Protein AF-A0A261FAS9-F1 (afdb_monomer_lite)

InterPro domains:
  IPR007793 DivIVA [PF05103] (4-128)
  IPR007793 DivIVA [PTHR35794] (4-136)
  IPR019933 DivIVA domain [TIGR03544] (4-38)

Radius of gyration: 73.08 Å; chains: 1; bounding box: 197×57×206 Å

pLDDT: mean 82.22, std 16.49, range [28.94, 97.38]

Structure (mmCIF, N/CA/C/O backbone):
data_AF-A0A261FAS9-F1
#
_entry.id   AF-A0A261FAS9-F1
#
loop_
_atom_site.group_PDB
_atom_site.id
_atom_site.type_symbol
_atom_site.label_atom_id
_atom_site.label_alt_id
_atom_site.label_comp_id
_atom_site.label_asym_id
_atom_site.label_entity_id
_atom_site.label_seq_id
_atom_site.pdbx_PDB_ins_code
_atom_site.Cartn_x
_atom_site.Cartn_y
_atom_site.Cartn_z
_atom_site.occupancy
_atom_site.B_iso_or_equiv
_atom_site.auth_seq_id
_atom_site.auth_comp_id
_atom_site.auth_asym_id
_atom_site.auth_atom_id
_atom_site.pdbx_PDB_model_num
ATOM 1 N N . MET A 1 1 ? 0.403 5.881 11.150 1.00 48.25 1 MET A N 1
ATOM 2 C CA . MET A 1 1 ? 1.088 6.778 10.218 1.00 48.25 1 MET A CA 1
ATOM 3 C C . MET A 1 1 ? 1.986 7.701 11.013 1.00 48.25 1 MET A C 1
ATOM 5 O O . MET A 1 1 ? 1.839 7.750 12.232 1.00 48.25 1 MET A O 1
ATOM 9 N N . ALA A 1 2 ? 2.978 8.330 10.382 1.00 48.62 2 ALA A N 1
ATOM 10 C CA . ALA A 1 2 ? 3.783 9.333 11.071 1.00 48.62 2 ALA A CA 1
ATOM 11 C C . ALA A 1 2 ? 2.851 10.470 11.497 1.00 48.62 2 ALA A C 1
ATOM 13 O O . ALA A 1 2 ? 2.121 11.000 10.666 1.00 48.62 2 ALA A O 1
ATOM 14 N N . LEU A 1 3 ? 2.830 10.804 12.786 1.00 63.66 3 LEU A N 1
ATOM 15 C CA . LEU A 1 3 ? 2.087 11.969 13.239 1.00 63.66 3 LEU A CA 1
ATOM 16 C C . LEU A 1 3 ? 2.805 13.210 12.694 1.00 63.66 3 LEU A C 1
ATOM 18 O O . LEU A 1 3 ? 3.977 13.407 13.022 1.00 63.66 3 LEU A O 1
ATOM 22 N N . LEU A 1 4 ? 2.142 14.015 11.857 1.00 70.38 4 LEU A N 1
ATOM 23 C CA . LEU A 1 4 ? 2.702 15.284 11.399 1.00 70.38 4 LEU A CA 1
ATOM 24 C C . LEU A 1 4 ? 3.009 16.163 12.605 1.00 70.38 4 LEU A C 1
ATOM 26 O O . LEU A 1 4 ? 2.155 16.418 13.458 1.00 70.38 4 LEU A O 1
ATOM 30 N N . THR A 1 5 ? 4.244 16.646 12.673 1.00 71.94 5 THR A N 1
ATOM 31 C CA . THR A 1 5 ? 4.605 17.616 13.694 1.00 71.94 5 THR A CA 1
ATOM 32 C C . THR A 1 5 ? 4.094 19.002 13.291 1.00 71.94 5 THR A C 1
ATOM 34 O O . THR A 1 5 ? 3.976 19.313 12.103 1.00 71.94 5 THR A O 1
ATOM 37 N N . PRO A 1 6 ? 3.865 19.909 14.254 1.00 69.38 6 PRO A N 1
ATOM 38 C CA . PRO A 1 6 ? 3.535 21.302 13.950 1.00 69.38 6 PRO A CA 1
ATOM 39 C C . PRO A 1 6 ? 4.559 22.003 13.035 1.00 69.38 6 PRO A C 1
ATOM 41 O O . PRO A 1 6 ? 4.220 22.967 12.349 1.00 69.38 6 PRO A O 1
ATOM 44 N N . ASN A 1 7 ? 5.809 21.526 13.009 1.00 71.94 7 ASN A N 1
ATOM 45 C CA . ASN A 1 7 ? 6.839 22.010 12.090 1.00 71.94 7 ASN A CA 1
ATOM 46 C C . ASN A 1 7 ? 6.670 21.462 10.669 1.00 71.94 7 ASN A C 1
ATOM 48 O O . ASN A 1 7 ? 6.934 22.198 9.720 1.00 71.94 7 ASN A O 1
ATOM 52 N N . ASP A 1 8 ? 6.204 20.222 10.514 1.00 75.12 8 ASP A N 1
ATOM 53 C CA . ASP A 1 8 ? 5.919 19.632 9.201 1.00 75.12 8 ASP A CA 1
ATOM 54 C C . ASP A 1 8 ? 4.764 20.372 8.522 1.00 75.12 8 ASP A C 1
ATOM 56 O O . ASP A 1 8 ? 4.864 20.719 7.349 1.00 75.12 8 ASP A O 1
ATOM 60 N N . ILE A 1 9 ? 3.735 20.749 9.292 1.00 76.44 9 ILE A N 1
ATOM 61 C CA . ILE A 1 9 ? 2.602 21.548 8.798 1.00 76.44 9 ILE A CA 1
ATOM 62 C C . ILE A 1 9 ? 3.062 22.936 8.333 1.00 76.44 9 ILE A C 1
ATOM 64 O O . ILE A 1 9 ? 2.650 23.421 7.282 1.00 76.44 9 ILE A O 1
ATOM 68 N N . ARG A 1 10 ? 3.940 23.591 9.103 1.00 72.75 10 ARG A N 1
ATOM 69 C CA . ARG A 1 10 ? 4.435 24.943 8.784 1.00 72.75 10 ARG A CA 1
ATOM 70 C C . ARG A 1 10 ? 5.373 24.986 7.583 1.00 72.75 10 ARG A C 1
ATOM 72 O O . ARG A 1 10 ? 5.444 26.017 6.919 1.00 72.75 10 ARG A O 1
ATOM 79 N N . ASN A 1 11 ? 6.111 23.909 7.338 1.00 78.94 11 ASN A N 1
ATOM 80 C CA . ASN A 1 11 ? 7.090 23.842 6.257 1.00 78.94 11 ASN A CA 1
ATOM 81 C C . ASN A 1 11 ? 6.535 23.194 4.983 1.00 78.94 11 ASN A C 1
ATOM 83 O O . ASN A 1 11 ? 7.254 23.144 3.982 1.00 78.94 11 ASN A O 1
ATOM 87 N N . HIS A 1 12 ? 5.285 22.719 4.994 1.00 75.94 12 HIS A N 1
ATOM 88 C CA . HIS A 1 12 ? 4.688 22.083 3.830 1.00 75.94 12 HIS A CA 1
ATOM 89 C C . HIS A 1 12 ? 4.471 23.096 2.694 1.00 75.94 12 HIS A C 1
ATOM 91 O O . HIS A 1 12 ? 3.964 24.202 2.893 1.00 75.94 12 HIS A O 1
ATOM 97 N N . ARG A 1 13 ? 4.926 22.737 1.491 1.00 77.56 13 ARG A N 1
ATOM 98 C CA . ARG A 1 13 ? 4.895 23.573 0.285 1.00 77.56 13 ARG A CA 1
ATOM 99 C C . ARG A 1 13 ? 4.136 22.805 -0.791 1.00 77.56 13 ARG A C 1
ATOM 101 O O . ARG A 1 13 ? 4.659 21.821 -1.295 1.00 77.56 13 ARG A O 1
ATOM 108 N N . PHE A 1 14 ? 2.947 23.281 -1.138 1.00 79.88 14 PHE A N 1
ATOM 109 C CA . PHE A 1 14 ? 2.132 22.710 -2.210 1.00 79.88 14 PHE A CA 1
ATOM 110 C C . PHE A 1 14 ? 2.694 23.061 -3.587 1.00 79.88 14 PHE A C 1
ATOM 112 O O . PHE A 1 14 ? 3.207 24.172 -3.795 1.00 79.88 14 PHE A O 1
ATOM 119 N N . ASN A 1 15 ? 2.561 22.142 -4.540 1.00 73.00 15 ASN A N 1
ATOM 120 C CA . ASN A 1 15 ? 2.982 22.385 -5.911 1.00 73.00 15 ASN A CA 1
ATOM 121 C C . ASN A 1 15 ? 1.946 23.236 -6.657 1.00 73.00 15 ASN A C 1
ATOM 123 O O . ASN A 1 15 ? 0.736 23.094 -6.484 1.00 73.00 15 ASN A O 1
ATOM 127 N N . THR A 1 16 ? 2.420 24.155 -7.500 1.00 71.38 16 THR A N 1
ATOM 128 C CA . THR A 1 16 ? 1.550 24.976 -8.350 1.00 71.38 16 THR A CA 1
ATOM 129 C C . THR A 1 16 ? 1.357 24.307 -9.706 1.00 71.38 16 THR A C 1
ATOM 131 O O . THR A 1 16 ? 2.307 23.819 -10.326 1.00 71.38 16 THR A O 1
ATOM 134 N N . THR A 1 17 ? 0.119 24.272 -10.197 1.00 71.31 17 THR A N 1
ATOM 135 C CA . THR A 1 17 ? -0.169 23.632 -11.487 1.00 71.31 17 THR A CA 1
ATOM 136 C C . THR A 1 17 ? 0.324 24.501 -12.652 1.00 71.31 17 THR A C 1
ATOM 138 O O . THR A 1 17 ? 0.087 25.703 -12.723 1.00 71.31 17 THR A O 1
ATOM 141 N N . ARG A 1 18 ? 1.040 23.897 -13.611 1.00 60.97 18 ARG A N 1
ATOM 142 C CA . ARG A 1 18 ? 1.791 24.610 -14.673 1.00 60.97 18 ARG A CA 1
ATOM 143 C C . ARG A 1 18 ? 0.919 25.395 -15.674 1.00 60.97 18 ARG A C 1
ATOM 145 O O . ARG A 1 18 ? 1.458 26.151 -16.476 1.00 60.97 18 ARG A O 1
ATOM 152 N N . PHE A 1 19 ? -0.404 25.212 -15.643 1.00 57.91 19 PHE A N 1
ATOM 153 C CA . PHE A 1 19 ? -1.350 25.771 -16.621 1.00 57.91 19 PHE A CA 1
ATOM 154 C C . PHE A 1 19 ? -2.591 26.443 -16.005 1.00 57.91 19 PHE A C 1
ATOM 156 O O . PHE A 1 19 ? -3.465 26.886 -16.751 1.00 57.91 19 PHE A O 1
ATOM 163 N N . ARG A 1 20 ? -2.691 26.535 -14.671 1.00 56.16 20 ARG A N 1
ATOM 164 C CA . ARG A 1 20 ? -3.765 27.253 -13.965 1.00 56.16 20 ARG A CA 1
ATOM 165 C C . ARG A 1 20 ? -3.192 27.946 -12.730 1.00 56.16 20 ARG A C 1
ATOM 167 O O . ARG A 1 20 ? -2.307 27.412 -12.075 1.00 56.16 20 ARG A O 1
ATOM 174 N N . GLU A 1 21 ? -3.698 29.130 -12.401 1.00 53.62 21 GLU A N 1
ATOM 175 C CA . GLU A 1 21 ? -3.424 29.740 -11.099 1.00 53.62 21 GLU A CA 1
ATOM 176 C C . GLU A 1 21 ? -4.106 28.885 -10.021 1.00 53.62 21 GLU A C 1
ATOM 178 O O . GLU A 1 21 ? -5.329 28.890 -9.906 1.00 53.62 21 GLU A O 1
ATOM 183 N N . GLY A 1 22 ? -3.330 28.083 -9.288 1.00 64.81 22 GLY A N 1
ATOM 184 C CA . GLY A 1 22 ? -3.867 27.237 -8.224 1.00 64.81 22 GLY A CA 1
ATOM 185 C C . GLY A 1 22 ? -2.924 26.130 -7.757 1.00 64.81 22 GLY A C 1
ATOM 186 O O . GLY A 1 22 ? -2.031 25.689 -8.491 1.00 64.81 22 GLY A O 1
ATOM 187 N N . TYR A 1 23 ? -3.155 25.704 -6.518 1.00 76.38 23 TYR A N 1
ATOM 188 C CA . TYR A 1 23 ? -2.584 24.495 -5.927 1.00 76.38 23 TYR A CA 1
ATOM 189 C C . TYR A 1 23 ? -3.339 23.258 -6.421 1.00 76.38 23 TYR A C 1
ATOM 191 O O . TYR A 1 23 ? -4.495 23.366 -6.836 1.00 76.38 23 TYR A O 1
ATOM 199 N N . ASP A 1 24 ? -2.677 22.105 -6.405 1.00 79.19 24 ASP A N 1
ATOM 200 C CA . ASP A 1 24 ? -3.322 20.828 -6.701 1.00 79.19 24 ASP A CA 1
ATOM 201 C C . ASP A 1 24 ? -4.326 20.484 -5.587 1.00 79.19 24 ASP A C 1
ATOM 203 O O . ASP A 1 24 ? -3.962 20.410 -4.415 1.00 79.19 24 ASP A O 1
ATOM 207 N N . ILE A 1 25 ? -5.605 20.351 -5.945 1.00 76.94 25 ILE A N 1
ATOM 208 C CA . ILE A 1 25 ? -6.698 20.161 -4.981 1.00 76.94 25 ILE A CA 1
ATOM 209 C C . ILE A 1 25 ? -6.553 18.806 -4.281 1.00 76.94 25 ILE A C 1
ATOM 211 O O . ILE A 1 25 ? -6.729 18.741 -3.070 1.00 76.94 25 ILE A O 1
ATOM 215 N N . ASP A 1 26 ? -6.137 17.764 -5.005 1.00 79.88 26 ASP A N 1
ATOM 216 C CA . ASP A 1 26 ? -6.001 16.415 -4.445 1.00 79.88 26 ASP A CA 1
ATOM 217 C C . ASP A 1 26 ? -4.839 16.346 -3.428 1.00 79.88 26 ASP A C 1
ATOM 219 O O . ASP A 1 26 ? -4.931 15.665 -2.403 1.00 79.88 26 ASP A O 1
ATOM 223 N N . GLU A 1 27 ? -3.752 17.093 -3.674 1.00 81.69 27 GLU A N 1
ATOM 224 C CA . GLU A 1 27 ? -2.606 17.226 -2.755 1.00 81.69 27 GLU A CA 1
ATOM 225 C C . GLU A 1 27 ? -3.010 17.968 -1.471 1.00 81.69 27 GLU A C 1
ATOM 227 O O . GLU A 1 27 ? -2.622 17.579 -0.367 1.00 81.69 27 GLU A O 1
ATOM 232 N N . VAL A 1 28 ? -3.825 19.018 -1.607 1.00 82.25 28 VAL A N 1
ATOM 233 C CA . VAL A 1 28 ? -4.340 19.791 -0.472 1.00 82.25 28 VAL A CA 1
ATOM 234 C C . VAL A 1 28 ? -5.328 18.969 0.354 1.00 82.25 28 VAL A C 1
ATOM 236 O O . VAL A 1 28 ? -5.197 18.951 1.577 1.00 82.25 28 VAL A O 1
ATOM 239 N N . ASP A 1 29 ? -6.269 18.267 -0.279 1.00 82.25 29 ASP A N 1
ATOM 240 C CA . ASP A 1 29 ? -7.263 17.440 0.416 1.00 82.25 29 ASP A CA 1
ATOM 241 C C . ASP A 1 29 ? -6.590 16.288 1.178 1.00 82.25 29 ASP A C 1
ATOM 243 O O . ASP A 1 29 ? -6.853 16.094 2.364 1.00 82.25 29 ASP A O 1
ATOM 247 N N . THR A 1 30 ? -5.617 15.611 0.559 1.00 84.62 30 THR A N 1
ATOM 248 C CA . THR A 1 30 ? -4.833 14.553 1.222 1.00 84.62 30 THR A CA 1
ATOM 249 C C . THR A 1 30 ? -4.083 15.086 2.449 1.00 84.62 30 THR A C 1
ATOM 251 O O . THR A 1 30 ? -4.069 14.453 3.506 1.00 84.62 30 THR A O 1
ATOM 254 N N . PHE A 1 31 ? -3.478 16.272 2.341 1.00 81.88 31 PHE A N 1
ATOM 255 C CA . PHE A 1 31 ? -2.783 16.900 3.463 1.00 81.88 31 PHE A CA 1
ATOM 256 C C . PHE A 1 31 ? -3.746 17.325 4.583 1.00 81.88 31 PHE A C 1
ATOM 258 O O . PHE A 1 31 ? -3.430 17.169 5.764 1.00 81.88 31 PHE A O 1
ATOM 265 N N . LEU A 1 32 ? -4.928 17.847 4.244 1.00 84.12 32 LEU A N 1
ATOM 266 C CA . LEU A 1 32 ? -5.954 18.209 5.227 1.00 84.12 32 LEU A CA 1
ATOM 267 C C . LEU A 1 32 ? -6.499 16.981 5.966 1.00 84.12 32 LEU A C 1
ATOM 269 O O . LEU A 1 32 ? -6.726 17.064 7.176 1.00 84.12 32 LEU A O 1
ATOM 273 N N . ASP A 1 33 ? -6.639 15.842 5.289 1.00 82.81 33 ASP A N 1
ATOM 274 C CA . ASP A 1 33 ? -7.026 14.575 5.913 1.00 82.81 33 ASP A CA 1
ATOM 275 C C . ASP A 1 33 ? -5.956 14.079 6.899 1.00 82.81 33 ASP A C 1
ATOM 277 O O . ASP A 1 33 ? -6.278 13.705 8.033 1.00 82.81 33 ASP A O 1
ATOM 281 N N . GLU A 1 34 ? -4.671 14.151 6.534 1.00 79.50 34 GLU A N 1
ATOM 282 C CA . GLU A 1 34 ? -3.569 13.800 7.441 1.00 79.50 34 GLU A CA 1
ATOM 283 C C . GLU A 1 34 ? -3.471 14.752 8.650 1.00 79.50 34 GLU A C 1
ATOM 285 O O . GLU A 1 34 ? -3.220 14.320 9.783 1.00 79.50 34 GLU A O 1
ATOM 290 N N . VAL A 1 35 ? -3.706 16.054 8.450 1.00 81.12 35 VAL A N 1
ATOM 291 C CA . VAL A 1 35 ? -3.763 17.044 9.541 1.00 81.12 35 VAL A CA 1
ATOM 292 C C . VAL A 1 35 ? -4.958 16.780 10.461 1.00 81.12 35 VAL A C 1
ATOM 294 O O . VAL A 1 35 ? -4.826 16.845 11.682 1.00 81.12 35 VAL A O 1
ATOM 297 N N . THR A 1 36 ? -6.117 16.431 9.909 1.00 80.88 36 THR A N 1
ATOM 298 C CA . THR A 1 36 ? -7.315 16.127 10.706 1.00 80.88 36 THR A CA 1
ATOM 299 C C . THR A 1 36 ? -7.105 14.865 11.539 1.00 80.88 36 THR A C 1
ATOM 301 O O . THR A 1 36 ? -7.320 14.887 12.750 1.00 80.88 36 THR A O 1
ATOM 304 N N . GLN A 1 37 ? -6.563 13.798 10.943 1.00 77.56 37 GLN A N 1
ATOM 305 C CA . GLN A 1 37 ? -6.236 12.567 11.670 1.00 77.56 37 GLN A CA 1
ATOM 306 C C . GLN A 1 37 ? -5.197 12.778 12.772 1.00 77.56 37 GLN A C 1
ATOM 308 O O . GLN A 1 37 ? -5.298 12.183 13.844 1.00 77.56 37 GLN A O 1
ATOM 313 N N . THR A 1 38 ? -4.181 13.605 12.529 1.00 76.50 38 THR A N 1
ATOM 314 C CA . THR A 1 38 ? -3.157 13.894 13.542 1.00 76.50 38 THR A CA 1
ATOM 315 C C . THR A 1 38 ? -3.715 14.702 14.700 1.00 76.50 38 THR A C 1
ATOM 317 O O . THR A 1 38 ? -3.394 14.394 15.848 1.00 76.50 38 THR A O 1
ATOM 320 N N . VAL A 1 39 ? -4.582 15.679 14.426 1.00 77.31 39 VAL A N 1
ATOM 321 C CA . VAL A 1 39 ? -5.294 16.442 15.459 1.00 77.31 39 VAL A CA 1
ATOM 322 C C . VAL A 1 39 ? -6.238 15.542 16.253 1.00 77.31 39 VAL A C 1
ATOM 324 O O . VAL A 1 39 ? -6.232 15.620 17.480 1.00 77.31 39 VAL A O 1
ATOM 327 N N . ASP A 1 40 ? -6.976 14.644 15.602 1.00 76.12 40 ASP A N 1
ATOM 328 C CA . ASP A 1 40 ? -7.858 13.692 16.281 1.00 76.12 40 ASP A CA 1
ATOM 329 C C . ASP A 1 40 ? -7.072 12.697 17.142 1.00 76.12 40 ASP A C 1
ATOM 331 O O . ASP A 1 40 ? -7.443 12.453 18.289 1.00 76.12 40 ASP A O 1
ATOM 335 N N . ALA A 1 41 ? -5.945 12.177 16.652 1.00 70.50 41 ALA A N 1
ATOM 336 C CA . ALA A 1 41 ? -5.090 11.266 17.412 1.00 70.50 41 ALA A CA 1
ATOM 337 C C . ALA A 1 41 ? -4.405 11.957 18.606 1.00 70.50 41 ALA A C 1
ATOM 339 O O . ALA A 1 41 ? -4.348 11.395 19.701 1.00 70.50 41 ALA A O 1
ATOM 340 N N . LEU A 1 42 ? -3.908 13.188 18.428 1.00 70.94 42 LEU A N 1
ATOM 341 C CA . LEU A 1 42 ? -3.352 14.002 19.517 1.00 70.94 42 LEU A CA 1
ATOM 342 C C . LEU A 1 42 ? -4.426 14.385 20.539 1.00 70.94 42 LEU A C 1
ATOM 344 O O . LEU A 1 42 ? -4.167 14.332 21.740 1.00 70.94 42 LEU A O 1
ATOM 348 N N . SER A 1 43 ? -5.629 14.727 20.075 1.00 71.62 43 SER A N 1
ATOM 349 C CA . SER A 1 43 ? -6.790 15.010 20.921 1.00 71.62 43 SER A CA 1
ATOM 350 C C . SER A 1 43 ? -7.188 13.777 21.733 1.00 71.62 43 SER A C 1
ATOM 352 O O . SER A 1 43 ? -7.310 13.863 22.952 1.00 71.62 43 SER A O 1
ATOM 354 N N . GLN A 1 44 ? -7.295 12.605 21.102 1.00 70.31 44 GLN A N 1
ATOM 355 C CA . GLN A 1 44 ? -7.619 11.346 21.779 1.00 70.31 44 GLN A CA 1
ATOM 356 C C . GLN A 1 44 ? -6.550 10.943 22.801 1.00 70.31 44 GLN A C 1
ATOM 358 O O . GLN A 1 44 ? -6.900 10.585 23.923 1.00 70.31 44 GLN A O 1
ATOM 363 N N . ASN A 1 45 ? -5.259 11.072 22.482 1.00 70.81 45 ASN A N 1
ATOM 364 C CA . ASN A 1 45 ? -4.191 10.810 23.453 1.00 70.81 45 ASN A CA 1
ATOM 365 C C . ASN A 1 45 ? -4.228 11.785 24.637 1.00 70.81 45 ASN A C 1
ATOM 367 O O . ASN A 1 45 ? -4.140 11.349 25.783 1.00 70.81 45 ASN A O 1
ATOM 371 N N . ALA A 1 46 ? -4.421 13.083 24.389 1.00 70.94 46 ALA A N 1
ATOM 372 C CA . ALA A 1 46 ? -4.532 14.077 25.455 1.00 70.94 46 ALA A CA 1
ATOM 373 C C . ALA A 1 46 ? -5.776 13.851 26.334 1.00 70.94 46 ALA A C 1
ATOM 375 O O . ALA A 1 46 ? -5.716 14.011 27.554 1.00 70.94 46 ALA A O 1
ATOM 376 N N . LEU A 1 47 ? -6.902 13.441 25.739 1.00 72.19 47 LEU A N 1
ATOM 377 C CA . LEU A 1 47 ? -8.125 13.080 26.459 1.00 72.19 47 LEU A CA 1
ATOM 378 C C . LEU A 1 47 ? -7.931 11.811 27.298 1.00 72.19 47 LEU A C 1
ATOM 380 O O . LEU A 1 47 ? -8.384 11.769 28.441 1.00 72.19 47 LEU A O 1
ATOM 384 N N . ASN A 1 48 ? -7.219 10.811 26.779 1.00 71.56 48 ASN A N 1
ATOM 385 C CA . ASN A 1 48 ? -6.923 9.571 27.495 1.00 71.56 48 ASN A CA 1
ATOM 386 C C . ASN A 1 48 ? -5.963 9.805 28.672 1.00 71.56 48 ASN A C 1
ATOM 388 O O . ASN A 1 48 ? -6.233 9.335 29.778 1.00 71.56 48 ASN A O 1
ATOM 392 N N . GLU A 1 49 ? -4.902 10.598 28.497 1.00 70.19 49 GLU A N 1
ATOM 393 C CA . GLU A 1 49 ? -4.010 11.003 29.597 1.00 70.19 49 GLU A CA 1
ATOM 394 C C . GLU A 1 49 ? -4.744 11.834 30.658 1.00 70.19 49 GLU A C 1
ATOM 396 O O . GLU A 1 49 ? -4.575 11.629 31.863 1.00 70.19 49 GLU A O 1
ATOM 401 N N . HIS A 1 50 ? -5.613 12.751 30.232 1.00 73.19 50 HIS A N 1
ATOM 402 C CA . HIS A 1 50 ? -6.405 13.568 31.145 1.00 73.19 50 HIS A CA 1
ATOM 403 C C . HIS A 1 50 ? -7.449 12.737 31.918 1.00 73.19 50 HIS A C 1
ATOM 405 O O . HIS A 1 50 ? -7.667 12.968 33.111 1.00 73.19 50 HIS A O 1
ATOM 411 N N . ASN A 1 51 ? -8.076 11.750 31.273 1.00 72.94 51 ASN A N 1
ATOM 412 C CA . ASN A 1 51 ? -9.051 10.861 31.905 1.00 72.94 51 ASN A CA 1
ATOM 413 C C . ASN A 1 51 ? -8.381 9.892 32.886 1.00 72.94 51 ASN A C 1
ATOM 415 O O . ASN A 1 51 ? -8.814 9.800 34.032 1.00 72.94 51 ASN A O 1
ATOM 419 N N . THR A 1 52 ? -7.285 9.241 32.496 1.00 70.81 52 THR A N 1
ATOM 420 C CA . THR A 1 52 ? -6.515 8.346 33.383 1.00 70.81 52 THR A CA 1
ATOM 421 C C . THR A 1 52 ? -5.966 9.084 34.610 1.00 70.81 52 THR A C 1
ATOM 423 O O . THR A 1 52 ? -6.082 8.588 35.734 1.00 70.81 52 THR A O 1
ATOM 426 N N . SER A 1 53 ? -5.491 10.322 34.434 1.00 73.88 53 SER A N 1
ATOM 427 C CA . SER A 1 53 ? -5.011 11.179 35.530 1.00 73.88 53 SER A CA 1
ATOM 428 C C . SER A 1 53 ? -6.110 11.622 36.503 1.00 73.88 53 SER A C 1
ATOM 430 O O . SER A 1 53 ? -5.817 11.905 37.663 1.00 73.88 53 SER A O 1
ATOM 432 N N . ARG A 1 54 ? -7.374 11.697 36.065 1.00 77.25 54 ARG A N 1
ATOM 433 C CA . ARG A 1 54 ? -8.523 12.039 36.927 1.00 77.25 54 ARG A CA 1
ATOM 434 C C . ARG A 1 54 ? -9.159 10.826 37.597 1.00 77.25 54 ARG A C 1
ATOM 436 O O . ARG A 1 54 ? -9.583 10.927 38.745 1.00 77.25 54 ARG A O 1
ATOM 443 N N . LEU A 1 55 ? -9.211 9.696 36.900 1.00 76.56 55 LEU A N 1
ATOM 444 C CA . LEU A 1 55 ? -9.829 8.465 37.391 1.00 76.56 55 LEU A CA 1
ATOM 445 C C . LEU A 1 55 ? -8.979 7.800 38.486 1.00 76.56 55 LEU A C 1
ATOM 447 O O . LEU A 1 55 ? -9.532 7.297 39.459 1.00 76.56 55 LEU A O 1
ATOM 451 N N . SER A 1 56 ? -7.646 7.871 38.391 1.00 77.31 56 SER A N 1
ATOM 452 C CA . SER A 1 56 ? -6.722 7.320 39.398 1.00 77.31 56 SER A CA 1
ATOM 453 C C . SER A 1 56 ? -6.886 7.907 40.821 1.00 77.31 56 SER A C 1
ATOM 455 O O . SER A 1 56 ? -7.030 7.138 41.774 1.00 77.31 56 SER A O 1
ATOM 457 N N . PRO A 1 57 ? -6.918 9.238 41.034 1.00 83.12 57 PRO A N 1
ATOM 458 C CA . PRO A 1 57 ? -7.170 9.794 42.365 1.00 83.12 57 PRO A CA 1
ATOM 459 C C . PRO A 1 57 ? -8.605 9.539 42.849 1.00 83.12 57 PRO A C 1
ATOM 461 O O . PRO A 1 57 ? -8.811 9.319 44.041 1.0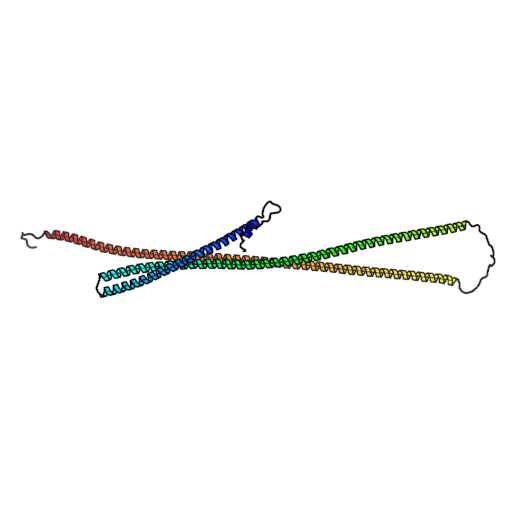0 83.12 57 PRO A O 1
ATOM 464 N N . GLN A 1 58 ? -9.594 9.487 41.948 1.00 82.69 58 GLN A N 1
ATOM 465 C CA . GLN A 1 58 ? -10.979 9.166 42.312 1.00 82.69 58 GLN A CA 1
ATOM 466 C C . GLN A 1 58 ? -11.141 7.725 42.816 1.00 82.69 58 GLN A C 1
ATOM 468 O O . GLN A 1 58 ? -11.848 7.499 43.800 1.00 82.69 58 GLN A O 1
ATOM 473 N N . THR A 1 59 ? -10.471 6.743 42.204 1.00 82.06 59 THR A N 1
ATOM 474 C CA . THR A 1 59 ? -10.488 5.358 42.702 1.00 82.06 59 THR A CA 1
ATOM 475 C C . THR A 1 59 ? -9.771 5.236 44.047 1.00 82.06 59 THR A C 1
ATOM 477 O O . THR A 1 59 ? -10.242 4.510 44.926 1.00 82.06 59 THR A O 1
ATOM 480 N N . ALA A 1 60 ? -8.694 5.997 44.271 1.00 83.56 60 ALA A N 1
ATOM 481 C CA . ALA A 1 60 ? -8.018 6.065 45.568 1.00 83.56 60 ALA A CA 1
ATOM 482 C C . ALA A 1 60 ? -8.914 6.662 46.675 1.00 83.56 60 ALA A C 1
ATOM 484 O O . ALA A 1 60 ? -8.989 6.106 47.774 1.00 83.56 60 ALA A O 1
ATOM 485 N N . GLU A 1 61 ? -9.643 7.745 46.387 1.00 87.56 61 GLU A N 1
ATOM 486 C CA . GLU A 1 61 ? -10.593 8.363 47.323 1.00 87.56 61 GLU A CA 1
ATOM 487 C C . GLU A 1 61 ? -11.770 7.437 47.667 1.00 87.56 61 GLU A C 1
ATOM 489 O O . GLU A 1 61 ? -12.147 7.312 48.838 1.00 87.56 61 GLU A O 1
ATOM 494 N N . LEU A 1 62 ? -12.337 6.749 46.670 1.00 86.50 62 LEU A N 1
ATOM 495 C CA . LEU A 1 62 ? -13.419 5.784 46.881 1.00 86.50 62 LEU A CA 1
ATOM 496 C C . LEU A 1 62 ? -12.955 4.593 47.727 1.00 86.50 62 LEU A C 1
ATOM 498 O O . LEU A 1 62 ? -13.653 4.214 48.668 1.00 86.50 62 LEU A O 1
ATOM 502 N N . ASN A 1 63 ? -11.756 4.064 47.470 1.00 86.12 63 ASN A N 1
ATOM 503 C CA . ASN A 1 63 ? -11.162 2.993 48.273 1.00 86.12 63 ASN A CA 1
ATOM 504 C C . ASN A 1 63 ? -10.902 3.423 49.724 1.00 86.12 63 ASN A C 1
ATOM 506 O O . ASN A 1 63 ? -11.199 2.670 50.655 1.00 86.12 63 ASN A O 1
ATOM 510 N N . ALA A 1 64 ? -10.429 4.653 49.948 1.00 90.12 64 ALA A N 1
ATOM 511 C CA . ALA A 1 64 ? -10.283 5.199 51.297 1.00 90.12 64 ALA A CA 1
ATOM 512 C C . ALA A 1 64 ? -11.639 5.299 52.023 1.00 90.12 64 ALA A C 1
ATOM 514 O O . ALA A 1 64 ? -11.746 4.955 53.203 1.00 90.12 64 ALA A O 1
ATOM 515 N N . LYS A 1 65 ? -12.698 5.713 51.314 1.00 89.94 65 LYS A N 1
ATOM 516 C CA . LYS A 1 65 ? -14.058 5.810 51.862 1.00 89.94 65 LYS A CA 1
ATOM 517 C C . LYS A 1 65 ? -14.677 4.442 52.157 1.00 89.94 65 LYS A C 1
ATOM 519 O O . LYS A 1 65 ? -15.307 4.282 53.202 1.00 89.94 65 LYS A O 1
ATOM 524 N N . ILE A 1 66 ? -14.453 3.447 51.298 1.00 89.19 66 ILE A N 1
ATOM 525 C CA . ILE A 1 66 ? -14.812 2.044 51.554 1.00 89.19 66 ILE A CA 1
ATOM 526 C C . ILE A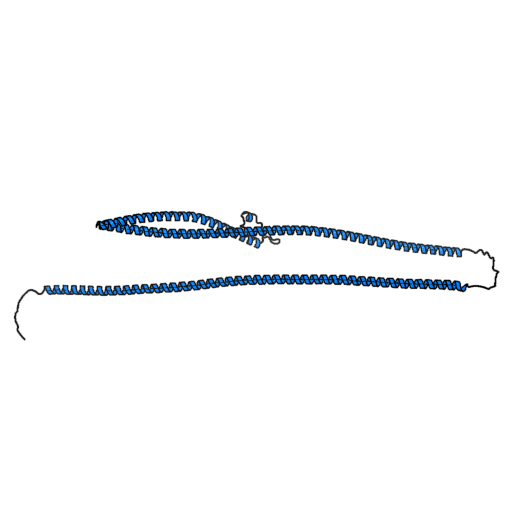 1 66 ? -14.117 1.549 52.827 1.00 89.19 66 ILE A C 1
ATOM 528 O O . ILE A 1 66 ? -14.774 0.960 53.686 1.00 89.19 66 ILE A O 1
ATOM 532 N N . GLY A 1 67 ? -12.827 1.854 53.007 1.00 88.75 67 GLY A N 1
ATOM 533 C CA . GLY A 1 67 ? -12.084 1.528 54.228 1.00 88.75 67 GLY A CA 1
ATOM 534 C C . GLY A 1 67 ? -12.707 2.141 55.488 1.00 88.75 67 GLY A C 1
ATOM 535 O O . GLY A 1 67 ? -12.955 1.432 56.463 1.00 88.75 67 GLY A O 1
ATOM 536 N N . GLN A 1 68 ? -13.057 3.431 55.447 1.00 91.12 68 GLN A N 1
ATOM 537 C CA . GLN A 1 68 ? -13.716 4.122 56.566 1.00 91.12 68 GLN A CA 1
ATOM 538 C C . GLN A 1 68 ? -15.094 3.533 56.909 1.00 91.12 68 GLN A C 1
ATOM 540 O O . GLN A 1 68 ? -15.428 3.367 58.084 1.00 91.12 68 GLN A O 1
ATOM 545 N N . LEU A 1 69 ? -15.911 3.213 55.900 1.00 88.81 69 LEU A N 1
ATOM 546 C CA . LEU A 1 69 ? -17.234 2.612 56.105 1.00 88.81 69 LEU A CA 1
ATOM 547 C C . LEU A 1 69 ? -17.130 1.178 56.630 1.00 88.81 69 LEU A C 1
ATOM 549 O O . LEU A 1 69 ? -17.908 0.787 57.499 1.00 88.81 69 LEU A O 1
ATOM 553 N N . THR A 1 70 ? -16.129 0.427 56.171 1.00 88.62 70 THR A N 1
ATOM 554 C CA . THR A 1 70 ? -15.828 -0.922 56.667 1.00 88.62 70 THR A CA 1
ATOM 555 C C . THR A 1 70 ? -15.423 -0.881 58.141 1.00 88.62 70 THR A C 1
ATOM 557 O O . THR A 1 70 ? -15.937 -1.653 58.950 1.00 88.62 70 THR A O 1
ATOM 560 N N . GLU A 1 71 ? -14.579 0.077 58.531 1.00 91.06 71 GLU A N 1
ATOM 561 C CA . GLU A 1 71 ? -14.205 0.270 59.934 1.00 91.06 71 GLU A CA 1
ATOM 562 C C . GLU A 1 71 ? -15.410 0.682 60.798 1.00 91.06 71 GLU A C 1
ATOM 564 O O . GLU A 1 71 ? -15.582 0.198 61.920 1.00 91.06 71 GLU A O 1
ATOM 569 N N . ARG A 1 72 ? -16.297 1.538 60.273 1.00 90.25 72 ARG A N 1
ATOM 570 C CA . ARG A 1 72 ? -17.545 1.914 60.953 1.00 90.25 72 ARG A CA 1
ATOM 571 C C . ARG A 1 72 ? -18.488 0.719 61.129 1.00 90.25 72 ARG A C 1
ATOM 573 O O . ARG A 1 72 ? -19.065 0.582 62.207 1.00 90.25 72 ARG A O 1
ATOM 580 N N . ASN A 1 73 ? -18.594 -0.161 60.134 1.00 87.31 73 ASN A N 1
ATOM 581 C CA . ASN A 1 73 ? -19.346 -1.414 60.242 1.00 87.31 73 ASN A CA 1
ATOM 582 C C . ASN A 1 73 ? -18.781 -2.331 61.335 1.00 87.31 73 ASN A C 1
ATOM 584 O O . ASN A 1 73 ? -19.547 -2.809 62.169 1.00 87.31 73 ASN A O 1
ATOM 588 N N . ALA A 1 74 ? -17.456 -2.488 61.419 1.00 88.19 74 ALA A N 1
ATOM 589 C CA . ALA A 1 74 ? -16.820 -3.271 62.483 1.00 88.19 74 ALA A CA 1
ATOM 590 C C . ALA A 1 74 ? -17.098 -2.694 63.889 1.00 88.19 74 ALA A C 1
ATOM 592 O O . ALA A 1 74 ? -17.312 -3.428 64.857 1.00 88.19 74 ALA A O 1
ATOM 593 N N . ARG A 1 75 ? -17.149 -1.360 64.023 1.00 91.25 75 ARG A N 1
ATOM 594 C CA . ARG A 1 75 ? -17.519 -0.697 65.288 1.00 91.25 75 ARG A CA 1
ATOM 595 C C . ARG A 1 75 ? -18.990 -0.920 65.653 1.00 91.25 75 ARG A C 1
ATOM 597 O O . ARG A 1 75 ? -19.282 -1.169 66.822 1.00 91.25 75 ARG A O 1
ATOM 604 N N . LEU A 1 76 ? -19.902 -0.851 64.682 1.00 89.38 76 LEU A N 1
ATOM 605 C CA . LEU A 1 76 ? -21.326 -1.134 64.900 1.00 89.38 76 LEU A CA 1
ATOM 606 C C . LEU A 1 76 ? -21.569 -2.597 65.271 1.00 89.38 76 LEU A C 1
ATOM 608 O O . LEU A 1 76 ? -22.376 -2.862 66.156 1.00 89.38 76 LEU A O 1
ATOM 612 N N . GLU A 1 77 ? -20.845 -3.540 64.664 1.00 88.44 77 GLU A N 1
ATOM 613 C CA . GLU A 1 77 ? -20.893 -4.960 65.039 1.00 88.44 77 GLU A CA 1
ATOM 614 C C . GLU A 1 77 ? -20.560 -5.165 66.516 1.00 88.44 77 GLU A C 1
ATOM 616 O O . GLU A 1 77 ? -21.299 -5.846 67.230 1.00 88.44 77 GLU A O 1
ATOM 621 N N . LYS A 1 78 ? -19.506 -4.502 67.001 1.00 91.56 78 LYS A N 1
ATOM 622 C CA . LYS A 1 78 ? -19.129 -4.550 68.414 1.00 91.56 78 LYS A CA 1
ATOM 623 C C . LYS A 1 78 ? -20.222 -3.974 69.326 1.00 91.56 78 LYS A C 1
ATOM 625 O O . LYS A 1 78 ? -20.554 -4.579 70.341 1.00 91.56 78 LYS A O 1
ATOM 630 N N . GLN A 1 79 ? -20.827 -2.843 68.952 1.00 90.06 79 GLN A N 1
ATOM 631 C CA . GLN A 1 79 ? -21.938 -2.245 69.709 1.00 90.06 79 GLN A CA 1
ATOM 632 C C . GLN A 1 79 ? -23.194 -3.125 69.716 1.00 90.06 79 GLN A C 1
ATOM 634 O O . GLN A 1 79 ? -23.915 -3.164 70.712 1.00 90.06 79 GLN A O 1
ATOM 639 N N . LEU A 1 80 ? -23.456 -3.839 68.622 1.00 88.12 80 LEU A N 1
ATOM 640 C CA . LEU A 1 80 ? -24.576 -4.769 68.501 1.00 88.12 80 LEU A CA 1
ATOM 641 C C . LEU A 1 80 ? -24.359 -5.984 69.413 1.00 88.12 80 LEU A C 1
ATOM 643 O O . LEU A 1 80 ? -25.280 -6.384 70.122 1.00 88.12 80 LEU A O 1
ATOM 647 N N . GLN A 1 81 ? -23.127 -6.492 69.489 1.00 89.50 81 GLN A N 1
ATOM 648 C CA . GLN A 1 81 ? -22.740 -7.568 70.402 1.00 89.50 81 GLN A CA 1
ATOM 649 C C . GLN A 1 81 ? -22.856 -7.149 71.883 1.00 89.50 81 GLN A C 1
ATOM 651 O O . GLN A 1 81 ? -23.340 -7.917 72.714 1.00 89.50 81 GLN A O 1
ATOM 656 N N . GLU A 1 82 ? -22.483 -5.909 72.215 1.00 90.12 82 GLU A N 1
ATOM 657 C CA . GLU A 1 82 ? -22.671 -5.327 73.555 1.00 90.12 82 GLU A CA 1
ATOM 658 C C . GLU A 1 82 ? -24.151 -5.077 73.900 1.00 90.12 82 GLU A C 1
ATOM 660 O O . GLU A 1 82 ? -24.566 -5.244 75.046 1.00 90.12 82 GLU A O 1
ATOM 665 N N . ALA A 1 83 ? -24.974 -4.673 72.930 1.00 87.06 83 ALA A N 1
ATOM 666 C CA . ALA A 1 83 ? -26.412 -4.512 73.135 1.00 87.06 83 ALA A CA 1
ATOM 667 C C . ALA A 1 83 ? -27.114 -5.871 73.310 1.00 87.06 83 ALA A C 1
ATOM 669 O O . ALA A 1 83 ? -28.016 -5.990 74.138 1.00 87.06 83 ALA A O 1
ATOM 670 N N . GLN A 1 84 ? -26.664 -6.903 72.588 1.00 89.31 84 GLN A N 1
ATOM 671 C CA . GLN A 1 84 ? -27.127 -8.284 72.743 1.00 89.31 84 GLN A CA 1
ATOM 672 C C . GLN A 1 84 ? -26.788 -8.855 74.121 1.00 89.31 84 GLN A C 1
ATOM 674 O O . GLN A 1 84 ? -27.660 -9.440 74.755 1.00 89.31 84 GLN A O 1
ATOM 679 N N . SER A 1 85 ? -25.567 -8.649 74.627 1.00 88.88 85 SER A N 1
ATOM 680 C CA . SER A 1 85 ? -25.201 -9.129 75.966 1.00 88.88 85 SER A CA 1
ATOM 681 C C . SER A 1 85 ? -26.012 -8.444 77.073 1.00 88.88 85 SER A C 1
ATOM 683 O O . SER A 1 85 ? -26.459 -9.115 78.004 1.00 88.88 85 SER A O 1
ATOM 685 N N . LYS A 1 86 ? -26.287 -7.138 76.942 1.00 87.12 86 LYS A N 1
ATOM 686 C CA . LYS A 1 86 ? -27.188 -6.399 77.846 1.00 87.12 86 LYS A CA 1
ATOM 687 C C . LYS A 1 86 ? -28.634 -6.891 77.776 1.00 87.12 86 LYS A C 1
ATOM 689 O O . LYS A 1 86 ? -29.281 -6.989 78.814 1.00 87.12 86 LYS A O 1
ATOM 694 N N . ALA A 1 87 ? -29.132 -7.227 76.584 1.00 85.75 87 ALA A N 1
ATOM 695 C CA . ALA A 1 87 ? -30.462 -7.813 76.428 1.00 85.75 87 ALA A CA 1
ATOM 696 C C . ALA A 1 87 ? -30.567 -9.169 77.148 1.00 85.75 87 ALA A C 1
ATOM 698 O O . ALA A 1 87 ? -31.526 -9.378 77.885 1.00 85.75 87 ALA A O 1
ATOM 699 N N . SER A 1 88 ? -29.559 -10.042 77.016 1.00 86.88 88 SER A N 1
ATOM 700 C CA . SER A 1 88 ? -29.511 -11.330 77.727 1.00 86.88 88 SER A CA 1
ATOM 701 C C . SER A 1 88 ? -29.477 -11.160 79.251 1.00 86.88 88 SER A C 1
ATOM 703 O O . SER A 1 88 ? -30.208 -11.845 79.960 1.00 86.88 88 SER A O 1
ATOM 705 N N . GLN A 1 89 ? -28.693 -10.204 79.765 1.00 86.38 89 GLN A N 1
ATOM 706 C CA . GLN A 1 89 ? -28.631 -9.902 81.204 1.00 86.38 89 GLN A CA 1
ATOM 707 C C . GLN A 1 89 ? -29.959 -9.355 81.751 1.00 86.38 89 GLN A C 1
ATOM 709 O O . GLN A 1 89 ? -30.396 -9.759 82.828 1.00 86.38 89 GLN A O 1
ATOM 714 N N . ALA A 1 90 ? -30.639 -8.473 81.009 1.00 83.81 90 ALA A N 1
ATOM 715 C CA . ALA A 1 90 ? -31.962 -7.967 81.386 1.00 83.81 90 ALA A CA 1
ATOM 716 C C . ALA A 1 90 ? -33.027 -9.082 81.402 1.00 83.81 90 ALA A C 1
ATOM 718 O O . ALA A 1 90 ? -33.948 -9.054 82.220 1.00 83.81 90 ALA A O 1
ATOM 719 N N . GLN A 1 91 ? -32.863 -10.090 80.537 1.00 82.12 91 GLN A N 1
ATOM 720 C CA . GLN A 1 91 ? -33.734 -11.262 80.444 1.00 82.12 91 GLN A CA 1
ATOM 721 C C . GLN A 1 91 ? -33.579 -12.191 81.654 1.00 82.12 91 GLN A C 1
ATOM 723 O O . GLN A 1 91 ? -34.577 -12.675 82.182 1.00 82.12 91 GLN A O 1
ATOM 728 N N . GLU A 1 92 ? -32.348 -12.382 82.135 1.00 81.75 92 GLU A N 1
ATOM 729 C CA . GLU A 1 92 ? -32.049 -13.126 83.369 1.00 81.75 92 GLU A CA 1
ATOM 730 C C . GLU A 1 92 ? -32.487 -12.369 84.635 1.00 81.75 92 GLU A C 1
ATOM 732 O O . GLU A 1 92 ? -32.889 -12.985 85.620 1.00 81.75 92 GLU A O 1
ATOM 737 N N . SER A 1 93 ? -32.459 -11.034 84.598 1.00 80.75 93 SER A N 1
ATOM 738 C CA . SER A 1 93 ? -32.818 -10.160 85.727 1.00 80.75 93 SER A CA 1
ATOM 739 C C . SER A 1 93 ? -34.331 -9.923 85.877 1.00 80.75 93 SER A C 1
ATOM 741 O O . SER A 1 93 ? -34.761 -9.330 86.864 1.00 80.75 93 SER A O 1
ATOM 743 N N . GLY A 1 94 ? -35.151 -10.349 84.904 1.00 76.88 94 GLY A N 1
ATOM 744 C CA . GLY A 1 94 ? -36.610 -10.154 84.904 1.00 76.88 94 GLY A CA 1
ATOM 745 C C . GLY A 1 94 ? -37.075 -8.710 84.651 1.00 76.88 94 GLY A C 1
ATOM 746 O O . GLY A 1 94 ? -38.238 -8.386 84.890 1.00 76.88 94 GLY A O 1
ATOM 747 N N . SER A 1 95 ? -36.185 -7.839 84.169 1.00 82.88 95 SER A N 1
ATOM 748 C CA . SER A 1 95 ? -36.435 -6.406 83.978 1.00 82.88 95 SER A CA 1
ATOM 749 C C . SER A 1 95 ? -37.007 -6.131 82.581 1.00 82.88 95 SER A C 1
ATOM 751 O O . SER A 1 95 ? -36.280 -6.047 81.589 1.00 82.88 95 SER A O 1
ATOM 753 N N . SER A 1 96 ? -38.338 -6.021 82.485 1.00 81.88 96 SER A N 1
ATOM 754 C CA . SER A 1 96 ? -39.055 -5.863 81.205 1.00 81.88 96 SER A CA 1
ATOM 755 C C . SER A 1 96 ? -38.692 -4.572 80.455 1.00 81.88 96 SER A C 1
ATOM 757 O O . SER A 1 96 ? -38.543 -4.595 79.232 1.00 81.88 96 SER A O 1
ATOM 759 N N . ASP A 1 97 ? -38.519 -3.456 81.168 1.00 83.81 97 ASP A N 1
ATOM 760 C CA . ASP A 1 97 ? -38.241 -2.146 80.558 1.00 83.81 97 ASP A CA 1
ATOM 761 C C . ASP A 1 97 ? -36.824 -2.079 79.963 1.00 83.81 97 ASP A C 1
ATOM 763 O O . ASP A 1 97 ? -36.614 -1.575 78.854 1.00 83.81 97 ASP A O 1
ATOM 767 N N . GLU A 1 98 ? -35.839 -2.652 80.662 1.00 83.12 98 GLU A N 1
ATOM 768 C CA . GLU A 1 98 ? -34.457 -2.734 80.179 1.00 83.12 98 GLU A CA 1
ATOM 769 C C . GLU A 1 98 ? -34.358 -3.641 78.950 1.00 83.12 98 GLU A C 1
ATOM 771 O O . GLU A 1 98 ? -33.688 -3.285 77.975 1.00 83.12 98 GLU A O 1
ATOM 776 N N . LEU A 1 99 ? -35.101 -4.751 78.938 1.00 84.56 99 LEU A N 1
ATOM 777 C CA . LEU A 1 99 ? -35.167 -5.673 77.808 1.00 84.56 99 LEU A CA 1
ATOM 778 C C . LEU A 1 99 ? -35.767 -5.013 76.557 1.00 84.56 99 LEU A C 1
ATOM 780 O O . LEU A 1 99 ? -35.197 -5.124 75.470 1.00 84.56 99 LEU A O 1
ATOM 784 N N . GLN A 1 100 ? -36.864 -4.263 76.708 1.00 86.94 100 GLN A N 1
ATOM 785 C CA . GLN A 1 100 ? -37.477 -3.514 75.605 1.00 86.94 100 GLN A CA 1
ATOM 786 C C . GLN A 1 100 ? -36.532 -2.439 75.047 1.00 86.94 100 GLN A C 1
ATOM 788 O O . GLN A 1 100 ? -36.406 -2.283 73.828 1.00 86.94 100 GLN A O 1
ATOM 793 N N . SER A 1 101 ? -35.826 -1.717 75.923 1.00 86.31 101 SER A N 1
ATOM 794 C CA . SER A 1 101 ? -34.866 -0.688 75.511 1.00 86.31 101 SER A CA 1
ATOM 795 C C . SER A 1 101 ? -33.655 -1.276 74.768 1.00 86.31 101 SER A C 1
ATOM 797 O O . SER A 1 101 ? -33.227 -0.726 73.747 1.00 86.31 101 SER A O 1
ATOM 799 N N . ALA A 1 102 ? -33.147 -2.428 75.220 1.00 85.44 102 ALA A N 1
ATOM 800 C CA . ALA A 1 102 ? -32.043 -3.139 74.587 1.00 85.44 102 ALA A CA 1
ATOM 801 C C . ALA A 1 102 ? -32.456 -3.732 73.231 1.00 85.44 102 ALA A C 1
ATOM 803 O O . ALA A 1 102 ? -31.723 -3.587 72.254 1.00 85.44 102 ALA A O 1
ATOM 804 N N . GLN A 1 103 ? -33.658 -4.310 73.125 1.00 87.88 103 GLN A N 1
ATOM 805 C CA . GLN A 1 103 ? -34.203 -4.812 71.858 1.00 87.88 103 GLN A CA 1
ATOM 806 C C . GLN A 1 103 ? -34.391 -3.700 70.821 1.00 87.88 103 GLN A C 1
ATOM 808 O O . GLN A 1 103 ? -34.015 -3.877 69.661 1.00 87.88 103 GLN A O 1
ATOM 813 N N . LYS A 1 104 ? -34.893 -2.527 71.230 1.00 90.38 104 LYS A N 1
ATOM 814 C CA . LYS A 1 104 ? -34.992 -1.359 70.344 1.00 90.38 104 LYS A CA 1
ATOM 815 C C . LYS A 1 104 ? -33.612 -0.904 69.855 1.00 90.38 104 LYS A C 1
ATOM 817 O O . LYS A 1 104 ? -33.428 -0.680 68.664 1.00 90.38 104 LYS A O 1
ATOM 822 N N . ARG A 1 105 ? -32.617 -0.855 70.752 1.00 89.19 105 ARG A N 1
ATOM 823 C CA . ARG A 1 105 ? -31.222 -0.521 70.410 1.00 89.19 105 ARG A CA 1
ATOM 824 C C . ARG A 1 105 ? -30.627 -1.507 69.399 1.00 89.19 105 ARG A C 1
ATOM 826 O O . ARG A 1 105 ? -29.936 -1.083 68.479 1.00 89.19 105 ARG A O 1
ATOM 833 N N . ILE A 1 106 ? -30.898 -2.804 69.555 1.00 90.00 106 ILE A N 1
ATOM 834 C CA . ILE A 1 106 ? -30.461 -3.847 68.615 1.00 90.00 106 ILE A CA 1
ATOM 835 C C . ILE A 1 106 ? -31.118 -3.641 67.247 1.00 90.00 106 ILE A C 1
ATOM 837 O O . ILE A 1 106 ? -30.420 -3.706 66.236 1.00 90.00 106 ILE A O 1
ATOM 841 N N . ALA A 1 107 ? -32.423 -3.359 67.196 1.00 89.88 107 ALA A N 1
ATOM 842 C CA . ALA A 1 107 ? -33.131 -3.097 65.943 1.00 89.88 107 ALA A CA 1
ATOM 843 C C . ALA A 1 107 ? -32.566 -1.866 65.209 1.00 89.88 107 ALA A C 1
ATOM 845 O O . ALA A 1 107 ? -32.269 -1.950 64.017 1.00 89.88 107 ALA A O 1
ATOM 846 N N . ASP A 1 108 ? -32.330 -0.766 65.932 1.00 90.31 108 ASP A N 1
ATOM 847 C CA . ASP A 1 108 ? -31.754 0.465 65.378 1.00 90.31 108 ASP A CA 1
ATOM 848 C C . ASP A 1 108 ? -30.329 0.233 64.834 1.00 90.31 108 ASP A C 1
ATOM 850 O O . ASP A 1 108 ? -30.033 0.584 63.690 1.00 90.31 108 ASP A O 1
ATOM 854 N N . LEU A 1 109 ? -29.458 -0.433 65.609 1.00 90.19 109 LEU A N 1
ATOM 855 C CA . LEU A 1 109 ? -28.085 -0.766 65.193 1.00 90.19 109 LEU A CA 1
ATOM 856 C C . LEU A 1 109 ? -28.053 -1.737 64.001 1.00 90.19 109 LEU A C 1
ATOM 858 O O . LEU A 1 109 ? -27.199 -1.619 63.122 1.00 90.19 109 LEU A O 1
ATOM 862 N N . THR A 1 110 ? -28.998 -2.677 63.938 1.00 90.12 110 THR A N 1
ATOM 863 C CA . THR A 1 110 ? -29.134 -3.613 62.809 1.00 90.12 110 THR A CA 1
ATOM 864 C C . THR A 1 110 ? -29.564 -2.881 61.533 1.00 90.12 110 THR A C 1
ATOM 866 O O . THR A 1 110 ? -29.045 -3.160 60.448 1.00 90.12 110 THR A O 1
ATOM 869 N N . GLY A 1 111 ? -30.469 -1.905 61.656 1.00 90.69 111 GLY A N 1
ATOM 870 C CA . GLY A 1 111 ? -30.887 -1.037 60.553 1.00 90.69 111 GLY A CA 1
ATOM 871 C C . GLY A 1 111 ? -29.767 -0.123 60.038 1.00 90.69 111 GLY A C 1
ATOM 872 O O . GLY A 1 111 ? -29.645 0.086 58.833 1.00 90.69 111 GLY A O 1
ATOM 873 N N . GLU A 1 112 ? -28.916 0.408 60.922 1.00 90.75 112 GLU A N 1
ATOM 874 C CA . GLU A 1 112 ? -27.759 1.219 60.509 1.00 90.75 112 GLU A CA 1
ATOM 875 C C . GLU A 1 112 ? -26.694 0.364 59.802 1.00 90.75 112 GLU A C 1
ATOM 877 O O . GLU A 1 112 ? -26.177 0.767 58.758 1.00 90.75 112 GLU A O 1
ATOM 882 N N . ARG A 1 113 ? -26.426 -0.849 60.306 1.00 89.56 113 ARG A N 1
ATOM 883 C CA . ARG A 1 113 ? -25.475 -1.796 59.699 1.00 89.56 113 ARG A CA 1
ATOM 884 C C . ARG A 1 113 ? -25.889 -2.221 58.292 1.00 89.56 113 ARG A C 1
ATOM 886 O O . ARG A 1 113 ? -25.053 -2.239 57.397 1.00 89.56 113 ARG A O 1
ATOM 893 N N . THR A 1 114 ? -27.161 -2.558 58.086 1.00 89.56 114 THR A N 1
ATOM 894 C CA . THR A 1 114 ? -27.667 -2.952 56.757 1.00 89.56 114 THR A CA 1
ATOM 895 C C . THR A 1 114 ? -27.506 -1.819 55.744 1.00 89.56 114 THR A C 1
ATOM 897 O O . THR A 1 114 ? -26.922 -2.032 54.687 1.00 89.56 114 THR A O 1
ATOM 900 N N . ARG A 1 115 ? -27.867 -0.583 56.111 1.00 91.31 115 ARG A N 1
ATOM 901 C CA . ARG A 1 115 ? -27.666 0.599 55.249 1.00 91.31 115 ARG A CA 1
ATOM 902 C C . ARG A 1 115 ? -26.197 0.876 54.920 1.00 91.31 115 ARG A C 1
ATOM 904 O O . ARG A 1 115 ? -25.881 1.254 53.795 1.00 91.31 115 ARG A O 1
ATOM 911 N N . LEU A 1 116 ? -25.298 0.718 55.892 1.00 89.62 116 LEU A N 1
ATOM 912 C CA . LEU A 1 116 ? -23.857 0.876 55.668 1.00 89.62 116 LEU A CA 1
ATOM 913 C C . LEU A 1 116 ? -23.295 -0.233 54.777 1.00 89.62 116 LEU A C 1
ATOM 915 O O . LEU A 1 116 ? -22.458 0.043 53.921 1.00 89.62 116 LEU A O 1
ATOM 919 N N . GLN A 1 117 ? -23.768 -1.469 54.943 1.00 88.62 117 GLN A N 1
ATOM 920 C CA . GLN A 1 117 ? -23.408 -2.587 54.073 1.00 88.62 117 GLN A CA 1
ATOM 921 C C . GLN A 1 117 ? -23.835 -2.322 52.623 1.00 88.62 117 GLN A C 1
ATOM 923 O O . GLN A 1 117 ? -23.036 -2.519 51.708 1.00 88.62 117 GLN A O 1
ATOM 928 N N . ASP A 1 118 ? -25.046 -1.803 52.415 1.00 90.75 118 ASP A N 1
ATOM 929 C CA . ASP A 1 118 ? -25.541 -1.430 51.087 1.00 90.75 118 ASP A CA 1
ATOM 930 C C . ASP A 1 118 ? -24.689 -0.316 50.456 1.00 90.75 118 ASP A C 1
ATOM 932 O O . ASP A 1 118 ? -24.325 -0.403 49.282 1.00 90.75 118 ASP A O 1
ATOM 936 N N . GLN A 1 119 ? -24.282 0.690 51.242 1.00 90.62 119 GLN A N 1
ATOM 937 C CA . GLN A 1 119 ? -23.356 1.733 50.781 1.00 90.62 119 GLN A CA 1
ATOM 938 C C . GLN A 1 119 ? -21.985 1.179 50.383 1.00 90.62 119 GLN A C 1
ATOM 940 O O . GLN A 1 119 ? -21.435 1.590 49.361 1.00 90.62 119 GLN A O 1
ATOM 945 N N . VAL A 1 120 ? -21.422 0.256 51.166 1.00 89.88 120 VAL A N 1
ATOM 946 C CA . VAL A 1 120 ? -20.139 -0.387 50.842 1.00 89.88 120 VAL A CA 1
ATOM 947 C C . VAL A 1 120 ? -20.253 -1.191 49.548 1.00 89.88 120 VAL A C 1
ATOM 949 O O . VAL A 1 120 ? -19.395 -1.065 48.677 1.00 89.88 120 VAL A O 1
ATOM 952 N N . ASN A 1 121 ? -21.333 -1.955 49.376 1.00 89.44 121 ASN A N 1
ATOM 953 C CA . ASN A 1 121 ? -21.578 -2.720 48.154 1.00 89.44 121 ASN A CA 1
ATOM 954 C C . ASN A 1 121 ? -21.708 -1.802 46.926 1.00 89.44 121 ASN A C 1
ATOM 956 O O . ASN A 1 121 ? -21.120 -2.081 45.880 1.00 89.44 121 ASN A O 1
ATOM 960 N N . GLN A 1 122 ? -22.413 -0.675 47.062 1.00 92.44 122 GLN A N 1
ATOM 961 C CA . GLN A 1 122 ? -22.553 0.314 45.993 1.00 92.44 122 GLN A CA 1
ATOM 962 C C . GLN A 1 122 ? -21.208 0.952 45.614 1.00 92.44 122 GLN A C 1
ATOM 964 O O . GLN A 1 122 ? -20.897 1.067 44.428 1.00 92.44 122 GLN A O 1
ATOM 969 N N . LEU A 1 123 ? -20.393 1.341 46.598 1.00 90.25 123 LEU A N 1
ATOM 970 C CA . LEU A 1 123 ? -19.070 1.922 46.347 1.00 90.25 123 LEU A CA 1
ATOM 971 C C . LEU A 1 123 ? -18.107 0.904 45.723 1.00 90.25 123 LEU A C 1
ATOM 973 O O . LEU A 1 123 ? -17.384 1.252 44.795 1.00 90.25 123 LEU A O 1
ATOM 977 N N . ASN A 1 124 ? -18.140 -0.358 46.160 1.00 89.62 124 ASN A N 1
ATOM 978 C CA . ASN A 1 124 ? -17.353 -1.433 45.549 1.00 89.62 124 ASN A CA 1
ATOM 979 C C . ASN A 1 124 ? -17.735 -1.656 44.079 1.00 89.62 124 ASN A C 1
ATOM 981 O O . ASN A 1 124 ? -16.857 -1.831 43.231 1.00 89.62 124 ASN A O 1
ATOM 985 N N . SER A 1 125 ? -19.031 -1.599 43.755 1.00 90.38 125 SER A N 1
ATOM 986 C CA . SER A 1 125 ? -19.493 -1.673 42.366 1.00 90.38 125 SER A CA 1
ATOM 987 C C . SER A 1 125 ? -18.969 -0.501 41.531 1.00 90.38 125 SER A C 1
ATOM 989 O O . SER A 1 125 ? -18.539 -0.710 40.399 1.00 90.38 125 SER A O 1
ATOM 991 N N . GLN A 1 126 ? -18.961 0.718 42.083 1.00 89.50 126 GLN A N 1
ATOM 992 C CA . GLN A 1 126 ? -18.422 1.899 41.399 1.00 89.50 126 GLN A CA 1
ATOM 993 C C . GLN A 1 126 ? -16.911 1.795 41.171 1.00 89.50 126 GLN A C 1
ATOM 995 O O . GLN A 1 126 ? -16.445 2.076 40.073 1.00 89.50 126 GLN A O 1
ATOM 1000 N N . VAL A 1 127 ? -16.145 1.347 42.170 1.00 88.88 127 VAL A N 1
ATOM 1001 C CA . VAL A 1 127 ? -14.696 1.128 42.027 1.00 88.88 127 VAL A CA 1
ATOM 1002 C C . VAL A 1 127 ? -14.403 0.070 40.968 1.00 88.88 127 VAL A C 1
ATOM 1004 O O . VAL A 1 127 ? -13.526 0.271 40.135 1.00 88.88 127 VAL A O 1
ATOM 1007 N N . THR A 1 128 ? -15.165 -1.025 40.952 1.00 89.75 128 THR A N 1
ATOM 1008 C CA . THR A 1 128 ? -15.006 -2.084 39.943 1.00 89.75 128 THR A CA 1
ATOM 1009 C C . THR A 1 128 ? -15.253 -1.544 38.534 1.00 89.75 128 THR A C 1
ATOM 1011 O O . THR A 1 128 ? -14.472 -1.813 37.625 1.00 89.75 128 THR A O 1
ATOM 1014 N N . GLN A 1 129 ? -16.294 -0.726 38.358 1.00 89.56 129 GLN A N 1
ATOM 1015 C CA . GLN A 1 129 ? -16.602 -0.101 37.073 1.00 89.56 129 GLN A CA 1
ATOM 1016 C C . GLN A 1 129 ? -15.517 0.894 36.632 1.00 89.56 129 GLN A C 1
ATOM 1018 O O . GLN A 1 129 ? -15.098 0.859 35.479 1.00 89.56 129 GLN A O 1
ATOM 1023 N N . LEU A 1 130 ? -15.035 1.753 37.537 1.00 87.06 130 LEU A N 1
ATOM 1024 C CA . LEU A 1 130 ? -13.970 2.713 37.229 1.00 87.06 130 LEU A CA 1
ATOM 1025 C C . LEU A 1 130 ? -12.643 2.018 36.904 1.00 87.06 130 LEU A C 1
ATOM 1027 O O . LEU A 1 130 ? -11.939 2.461 36.003 1.00 87.06 130 LEU A O 1
ATOM 1031 N N . ASN A 1 131 ? -12.317 0.922 37.594 1.00 85.94 131 ASN A N 1
ATOM 1032 C CA . ASN A 1 131 ? -11.127 0.127 37.289 1.00 85.94 131 ASN A CA 1
ATOM 1033 C C . ASN A 1 131 ? -11.236 -0.528 35.908 1.00 85.94 131 ASN A C 1
ATOM 1035 O O . ASN A 1 131 ? -10.303 -0.416 35.127 1.00 85.94 131 ASN A O 1
ATOM 1039 N N . SER A 1 132 ? -12.394 -1.104 35.563 1.00 87.44 132 SER A N 1
ATOM 1040 C CA . SER A 1 132 ? -12.633 -1.650 34.218 1.00 87.44 132 SER A CA 1
ATOM 1041 C C . SER A 1 132 ? -12.460 -0.591 33.125 1.00 87.44 132 SER A C 1
ATOM 1043 O O . SER A 1 132 ? -11.867 -0.865 32.089 1.00 87.44 132 SER A O 1
ATOM 1045 N N . GLN A 1 133 ? -12.946 0.634 33.353 1.00 85.75 133 GLN A N 1
ATOM 1046 C CA . GLN A 1 133 ? -12.752 1.745 32.415 1.00 85.75 133 GLN A CA 1
ATOM 1047 C C . GLN A 1 133 ? -11.282 2.167 32.308 1.00 85.75 133 GLN A C 1
ATOM 1049 O O . GLN A 1 133 ? -10.821 2.545 31.232 1.00 85.75 133 GLN A O 1
ATOM 1054 N N . LEU A 1 134 ? -10.539 2.120 33.416 1.00 81.94 134 LEU A N 1
ATOM 1055 C CA . LEU A 1 134 ? -9.113 2.431 33.432 1.00 81.94 134 LEU A CA 1
ATOM 1056 C C . LEU A 1 134 ? -8.303 1.374 32.668 1.00 81.94 134 LEU A C 1
ATOM 1058 O O . LEU A 1 134 ? -7.405 1.738 31.909 1.00 81.94 134 LEU A O 1
ATOM 1062 N N . ASP A 1 135 ? -8.655 0.097 32.822 1.00 83.50 135 ASP A N 1
ATOM 1063 C CA . ASP A 1 135 ? -8.049 -1.020 32.095 1.00 83.50 135 ASP A CA 1
ATOM 1064 C C . ASP A 1 135 ? -8.322 -0.902 30.586 1.00 83.50 135 ASP A C 1
ATOM 1066 O O . ASP A 1 135 ? -7.388 -0.958 29.789 1.00 83.50 135 ASP A O 1
ATOM 1070 N N . GLU A 1 136 ? -9.563 -0.608 30.179 1.00 84.38 136 GLU A N 1
ATOM 1071 C CA . GLU A 1 136 ? -9.916 -0.383 28.768 1.00 84.38 136 GLU A CA 1
ATOM 1072 C C . GLU A 1 136 ? -9.149 0.791 28.139 1.00 84.38 136 GLU A C 1
ATOM 1074 O O . GLU A 1 136 ? -8.631 0.672 27.025 1.00 84.38 136 GLU A O 1
ATOM 1079 N N . LEU A 1 137 ? -9.050 1.925 28.842 1.00 81.25 137 LEU A N 1
ATOM 1080 C CA . LEU A 1 137 ? -8.283 3.085 28.372 1.00 81.25 137 LEU A CA 1
ATOM 1081 C C . LEU A 1 137 ? -6.781 2.776 28.285 1.00 81.25 137 LEU A C 1
ATOM 1083 O O . LEU A 1 137 ? -6.104 3.249 27.370 1.00 81.25 137 LEU A O 1
ATOM 1087 N N . THR A 1 138 ? -6.263 1.963 29.206 1.00 79.56 138 THR A N 1
ATOM 1088 C CA . THR A 1 138 ? -4.859 1.529 29.209 1.00 79.56 138 THR A CA 1
ATOM 1089 C C . THR A 1 138 ? -4.572 0.583 28.042 1.00 79.56 138 THR A C 1
ATOM 1091 O O . THR A 1 138 ? -3.585 0.773 27.329 1.00 79.56 138 THR A O 1
ATOM 1094 N N . ASP A 1 139 ? -5.463 -0.371 27.769 1.00 78.75 139 ASP A N 1
ATOM 1095 C CA . ASP A 1 139 ? -5.366 -1.278 26.622 1.00 78.75 139 ASP A CA 1
ATOM 1096 C C . ASP A 1 139 ? -5.470 -0.532 25.284 1.00 78.75 139 ASP A C 1
ATOM 1098 O O . ASP A 1 139 ? -4.757 -0.850 24.328 1.00 78.75 139 ASP A O 1
ATOM 1102 N N . GLN A 1 140 ? -6.332 0.486 25.193 1.00 74.81 140 GLN A N 1
ATOM 1103 C CA . GLN A 1 140 ? -6.408 1.353 24.013 1.00 74.81 140 GLN A CA 1
ATOM 1104 C C . GLN A 1 140 ? -5.107 2.138 23.798 1.00 74.81 140 GLN A C 1
ATOM 1106 O O . GLN A 1 140 ? -4.617 2.210 22.667 1.00 74.81 140 GLN A O 1
ATOM 1111 N N . ALA A 1 141 ? -4.509 2.673 24.866 1.00 72.81 141 ALA A N 1
ATOM 1112 C CA . ALA A 1 141 ? -3.216 3.349 24.790 1.00 72.81 141 ALA A CA 1
ATOM 1113 C C . ALA A 1 141 ? -2.087 2.392 24.357 1.00 72.81 141 ALA A C 1
ATOM 1115 O O . ALA A 1 141 ? -1.262 2.755 23.514 1.00 72.81 141 ALA A O 1
ATOM 1116 N N . ALA A 1 142 ? -2.080 1.152 24.859 1.00 73.12 142 ALA A N 1
ATOM 1117 C CA . ALA A 1 142 ? -1.113 0.124 24.472 1.00 73.12 142 ALA A CA 1
ATOM 1118 C C . ALA A 1 142 ? -1.228 -0.252 22.982 1.00 73.12 142 ALA A C 1
ATOM 1120 O O . ALA A 1 142 ? -0.225 -0.247 22.265 1.00 73.12 142 ALA A O 1
ATOM 1121 N N . LYS A 1 143 ? -2.449 -0.467 22.474 1.00 75.50 143 LYS A N 1
ATOM 1122 C CA . LYS A 1 143 ? -2.700 -0.724 21.041 1.00 75.50 143 LYS A CA 1
ATOM 1123 C C . LYS A 1 143 ? -2.250 0.444 20.153 1.00 75.50 143 LYS A C 1
ATOM 1125 O O . LYS A 1 143 ? -1.676 0.229 19.084 1.00 75.50 143 LYS A O 1
ATOM 1130 N N . GLY A 1 144 ? -2.452 1.686 20.601 1.00 72.00 144 GLY A N 1
ATOM 1131 C CA . GLY A 1 144 ? -1.941 2.880 19.916 1.00 72.00 144 GLY A CA 1
ATOM 1132 C C . GLY A 1 144 ? -0.405 2.932 19.849 1.00 72.00 144 GLY A C 1
ATOM 1133 O O . GLY A 1 144 ? 0.170 3.334 18.827 1.00 72.00 144 GLY A O 1
ATOM 1134 N N . GLN A 1 145 ? 0.278 2.472 20.902 1.00 72.19 145 GLN A N 1
ATOM 1135 C CA . GLN A 1 145 ? 1.740 2.354 20.922 1.00 72.19 145 GLN A CA 1
ATOM 1136 C C . GLN A 1 145 ? 2.269 1.251 19.992 1.00 72.19 145 GLN A C 1
ATOM 1138 O O . GLN A 1 145 ? 3.249 1.463 19.276 1.00 72.19 145 GLN A O 1
ATOM 1143 N N . GLU A 1 146 ? 1.614 0.094 19.931 1.00 71.50 146 GLU A N 1
ATOM 1144 C CA . GLU A 1 146 ? 1.986 -0.978 18.993 1.00 71.50 146 GLU A CA 1
ATOM 1145 C C . GLU A 1 146 ? 1.815 -0.546 17.528 1.00 71.50 146 GLU A C 1
ATOM 1147 O O . GLU A 1 146 ? 2.679 -0.805 16.679 1.00 71.50 146 GLU A O 1
ATOM 1152 N N . GLY A 1 147 ? 0.744 0.199 17.233 1.00 74.00 147 GLY A N 1
ATOM 1153 C CA . GLY A 1 147 ? 0.538 0.817 15.925 1.00 74.00 147 GLY A CA 1
ATOM 1154 C C . GLY A 1 147 ? 1.684 1.762 15.552 1.00 74.00 147 GLY A C 1
ATOM 1155 O O . GLY A 1 147 ? 2.270 1.644 14.474 1.00 74.00 147 GLY A O 1
ATOM 1156 N N . THR A 1 148 ? 2.081 2.662 16.457 1.00 71.38 148 THR A N 1
ATOM 1157 C CA . THR A 1 148 ? 3.199 3.594 16.208 1.00 71.38 148 THR A CA 1
ATOM 1158 C C . THR A 1 148 ? 4.546 2.885 16.034 1.00 71.38 148 THR A C 1
ATOM 1160 O O . THR A 1 148 ? 5.336 3.296 15.178 1.00 71.38 148 THR A O 1
ATOM 1163 N N . GLN A 1 149 ? 4.808 1.788 16.749 1.00 74.25 149 GLN A N 1
ATOM 1164 C CA . GLN A 1 149 ? 6.014 0.974 16.543 1.00 74.25 149 GLN A CA 1
ATOM 1165 C C . GLN A 1 149 ? 6.025 0.284 15.173 1.00 74.25 149 GLN A C 1
ATOM 1167 O O . GLN A 1 149 ? 7.034 0.331 14.465 1.00 74.25 149 GLN A O 1
ATOM 1172 N N . THR A 1 150 ? 4.896 -0.298 14.763 1.00 74.19 150 THR A N 1
ATOM 1173 C CA . THR A 1 150 ? 4.743 -0.943 13.447 1.00 74.19 150 THR A CA 1
ATOM 1174 C C . THR A 1 150 ? 5.015 0.048 12.318 1.00 74.19 150 THR A C 1
ATOM 1176 O O . THR A 1 150 ? 5.803 -0.216 11.410 1.00 74.19 150 THR A O 1
ATOM 1179 N N . LEU A 1 151 ? 4.442 1.242 12.430 1.00 71.69 151 LEU A N 1
ATOM 1180 C CA . LEU A 1 151 ? 4.638 2.331 11.480 1.00 71.69 151 LEU A CA 1
ATOM 1181 C C . LEU A 1 151 ? 6.067 2.874 11.475 1.00 71.69 151 LEU A C 1
ATOM 1183 O O . LEU A 1 151 ? 6.614 3.157 10.413 1.00 71.69 151 LEU A O 1
ATOM 1187 N N . THR A 1 152 ? 6.717 2.949 12.635 1.00 77.56 152 THR A N 1
ATOM 1188 C CA . THR A 1 152 ? 8.139 3.312 12.726 1.00 77.56 152 THR A CA 1
ATOM 1189 C C . THR A 1 152 ? 9.019 2.290 12.001 1.00 77.56 152 THR A C 1
ATOM 1191 O O . THR A 1 152 ? 9.954 2.667 11.289 1.00 77.56 152 THR A O 1
ATOM 1194 N N . ASN A 1 153 ? 8.709 0.998 12.131 1.00 82.06 153 ASN A N 1
ATOM 1195 C CA . ASN A 1 153 ? 9.416 -0.065 11.421 1.00 82.06 153 ASN A CA 1
ATOM 1196 C C . ASN A 1 153 ? 9.182 0.010 9.903 1.00 82.06 153 ASN A C 1
ATOM 1198 O O . ASN A 1 153 ? 10.146 -0.107 9.148 1.00 82.06 153 ASN A O 1
ATOM 1202 N N . GLN A 1 154 ? 7.954 0.295 9.457 1.00 83.88 154 GLN A N 1
ATOM 1203 C CA . GLN A 1 154 ? 7.643 0.518 8.039 1.00 83.88 154 GLN A CA 1
ATOM 1204 C C . GLN A 1 154 ? 8.381 1.736 7.460 1.00 83.88 154 GLN A C 1
ATOM 1206 O O . GLN A 1 154 ? 8.973 1.646 6.385 1.00 83.88 154 GLN A O 1
ATOM 1211 N N . ILE A 1 155 ? 8.420 2.861 8.184 1.00 81.06 155 ILE A N 1
ATOM 1212 C CA . ILE A 1 155 ? 9.173 4.058 7.772 1.00 81.06 155 ILE A CA 1
ATOM 1213 C C . ILE A 1 155 ? 10.666 3.739 7.656 1.00 81.06 155 ILE A C 1
ATOM 1215 O O . ILE A 1 155 ? 11.318 4.193 6.715 1.00 81.06 155 ILE A O 1
ATOM 1219 N N . ARG A 1 156 ? 11.217 2.934 8.575 1.00 89.81 156 ARG A N 1
ATOM 1220 C CA . ARG A 1 156 ? 12.610 2.479 8.491 1.00 89.81 156 ARG A CA 1
ATOM 1221 C C . ARG A 1 156 ? 12.847 1.652 7.227 1.00 89.81 156 ARG A C 1
ATOM 1223 O O . ARG A 1 156 ? 13.775 1.970 6.491 1.00 89.81 156 ARG A O 1
ATOM 1230 N N . SER A 1 157 ? 11.991 0.669 6.937 1.00 89.31 157 SER A N 1
ATOM 1231 C CA . SER A 1 157 ? 12.138 -0.150 5.726 1.00 89.31 157 SER A CA 1
ATOM 1232 C C . SER A 1 157 ? 11.976 0.659 4.438 1.00 89.31 157 SER A C 1
ATOM 1234 O O . SER A 1 157 ? 12.714 0.442 3.483 1.00 89.31 157 SER A O 1
ATOM 1236 N N . LEU A 1 158 ? 11.060 1.634 4.408 1.00 88.31 158 LEU A N 1
ATOM 1237 C CA . LEU A 1 158 ? 10.871 2.507 3.247 1.00 88.31 158 LEU A CA 1
ATOM 1238 C C . LEU A 1 158 ? 12.082 3.416 3.017 1.00 88.31 158 LEU A C 1
ATOM 1240 O O . LEU A 1 158 ? 12.496 3.607 1.877 1.00 88.31 158 LEU A O 1
ATOM 1244 N N . ARG A 1 159 ? 12.692 3.945 4.086 1.00 87.62 159 ARG A N 1
ATOM 1245 C CA . ARG A 1 159 ? 13.937 4.724 3.983 1.00 87.62 159 ARG A CA 1
ATOM 1246 C C . ARG A 1 159 ? 15.086 3.891 3.427 1.00 87.62 159 ARG A C 1
ATOM 1248 O O . ARG A 1 159 ? 15.824 4.374 2.577 1.00 87.62 159 ARG A O 1
ATOM 1255 N N . GLU A 1 160 ? 15.205 2.647 3.870 1.00 91.81 160 GLU A N 1
ATOM 1256 C CA . GLU A 1 160 ? 16.233 1.717 3.398 1.00 91.81 160 GLU A CA 1
ATOM 1257 C C . GLU A 1 160 ? 16.034 1.359 1.913 1.00 91.81 160 GLU A C 1
ATOM 1259 O O . GLU A 1 160 ? 16.989 1.338 1.136 1.00 91.81 160 GLU A O 1
ATOM 1264 N N . GLN A 1 161 ? 14.781 1.185 1.475 1.00 91.75 161 GLN A N 1
ATOM 1265 C CA . GLN A 1 161 ? 14.446 1.028 0.056 1.00 91.75 161 GLN A CA 1
ATOM 1266 C C . GLN A 1 161 ? 14.779 2.281 -0.768 1.00 91.75 161 GLN A C 1
ATOM 1268 O O . GLN A 1 161 ? 15.315 2.159 -1.868 1.00 91.75 161 GLN A O 1
ATOM 1273 N N . LEU A 1 162 ? 14.510 3.480 -0.242 1.00 87.50 162 LEU A N 1
ATOM 1274 C CA . LEU A 1 162 ? 14.854 4.752 -0.890 1.00 87.50 162 LEU A CA 1
ATOM 1275 C C . LEU A 1 162 ? 16.369 4.945 -1.032 1.00 87.50 162 LEU A C 1
ATOM 1277 O O . LEU A 1 162 ? 16.837 5.388 -2.080 1.00 87.50 162 LEU A O 1
ATOM 1281 N N . GLU A 1 163 ? 17.146 4.597 -0.006 1.00 92.44 163 GLU A N 1
ATOM 1282 C CA . GLU A 1 163 ? 18.613 4.576 -0.066 1.00 92.44 163 GLU A CA 1
ATOM 1283 C C . GLU A 1 163 ? 19.109 3.608 -1.147 1.00 92.44 163 GLU A C 1
ATOM 1285 O O . GLU A 1 163 ? 19.937 3.973 -1.987 1.00 92.44 163 GLU A O 1
ATOM 1290 N N . LYS A 1 164 ? 18.547 2.395 -1.198 1.00 93.31 164 LYS A N 1
ATOM 1291 C CA . LYS A 1 164 ? 18.897 1.408 -2.223 1.00 93.31 164 LYS A CA 1
ATOM 1292 C C . LYS A 1 164 ? 18.561 1.902 -3.635 1.00 93.31 164 LYS A C 1
ATOM 1294 O O . LYS A 1 164 ? 19.419 1.874 -4.511 1.00 93.31 164 LYS A O 1
ATOM 1299 N N . ALA A 1 165 ? 17.368 2.449 -3.846 1.00 88.44 165 ALA A N 1
ATOM 1300 C CA . ALA A 1 165 ? 16.979 3.019 -5.135 1.00 88.44 165 ALA A CA 1
ATOM 1301 C C . ALA A 1 165 ? 17.882 4.199 -5.542 1.00 88.44 165 ALA A C 1
ATOM 1303 O O . ALA A 1 165 ? 18.234 4.352 -6.711 1.00 88.44 165 ALA A O 1
ATOM 1304 N N . ASN A 1 166 ? 18.306 5.027 -4.582 1.00 91.50 166 ASN A N 1
ATOM 1305 C CA . ASN A 1 166 ? 19.229 6.128 -4.847 1.00 91.50 166 ASN A CA 1
ATOM 1306 C C . ASN A 1 166 ? 20.630 5.648 -5.235 1.00 91.50 166 ASN A C 1
ATOM 1308 O O . ASN A 1 166 ? 21.237 6.241 -6.128 1.00 91.50 166 ASN A O 1
ATOM 1312 N N . THR A 1 167 ? 21.138 4.591 -4.601 1.00 94.81 167 THR A N 1
ATOM 1313 C CA . THR A 1 167 ? 22.440 4.007 -4.961 1.00 94.81 167 THR A CA 1
ATOM 1314 C C . THR A 1 167 ? 22.392 3.332 -6.332 1.00 94.81 167 THR A C 1
ATOM 1316 O O . THR A 1 167 ? 23.270 3.588 -7.155 1.00 94.81 167 THR A O 1
ATOM 1319 N N . GLU A 1 168 ? 21.330 2.583 -6.642 1.00 93.12 168 GLU A N 1
ATOM 1320 C CA . GLU A 1 168 ? 21.088 2.020 -7.981 1.00 93.12 168 GLU A CA 1
ATOM 1321 C C . GLU A 1 168 ? 21.006 3.125 -9.048 1.00 93.12 168 GLU A C 1
ATOM 1323 O O . GLU A 1 168 ? 21.660 3.048 -10.089 1.00 93.12 168 GLU A O 1
ATOM 1328 N N . ARG A 1 169 ? 20.286 4.220 -8.770 1.00 93.19 169 ARG A N 1
ATOM 1329 C CA . ARG A 1 169 ? 20.219 5.378 -9.673 1.00 93.19 169 ARG A CA 1
ATOM 1330 C C . ARG A 1 169 ? 21.593 6.010 -9.904 1.00 93.19 169 ARG A C 1
ATOM 1332 O O . ARG A 1 169 ? 21.896 6.397 -11.028 1.00 93.19 169 ARG A O 1
ATOM 1339 N N . GLN A 1 170 ? 22.421 6.144 -8.867 1.00 92.69 170 GLN A N 1
ATOM 1340 C CA . GLN A 1 170 ? 23.783 6.672 -9.015 1.00 92.69 170 GLN A CA 1
ATOM 1341 C C . GLN A 1 170 ? 24.659 5.760 -9.881 1.00 92.69 170 GLN A C 1
ATOM 1343 O O . GLN A 1 170 ? 25.399 6.266 -10.723 1.00 92.69 170 GLN A O 1
ATOM 1348 N N . GLN A 1 171 ? 24.541 4.439 -9.721 1.00 93.81 171 GLN A N 1
ATOM 1349 C CA . GLN A 1 171 ? 25.250 3.467 -10.557 1.00 93.81 171 GLN A CA 1
ATOM 1350 C C . GLN A 1 171 ? 24.823 3.569 -12.023 1.00 93.81 171 GLN A C 1
ATOM 1352 O O . GLN A 1 171 ? 25.681 3.688 -12.893 1.00 93.81 171 GLN A O 1
ATOM 1357 N N . LEU A 1 172 ? 23.516 3.633 -12.292 1.00 92.69 172 LEU A N 1
ATOM 1358 C CA . LEU A 1 172 ? 22.996 3.805 -13.652 1.00 92.69 172 LEU A CA 1
ATOM 1359 C C . LEU A 1 172 ? 23.458 5.118 -14.290 1.00 92.69 172 LEU A C 1
ATOM 1361 O O . LEU A 1 172 ? 23.777 5.151 -15.474 1.00 92.69 172 LEU A O 1
ATOM 1365 N N . VAL A 1 173 ? 23.533 6.210 -13.522 1.00 95.81 173 VAL A N 1
ATOM 1366 C CA . VAL A 1 173 ? 24.069 7.485 -14.026 1.00 95.81 173 VAL A CA 1
ATOM 1367 C C . VAL A 1 173 ? 25.557 7.362 -14.373 1.00 95.81 173 VAL A C 1
ATOM 1369 O O . VAL A 1 173 ? 25.978 7.883 -15.407 1.00 95.81 173 VAL A O 1
ATOM 1372 N N . ALA A 1 174 ? 26.347 6.665 -13.552 1.00 93.56 174 ALA A N 1
ATOM 1373 C CA . ALA A 1 174 ? 27.760 6.420 -13.835 1.00 93.56 174 ALA A CA 1
ATOM 1374 C C . ALA A 1 174 ? 27.939 5.571 -15.106 1.00 93.56 174 ALA A C 1
ATOM 1376 O O . ALA A 1 174 ? 28.687 5.967 -15.999 1.00 93.56 174 ALA A O 1
ATOM 1377 N N . GLU A 1 175 ? 27.183 4.481 -15.242 1.00 94.81 175 GLU A N 1
ATOM 1378 C CA . GLU A 1 175 ? 27.177 3.624 -16.434 1.00 94.81 175 GLU A CA 1
ATOM 1379 C C . GLU A 1 175 ? 26.734 4.393 -17.690 1.00 94.81 175 GLU A C 1
ATOM 1381 O O . GLU A 1 175 ? 27.359 4.305 -18.750 1.00 94.81 175 GLU A O 1
ATOM 1386 N N . HIS A 1 176 ? 25.702 5.234 -17.576 1.00 92.81 176 HIS A N 1
ATOM 1387 C CA . HIS A 1 176 ? 25.258 6.079 -18.683 1.00 92.81 176 HIS A CA 1
ATOM 1388 C C . HIS A 1 176 ? 26.338 7.096 -19.084 1.00 92.81 176 HIS A C 1
ATOM 1390 O O . HIS A 1 176 ? 26.528 7.381 -20.268 1.00 92.81 176 HIS A O 1
ATOM 1396 N N . SER A 1 177 ? 27.076 7.651 -18.120 1.00 94.50 177 SER A N 1
ATOM 1397 C CA . SER A 1 177 ? 28.186 8.564 -18.415 1.00 94.50 177 SER A CA 1
ATOM 1398 C C . SER A 1 177 ? 29.329 7.862 -19.153 1.00 94.50 177 SER A C 1
ATOM 1400 O O . SER A 1 177 ? 29.870 8.408 -20.115 1.00 94.50 177 SER A O 1
ATOM 1402 N N . GLU A 1 178 ? 29.640 6.622 -18.769 1.00 94.06 178 GLU A N 1
ATOM 1403 C CA . GLU A 1 178 ? 30.705 5.832 -19.379 1.00 94.06 178 GLU A CA 1
ATOM 1404 C C . GLU A 1 178 ? 30.339 5.410 -20.805 1.00 94.06 178 GLU A C 1
ATOM 1406 O O . GLU A 1 178 ? 31.126 5.594 -21.734 1.00 94.06 178 GLU A O 1
ATOM 1411 N N . THR A 1 179 ? 29.116 4.922 -21.007 1.00 92.94 179 THR A N 1
ATOM 1412 C CA . THR A 1 179 ? 28.602 4.568 -22.340 1.00 92.94 179 THR A CA 1
ATOM 1413 C C . THR A 1 179 ? 28.541 5.783 -23.266 1.00 92.94 179 THR A C 1
ATOM 1415 O O . THR A 1 179 ? 28.902 5.679 -24.439 1.00 92.94 179 THR A O 1
ATOM 1418 N N . THR A 1 180 ? 28.175 6.959 -22.746 1.00 95.44 180 THR A N 1
ATOM 1419 C CA . THR A 1 180 ? 28.199 8.211 -23.521 1.00 95.44 180 THR A CA 1
ATOM 1420 C C . THR A 1 180 ? 29.627 8.570 -23.940 1.00 95.44 180 THR A C 1
ATOM 1422 O O . THR A 1 180 ? 29.864 8.866 -25.111 1.00 95.44 180 THR A O 1
ATOM 1425 N N . ALA A 1 181 ? 30.604 8.463 -23.034 1.00 94.69 181 ALA A N 1
ATOM 1426 C CA . ALA A 1 181 ? 32.010 8.706 -23.356 1.00 94.69 181 ALA A CA 1
ATOM 1427 C C . ALA A 1 181 ? 32.553 7.715 -24.406 1.00 94.69 181 ALA A C 1
ATOM 1429 O O . ALA A 1 181 ? 33.306 8.101 -25.304 1.00 94.69 181 ALA A O 1
ATOM 1430 N N . GLN A 1 182 ? 32.147 6.442 -24.336 1.00 93.19 182 GLN A N 1
ATOM 1431 C CA . GLN A 1 182 ? 32.497 5.435 -25.342 1.00 93.19 182 GLN A CA 1
ATOM 1432 C C . GLN A 1 182 ? 31.873 5.749 -26.709 1.00 93.19 182 GLN A C 1
ATOM 1434 O O . GLN A 1 182 ? 32.551 5.611 -27.731 1.00 93.19 182 GLN A O 1
ATOM 1439 N N . LEU A 1 183 ? 30.620 6.213 -26.741 1.00 93.50 183 LEU A N 1
ATOM 1440 C CA . LEU A 1 183 ? 29.948 6.628 -27.972 1.00 93.50 183 LEU A CA 1
ATOM 1441 C C . LEU A 1 183 ? 30.646 7.833 -28.613 1.00 93.50 183 LEU A C 1
ATOM 1443 O O . LEU A 1 183 ? 30.921 7.806 -29.811 1.00 93.50 183 LEU A O 1
ATOM 1447 N N . GLU A 1 184 ? 30.996 8.854 -27.829 1.00 93.81 184 GLU A N 1
ATOM 1448 C CA . GLU A 1 184 ? 31.758 10.008 -28.320 1.00 93.81 184 GLU A CA 1
ATOM 1449 C C . GLU A 1 184 ? 33.129 9.589 -28.871 1.00 93.81 184 GLU A C 1
ATOM 1451 O O . GLU A 1 184 ? 33.551 10.050 -29.934 1.00 93.81 184 GLU A O 1
ATOM 1456 N N . ALA A 1 185 ? 33.826 8.674 -28.190 1.00 93.25 185 ALA A N 1
ATOM 1457 C CA . ALA A 1 185 ? 35.099 8.141 -28.667 1.00 93.25 185 ALA A CA 1
ATOM 1458 C C . ALA A 1 185 ? 34.942 7.353 -29.981 1.00 93.25 185 ALA A C 1
ATOM 1460 O O . ALA A 1 185 ? 35.777 7.481 -30.881 1.00 93.25 185 ALA A O 1
ATOM 1461 N N . ALA A 1 186 ? 33.875 6.562 -30.119 1.00 89.31 186 ALA A N 1
ATOM 1462 C CA . ALA A 1 186 ? 33.555 5.855 -31.355 1.00 89.31 186 ALA A CA 1
ATOM 1463 C C . ALA A 1 186 ? 33.216 6.828 -32.497 1.00 89.31 186 ALA A C 1
ATOM 1465 O O . ALA A 1 186 ? 33.707 6.655 -33.612 1.00 89.31 186 ALA A O 1
ATOM 1466 N N . GLN A 1 187 ? 32.458 7.891 -32.215 1.00 92.25 187 GLN A N 1
ATOM 1467 C CA . GLN A 1 187 ? 32.141 8.943 -33.185 1.00 92.25 187 GLN A CA 1
ATOM 1468 C C . GLN A 1 187 ? 33.394 9.682 -33.667 1.00 92.25 187 GLN A C 1
ATOM 1470 O O . GLN A 1 187 ? 33.542 9.900 -34.868 1.00 92.25 187 GLN A O 1
ATOM 1475 N N . ARG A 1 188 ? 34.338 10.010 -32.773 1.00 93.50 188 ARG A N 1
ATOM 1476 C CA . ARG A 1 188 ? 35.625 10.613 -33.170 1.00 93.50 188 ARG A CA 1
ATOM 1477 C C . ARG A 1 188 ? 36.416 9.699 -34.102 1.00 93.50 188 ARG A C 1
ATOM 1479 O O . ARG A 1 188 ? 36.909 10.155 -35.127 1.00 93.50 188 ARG A O 1
ATOM 1486 N N . LYS A 1 189 ? 36.480 8.399 -33.796 1.00 91.44 189 LYS A N 1
ATOM 1487 C CA . LYS A 1 189 ? 37.136 7.414 -34.673 1.00 91.44 189 LYS A CA 1
ATOM 1488 C C . LYS A 1 189 ? 36.458 7.308 -36.041 1.00 91.44 189 LYS A C 1
ATOM 1490 O O . LYS A 1 189 ? 37.156 7.154 -37.039 1.00 91.44 189 LYS A O 1
ATOM 1495 N N . ALA A 1 190 ? 35.129 7.402 -36.099 1.00 87.94 190 ALA A N 1
ATOM 1496 C CA . ALA A 1 190 ? 34.396 7.429 -37.363 1.00 87.94 190 ALA A CA 1
ATOM 1497 C C . ALA A 1 190 ? 34.747 8.679 -38.191 1.00 87.94 190 ALA A C 1
ATOM 1499 O O . ALA A 1 190 ? 35.107 8.549 -39.356 1.00 87.94 190 ALA A O 1
ATOM 1500 N N . GLN A 1 191 ? 34.776 9.867 -37.574 1.00 92.75 191 GLN A N 1
ATOM 1501 C CA . GLN A 1 191 ? 35.201 11.106 -38.245 1.00 92.75 191 GLN A CA 1
ATOM 1502 C C . GLN A 1 191 ? 36.655 11.031 -38.747 1.00 92.75 191 GLN A C 1
ATOM 1504 O O . GLN A 1 191 ? 36.968 11.464 -39.857 1.00 92.75 191 GLN A O 1
ATOM 1509 N N . GLU A 1 192 ? 37.562 10.447 -37.962 1.00 91.88 192 GLU A N 1
ATOM 1510 C CA . GLU A 1 192 ? 38.941 10.195 -38.397 1.00 91.88 192 GLU A CA 1
ATOM 1511 C C . GLU A 1 192 ? 39.009 9.227 -39.590 1.00 91.88 192 GLU A C 1
ATOM 1513 O O . GLU A 1 192 ? 39.841 9.402 -40.480 1.00 91.88 192 GLU A O 1
ATOM 1518 N N . ALA A 1 193 ? 38.144 8.213 -39.643 1.00 87.69 193 ALA A N 1
ATOM 1519 C CA . ALA A 1 193 ? 38.063 7.310 -40.787 1.00 87.69 193 ALA A CA 1
ATOM 1520 C C . ALA A 1 193 ? 37.527 8.023 -42.041 1.00 87.69 193 ALA A C 1
ATOM 1522 O O . ALA A 1 193 ? 38.114 7.869 -43.113 1.00 87.69 193 ALA A O 1
ATOM 1523 N N . ASP A 1 194 ? 36.494 8.859 -41.902 1.00 88.81 194 ASP A N 1
ATOM 1524 C CA . ASP A 1 194 ? 35.928 9.649 -43.004 1.00 88.81 194 ASP A CA 1
ATOM 1525 C C . ASP A 1 194 ? 36.957 10.628 -43.589 1.00 88.81 194 ASP A C 1
ATOM 1527 O O . ASP A 1 194 ? 37.111 10.734 -44.807 1.00 88.81 194 ASP A O 1
ATOM 1531 N N . THR A 1 195 ? 37.732 11.305 -42.735 1.00 92.44 195 THR A N 1
ATOM 1532 C CA . THR A 1 195 ? 38.808 12.201 -43.202 1.00 92.44 195 THR A CA 1
ATOM 1533 C C . THR A 1 195 ? 39.917 11.448 -43.938 1.00 92.44 195 THR A C 1
ATOM 1535 O O . THR A 1 195 ? 40.425 11.946 -44.944 1.00 92.44 195 THR A O 1
ATOM 1538 N N . LYS A 1 196 ? 40.271 10.232 -43.500 1.00 90.62 196 LYS A N 1
ATOM 1539 C CA . LYS A 1 196 ? 41.224 9.372 -44.220 1.00 90.62 196 LYS A CA 1
ATOM 1540 C C . LYS A 1 196 ? 40.671 8.912 -45.567 1.00 90.62 196 LYS A C 1
ATOM 1542 O O . LYS A 1 196 ? 41.413 8.923 -46.545 1.00 90.62 196 LYS A O 1
ATOM 1547 N N . LEU A 1 197 ? 39.392 8.543 -45.641 1.00 87.56 197 LEU A N 1
ATOM 1548 C CA . LEU A 1 197 ? 38.726 8.196 -46.902 1.00 87.56 197 LEU A CA 1
ATOM 1549 C C . LEU A 1 197 ? 38.776 9.365 -47.895 1.00 87.56 197 LEU A C 1
ATOM 1551 O O . LEU A 1 197 ? 39.219 9.177 -49.025 1.00 87.56 197 LEU A O 1
ATOM 1555 N N . ALA A 1 198 ? 38.454 10.582 -47.449 1.00 90.38 198 ALA A N 1
ATOM 1556 C CA . ALA A 1 198 ? 38.549 11.779 -48.286 1.00 90.38 198 ALA A CA 1
ATOM 1557 C C . ALA A 1 198 ? 39.984 12.049 -48.786 1.00 90.38 198 ALA A C 1
ATOM 1559 O O . ALA A 1 198 ? 40.178 12.440 -49.938 1.00 90.38 198 ALA A O 1
ATOM 1560 N N . GLN A 1 199 ? 41.004 11.806 -47.953 1.00 89.81 199 GLN A N 1
ATOM 1561 C CA . GLN A 1 199 ? 42.410 11.898 -48.373 1.00 89.81 199 GLN A CA 1
ATOM 1562 C C . GLN A 1 199 ? 42.774 10.842 -49.428 1.00 89.81 199 GLN A C 1
ATOM 1564 O O . GLN A 1 199 ? 43.489 11.154 -50.381 1.00 89.81 199 GLN A O 1
ATOM 1569 N N . PHE A 1 200 ? 42.279 9.608 -49.291 1.00 88.62 200 PHE A N 1
ATOM 1570 C CA . PHE A 1 200 ? 42.492 8.558 -50.290 1.00 88.62 200 PHE A CA 1
ATOM 1571 C C . PHE A 1 200 ? 41.831 8.884 -51.633 1.00 88.62 200 PHE A C 1
ATOM 1573 O O . PHE A 1 200 ? 42.439 8.642 -52.679 1.00 88.62 200 PHE A O 1
ATOM 1580 N N . ASP A 1 201 ? 40.630 9.458 -51.623 1.00 88.88 201 ASP A N 1
ATOM 1581 C CA . ASP A 1 201 ? 39.949 9.878 -52.850 1.00 88.88 201 ASP A CA 1
ATOM 1582 C C . ASP A 1 201 ? 40.688 11.030 -53.551 1.00 88.88 201 ASP A C 1
ATOM 1584 O O . ASP A 1 201 ? 40.857 10.993 -54.772 1.00 88.88 201 ASP A O 1
ATOM 1588 N N . ALA A 1 202 ? 41.224 11.995 -52.792 1.00 89.00 202 ALA A N 1
ATOM 1589 C CA . ALA A 1 202 ? 42.063 13.064 -53.340 1.00 89.00 202 ALA A CA 1
ATOM 1590 C C . ALA A 1 202 ? 43.343 12.513 -53.999 1.00 89.00 202 ALA A C 1
ATOM 1592 O O . ALA A 1 202 ? 43.652 12.858 -55.139 1.00 89.00 202 ALA A O 1
ATOM 1593 N N . LEU A 1 203 ? 44.040 11.583 -53.333 1.00 90.50 203 LEU A N 1
ATOM 1594 C CA . LEU A 1 203 ? 45.223 10.914 -53.890 1.00 90.50 203 LEU A CA 1
ATOM 1595 C C . LEU A 1 203 ? 44.903 10.140 -55.176 1.00 90.50 203 LEU A C 1
ATOM 1597 O O . LEU A 1 203 ? 45.684 10.168 -56.128 1.00 90.50 203 LEU A O 1
ATOM 1601 N N . ARG A 1 204 ? 43.746 9.468 -55.236 1.00 89.38 204 ARG A N 1
ATOM 1602 C CA . ARG A 1 204 ? 43.283 8.794 -56.459 1.00 89.38 204 ARG A CA 1
ATOM 1603 C C . ARG A 1 204 ? 43.044 9.774 -57.604 1.00 89.38 204 ARG A C 1
ATOM 1605 O O . ARG A 1 204 ? 43.361 9.453 -58.750 1.00 89.38 204 ARG A O 1
ATOM 1612 N N . GLN A 1 205 ? 42.481 10.944 -57.314 1.00 88.25 205 GLN A N 1
ATOM 1613 C CA . GLN A 1 205 ? 42.234 11.973 -58.319 1.00 88.25 205 GLN A CA 1
ATOM 1614 C C . GLN A 1 205 ? 43.548 12.577 -58.843 1.00 88.25 205 GLN A C 1
ATOM 1616 O O . GLN A 1 205 ? 43.700 12.739 -60.058 1.00 88.25 205 GLN A O 1
ATOM 1621 N N . ASP A 1 206 ? 44.521 12.813 -57.960 1.00 88.50 206 ASP A N 1
ATOM 1622 C CA . ASP A 1 206 ? 45.867 13.253 -58.334 1.00 88.50 206 ASP A CA 1
ATOM 1623 C C . ASP A 1 206 ? 46.565 12.217 -59.223 1.00 88.50 206 ASP A C 1
ATOM 1625 O O . ASP A 1 206 ? 47.092 12.572 -60.281 1.00 88.50 206 ASP A O 1
ATOM 1629 N N . GLU A 1 207 ? 46.500 10.927 -58.874 1.00 85.25 207 GLU A N 1
ATOM 1630 C CA . GLU A 1 207 ? 47.071 9.853 -59.693 1.00 85.25 207 GLU A CA 1
ATOM 1631 C C . GLU A 1 207 ? 46.410 9.778 -61.080 1.00 85.25 207 GLU A C 1
ATOM 1633 O O . GLU A 1 207 ? 47.096 9.626 -62.095 1.00 85.25 207 GLU A O 1
ATOM 1638 N N . ALA A 1 208 ? 45.085 9.937 -61.155 1.00 89.31 208 ALA A N 1
ATOM 1639 C CA . ALA A 1 208 ? 44.366 9.990 -62.425 1.00 89.31 208 ALA A CA 1
ATOM 1640 C C . ALA A 1 208 ? 44.801 11.193 -63.283 1.00 89.31 208 ALA A C 1
ATOM 1642 O O . ALA A 1 208 ? 45.011 11.047 -64.490 1.00 89.31 208 ALA A O 1
ATOM 1643 N N . SER A 1 209 ? 44.994 12.363 -62.666 1.00 89.44 209 SER A N 1
ATOM 1644 C CA . SER A 1 209 ? 45.466 13.567 -63.358 1.00 89.44 209 SER A CA 1
ATOM 1645 C C . SER A 1 209 ? 46.907 13.419 -63.866 1.00 89.44 209 SER A C 1
ATOM 1647 O O . SER A 1 209 ? 47.195 13.757 -65.016 1.00 89.44 209 SER A O 1
ATOM 1649 N N . ALA A 1 210 ? 47.796 12.819 -63.068 1.00 88.06 210 ALA A N 1
ATOM 1650 C CA . ALA A 1 210 ? 49.173 12.534 -63.454 1.00 88.06 210 ALA A CA 1
ATOM 1651 C C . ALA A 1 210 ? 49.230 11.526 -64.612 1.00 88.06 210 ALA A C 1
ATOM 1653 O O . ALA A 1 210 ? 49.975 11.721 -65.573 1.00 88.06 210 ALA A O 1
ATOM 1654 N N . ARG A 1 211 ? 48.392 10.480 -64.580 1.00 90.81 211 ARG A N 1
ATOM 1655 C CA . ARG A 1 211 ? 48.255 9.526 -65.694 1.00 90.81 211 ARG A CA 1
ATOM 1656 C C . ARG A 1 211 ? 47.796 10.220 -66.979 1.00 90.81 211 ARG A C 1
ATOM 1658 O O . ARG A 1 211 ? 48.362 9.951 -68.035 1.00 90.81 211 ARG A O 1
ATOM 1665 N N . ALA A 1 212 ? 46.837 11.144 -66.900 1.00 91.19 212 ALA A N 1
ATOM 1666 C CA . ALA A 1 212 ? 46.394 11.919 -68.060 1.00 91.19 212 ALA A CA 1
ATOM 1667 C C . ALA A 1 212 ? 47.517 12.802 -68.640 1.00 91.19 212 ALA A C 1
ATOM 1669 O O . ALA A 1 212 ? 47.689 12.849 -69.857 1.00 91.19 212 ALA A O 1
ATOM 1670 N N . GLN A 1 213 ? 48.326 13.443 -67.788 1.00 89.88 213 GLN A N 1
ATOM 1671 C CA . GLN A 1 213 ? 49.495 14.219 -68.229 1.00 89.88 213 GLN A CA 1
ATOM 1672 C C . GLN A 1 213 ? 50.546 13.343 -68.918 1.00 89.88 213 GLN A C 1
ATOM 1674 O O . GLN A 1 213 ? 51.114 13.746 -69.930 1.00 89.88 213 GLN A O 1
ATOM 1679 N N . VAL A 1 214 ? 50.794 12.134 -68.404 1.00 90.69 214 VAL A N 1
ATOM 1680 C CA . VAL A 1 214 ? 51.721 11.179 -69.029 1.00 90.69 214 VAL A CA 1
ATOM 1681 C C . VAL A 1 214 ? 51.231 10.760 -70.416 1.00 90.69 214 VAL A C 1
ATOM 1683 O O . VAL A 1 214 ? 52.034 10.712 -71.347 1.00 90.69 214 VAL A O 1
ATOM 1686 N N . GLU A 1 215 ? 49.938 10.480 -70.581 1.00 92.19 215 GLU A N 1
ATOM 1687 C CA . GLU A 1 215 ? 49.373 10.143 -71.895 1.00 92.19 215 GLU A CA 1
ATOM 1688 C C . GLU A 1 215 ? 49.435 11.322 -72.877 1.00 92.19 215 GLU A C 1
ATOM 1690 O O . GLU A 1 215 ? 49.805 11.138 -74.038 1.00 92.19 215 GLU A O 1
ATOM 1695 N N . GLU A 1 216 ? 49.182 12.547 -72.415 1.00 91.75 216 GLU A N 1
ATOM 1696 C CA . GLU A 1 216 ? 49.327 13.750 -73.241 1.00 91.75 216 GLU A CA 1
ATOM 1697 C C . GLU A 1 216 ? 50.791 13.989 -73.658 1.00 91.75 216 GLU A C 1
ATOM 1699 O O . GLU A 1 216 ? 51.075 14.225 -74.832 1.00 91.75 216 GLU A O 1
ATOM 1704 N N . LEU A 1 217 ? 51.754 13.837 -72.742 1.00 90.00 217 LEU A N 1
ATOM 1705 C CA . LEU A 1 217 ? 53.183 13.932 -73.066 1.00 90.00 217 LEU A CA 1
ATOM 1706 C C . LEU A 1 217 ? 53.622 12.851 -74.063 1.00 90.00 217 LEU A C 1
ATOM 1708 O O . LEU A 1 217 ? 54.402 13.130 -74.977 1.00 90.00 217 LEU A O 1
ATOM 1712 N N . LYS A 1 218 ? 53.108 11.620 -73.934 1.00 91.19 218 LYS A N 1
ATOM 1713 C CA . LYS A 1 218 ? 53.351 10.552 -74.917 1.00 91.19 218 LYS A CA 1
ATOM 1714 C C . LYS A 1 218 ? 52.818 10.933 -76.294 1.00 91.19 218 LYS A C 1
ATOM 1716 O O . LYS A 1 218 ? 53.508 10.702 -77.289 1.00 91.19 218 LYS A O 1
ATOM 1721 N N . LYS A 1 219 ? 51.627 11.533 -76.360 1.00 92.19 219 LYS A N 1
ATOM 1722 C CA . LYS A 1 219 ? 51.040 12.018 -77.611 1.00 92.19 219 LYS A CA 1
ATOM 1723 C C . LYS A 1 219 ? 51.897 13.122 -78.235 1.00 92.19 219 LYS A C 1
ATOM 1725 O O . LYS A 1 219 ? 52.264 13.006 -79.402 1.00 92.19 219 LYS A O 1
ATOM 1730 N N . GLN A 1 220 ? 52.312 14.121 -77.458 1.00 89.62 220 GLN A N 1
ATOM 1731 C CA . GLN A 1 220 ? 53.193 15.196 -77.935 1.00 89.62 220 GLN A CA 1
ATOM 1732 C C . GLN A 1 220 ? 54.547 14.672 -78.428 1.00 89.62 220 GLN A C 1
ATOM 1734 O O . GLN A 1 220 ? 55.071 15.148 -79.438 1.00 89.62 220 GLN A O 1
ATOM 1739 N N . LEU A 1 221 ? 55.107 13.659 -77.758 1.00 87.00 221 LEU A N 1
ATOM 1740 C CA . LEU A 1 221 ? 56.330 12.992 -78.198 1.00 87.00 221 LEU A CA 1
ATOM 1741 C C . LEU A 1 221 ? 56.123 12.259 -79.531 1.00 87.00 221 LEU A C 1
ATOM 1743 O O . LEU A 1 221 ? 56.974 12.356 -80.415 1.00 87.00 221 LEU A O 1
ATOM 1747 N N . ALA A 1 222 ? 55.006 11.545 -79.694 1.00 89.00 222 ALA A N 1
ATOM 1748 C CA . ALA A 1 222 ? 54.666 10.868 -80.943 1.00 89.00 222 ALA A CA 1
ATOM 1749 C C . ALA A 1 222 ? 54.481 11.866 -82.098 1.00 89.00 222 ALA A C 1
ATOM 1751 O O . ALA A 1 222 ? 55.041 11.666 -83.175 1.00 89.00 222 ALA A O 1
ATOM 1752 N N . GLU A 1 223 ? 53.783 12.977 -81.859 1.00 89.81 223 GLU A N 1
ATOM 1753 C CA . GLU A 1 223 ? 53.636 14.063 -82.831 1.00 89.81 223 GLU A CA 1
ATOM 1754 C C . GLU A 1 223 ? 54.985 14.709 -83.177 1.00 89.81 223 GLU A C 1
ATOM 1756 O O . GLU A 1 223 ? 55.251 15.006 -84.340 1.00 89.81 223 GLU A O 1
ATOM 1761 N N . SER A 1 224 ? 55.875 14.900 -82.195 1.00 84.75 224 SER A N 1
ATOM 1762 C CA . SER A 1 224 ? 57.225 15.416 -82.449 1.00 84.75 224 SER A CA 1
ATOM 1763 C C . SER A 1 224 ? 58.058 14.463 -83.302 1.00 84.75 224 SER A C 1
ATOM 1765 O O . SER A 1 224 ? 58.724 14.913 -84.232 1.00 84.75 224 SER A O 1
ATOM 1767 N N . ARG A 1 225 ? 57.972 13.153 -83.044 1.00 87.38 225 ARG A N 1
ATOM 1768 C CA . ARG A 1 225 ? 58.626 12.126 -83.870 1.00 87.38 225 ARG A CA 1
ATOM 1769 C C . ARG A 1 225 ? 58.099 12.132 -85.303 1.00 87.38 225 ARG A C 1
ATOM 1771 O O . ARG A 1 225 ? 58.895 12.122 -86.234 1.00 87.38 225 ARG A O 1
ATOM 1778 N N . GLN A 1 226 ? 56.782 12.230 -85.491 1.00 85.00 226 GLN A N 1
ATOM 1779 C CA . GLN A 1 226 ? 56.187 12.351 -86.827 1.00 85.00 226 GLN A CA 1
ATOM 1780 C C . GLN A 1 226 ? 56.631 13.631 -87.548 1.00 85.00 226 GLN A C 1
ATOM 1782 O O . GLN A 1 226 ? 56.872 13.608 -88.754 1.00 85.00 226 GLN A O 1
ATOM 1787 N N . ARG A 1 227 ? 56.773 14.756 -86.833 1.00 85.00 227 ARG A N 1
ATOM 1788 C CA . ARG A 1 227 ? 57.330 15.989 -87.412 1.00 85.00 227 ARG A CA 1
ATOM 1789 C C . ARG A 1 227 ? 58.775 15.796 -87.870 1.00 85.00 227 ARG A C 1
ATOM 1791 O O . ARG A 1 227 ? 59.092 16.198 -88.983 1.00 85.00 227 ARG A O 1
ATOM 1798 N N . GLU A 1 228 ? 59.631 15.180 -87.057 1.00 79.50 228 GLU A N 1
ATOM 1799 C CA . GLU A 1 228 ? 61.016 14.868 -87.446 1.00 79.50 228 GLU A CA 1
ATOM 1800 C C . GLU A 1 228 ? 61.085 13.953 -88.673 1.00 79.50 228 GLU A C 1
ATOM 1802 O O . GLU A 1 228 ? 61.886 14.194 -89.575 1.00 79.50 228 GLU A O 1
ATOM 1807 N N . GLU A 1 229 ? 60.227 12.937 -88.742 1.00 79.00 229 GLU A N 1
ATOM 1808 C CA . GLU A 1 229 ? 60.142 12.030 -89.887 1.00 79.00 229 GLU A CA 1
ATOM 1809 C C . GLU A 1 229 ? 59.694 12.766 -91.159 1.00 79.00 229 GLU A C 1
ATOM 1811 O O . GLU A 1 229 ? 60.340 12.654 -92.199 1.00 79.00 229 GLU A O 1
ATOM 1816 N N . ASN A 1 230 ? 58.690 13.642 -91.058 1.00 82.19 230 ASN A N 1
ATOM 1817 C CA . ASN A 1 230 ? 58.268 14.505 -92.163 1.00 82.19 230 ASN A CA 1
ATOM 1818 C C . ASN A 1 230 ? 59.371 15.477 -92.616 1.00 82.19 230 ASN A C 1
ATOM 1820 O O . ASN A 1 230 ? 59.519 15.710 -93.816 1.00 82.19 230 ASN A O 1
ATOM 1824 N N . TYR A 1 231 ? 60.154 16.043 -91.689 1.00 75.75 231 TYR A N 1
ATOM 1825 C CA . TYR A 1 231 ? 61.308 16.878 -92.035 1.00 75.75 231 TYR A CA 1
ATOM 1826 C C . TYR A 1 231 ? 62.416 16.068 -92.714 1.00 75.75 231 TYR A C 1
ATOM 1828 O O . TYR A 1 231 ? 63.007 16.551 -93.679 1.00 75.75 231 TYR A O 1
ATOM 1836 N N . ARG A 1 232 ? 6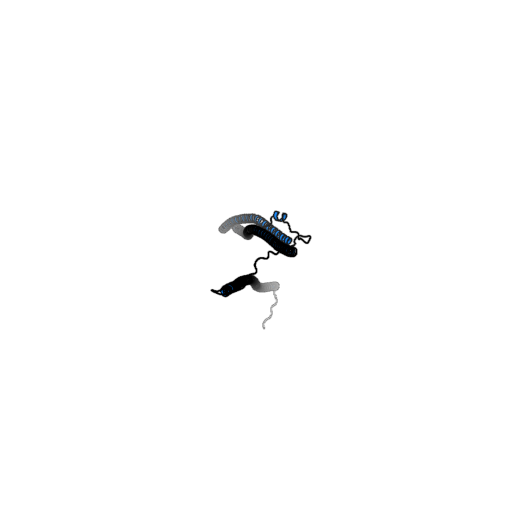2.664 14.823 -92.285 1.00 72.62 232 ARG A N 1
ATOM 1837 C CA . ARG A 1 232 ? 63.589 13.907 -92.973 1.00 72.62 232 ARG A CA 1
ATOM 1838 C C . ARG A 1 232 ? 63.131 13.598 -94.395 1.00 72.62 232 ARG A C 1
ATOM 1840 O O . ARG A 1 232 ? 63.929 13.734 -95.313 1.00 72.62 232 ARG A O 1
ATOM 1847 N N . SER A 1 233 ? 61.852 13.295 -94.605 1.00 71.69 233 SER A N 1
ATOM 1848 C CA . SER A 1 233 ? 61.307 13.070 -95.952 1.00 71.69 233 SER A CA 1
ATOM 1849 C C . SER A 1 233 ? 61.323 14.330 -96.833 1.00 71.69 233 SER A C 1
ATOM 1851 O O . SER A 1 233 ? 61.362 14.234 -98.059 1.00 71.69 233 SER A O 1
ATOM 1853 N N . GLN A 1 234 ? 61.291 15.531 -96.244 1.00 69.88 234 GLN A N 1
ATOM 1854 C CA . GLN A 1 234 ? 61.452 16.794 -96.977 1.00 69.88 234 GLN A CA 1
ATOM 1855 C C . GLN A 1 234 ? 62.915 17.091 -97.330 1.00 69.88 234 GLN A C 1
ATOM 1857 O O . GLN A 1 234 ? 63.175 17.615 -98.410 1.00 69.88 234 GLN A O 1
ATOM 1862 N N . LEU A 1 235 ? 63.862 16.727 -96.460 1.00 59.09 235 LEU A N 1
ATOM 1863 C CA . LEU A 1 235 ? 65.296 16.764 -96.762 1.00 59.09 235 LEU A CA 1
ATOM 1864 C C . LEU A 1 235 ? 65.645 15.771 -97.879 1.00 59.09 235 LEU A C 1
ATOM 1866 O O . LEU A 1 235 ? 66.358 16.133 -98.807 1.00 59.09 235 LEU A O 1
ATOM 1870 N N . GLU A 1 236 ? 65.042 14.580 -97.864 1.00 59.84 236 GLU A N 1
ATOM 1871 C CA . GLU A 1 236 ? 65.173 13.575 -98.928 1.00 59.84 236 GLU A CA 1
ATOM 1872 C C . GLU A 1 236 ? 64.607 14.062 -100.280 1.00 59.84 236 GLU A C 1
ATOM 1874 O O . GLU A 1 236 ? 65.130 13.721 -101.337 1.00 59.84 236 GLU A O 1
ATOM 1879 N N . LYS A 1 237 ? 63.589 14.936 -100.273 1.00 61.47 237 LYS A N 1
ATOM 1880 C CA . LYS A 1 237 ? 63.065 15.597 -101.487 1.00 61.47 237 LYS A CA 1
ATOM 1881 C C . LYS A 1 237 ? 63.919 16.764 -102.000 1.00 61.47 237 LYS A C 1
ATOM 1883 O O . LYS A 1 237 ? 63.688 17.200 -103.126 1.00 61.47 237 LYS A O 1
ATOM 1888 N N . ASN A 1 238 ? 64.869 17.265 -101.211 1.00 52.25 238 ASN A N 1
ATOM 1889 C CA . ASN A 1 238 ? 65.688 18.438 -101.536 1.00 52.25 238 ASN A CA 1
ATOM 1890 C C . ASN A 1 238 ? 67.167 18.121 -101.813 1.00 52.25 238 ASN A C 1
ATOM 1892 O O . ASN A 1 238 ? 67.962 19.048 -101.970 1.00 52.25 238 ASN A O 1
ATOM 1896 N N . GLU A 1 239 ? 67.546 16.850 -101.956 1.00 40.12 239 GLU A N 1
ATOM 1897 C CA . GLU A 1 239 ? 68.858 16.495 -102.502 1.00 40.12 239 GLU A CA 1
ATOM 1898 C C . GLU A 1 239 ? 68.797 16.260 -104.024 1.00 40.12 239 GLU A C 1
ATOM 1900 O O . GLU A 1 239 ? 68.095 15.357 -104.489 1.00 40.12 239 GLU A O 1
ATOM 1905 N N . PRO A 1 240 ? 69.574 17.001 -104.840 1.00 37.91 240 PRO A N 1
ATOM 1906 C CA . PRO A 1 240 ? 70.016 16.495 -106.129 1.00 37.91 240 PRO A CA 1
ATOM 1907 C C . PRO A 1 240 ? 71.099 15.431 -105.894 1.00 37.91 240 PRO A C 1
ATOM 1909 O O . PRO A 1 240 ? 72.138 15.702 -105.293 1.00 37.91 240 PRO A O 1
ATOM 1912 N N . SER A 1 241 ? 70.858 14.213 -106.380 1.00 33.28 241 SER A N 1
ATOM 1913 C CA . SER A 1 241 ? 71.795 13.087 -106.292 1.00 33.28 241 SER A CA 1
ATOM 1914 C C . SER A 1 241 ? 73.189 13.415 -106.850 1.00 33.28 241 SER A C 1
ATOM 1916 O O . SER A 1 241 ? 73.283 13.931 -107.968 1.00 33.28 241 SER A O 1
ATOM 1918 N N . PRO A 1 242 ? 74.270 12.922 -106.221 1.00 39.19 242 PRO A N 1
ATOM 1919 C CA . PRO A 1 242 ? 75.448 12.475 -106.936 1.00 39.19 242 PRO A CA 1
ATOM 1920 C C . PRO A 1 242 ? 75.422 10.946 -107.038 1.00 39.19 242 PRO A C 1
ATOM 1922 O O . PRO A 1 242 ? 75.536 10.210 -106.060 1.00 39.19 242 PRO A O 1
ATOM 1925 N N . LYS A 1 243 ? 75.269 10.482 -108.278 1.00 33.38 243 LYS A N 1
ATOM 1926 C CA . LYS A 1 243 ? 75.608 9.126 -108.705 1.00 33.38 243 LYS A CA 1
ATOM 1927 C C . LYS A 1 243 ? 77.083 8.861 -108.391 1.00 33.38 243 LYS A C 1
ATOM 1929 O O . LYS A 1 243 ? 77.937 9.575 -108.912 1.00 33.38 243 LYS A O 1
ATOM 1934 N N . THR A 1 244 ? 77.374 7.770 -107.692 1.00 29.38 244 THR A N 1
ATOM 1935 C CA . THR A 1 244 ? 78.633 7.044 -107.890 1.00 29.38 244 THR A CA 1
ATOM 1936 C C . THR A 1 244 ? 78.285 5.658 -108.392 1.00 29.38 244 THR A C 1
ATOM 1938 O O . THR A 1 244 ? 77.971 4.726 -107.658 1.00 29.38 244 THR A O 1
ATOM 1941 N N . ASP A 1 245 ? 78.268 5.618 -109.712 1.00 28.94 245 ASP A N 1
ATOM 1942 C CA . ASP A 1 245 ? 78.115 4.478 -110.584 1.00 28.94 245 ASP A CA 1
ATOM 1943 C C . ASP A 1 245 ? 79.427 3.688 -110.556 1.00 28.94 245 ASP A C 1
ATOM 1945 O O . ASP A 1 245 ? 80.447 4.118 -111.092 1.00 28.94 245 ASP A O 1
ATOM 1949 N N . SER A 1 246 ? 79.436 2.552 -109.868 1.00 37.78 246 SER A N 1
ATOM 1950 C CA . SER A 1 246 ? 80.394 1.499 -110.174 1.00 37.78 246 SER A CA 1
ATOM 1951 C C . SER A 1 246 ? 79.789 0.147 -109.820 1.00 37.78 246 SER A C 1
ATOM 1953 O O . SER A 1 246 ? 79.507 -0.145 -108.664 1.00 37.78 246 SER A O 1
ATOM 1955 N N . LEU A 1 247 ? 79.667 -0.672 -110.870 1.00 33.69 247 LEU A N 1
ATOM 1956 C CA . LEU A 1 247 ? 79.522 -2.130 -110.862 1.00 33.69 247 LEU A CA 1
ATOM 1957 C C . LEU A 1 247 ? 78.091 -2.686 -110.951 1.00 33.69 247 LEU A C 1
ATOM 1959 O O . LEU A 1 247 ? 77.652 -3.490 -110.136 1.00 33.69 247 LEU A O 1
ATOM 1963 N N . GLN A 1 248 ? 77.442 -2.437 -112.090 1.00 38.91 248 GLN A N 1
ATOM 1964 C CA . GLN A 1 248 ? 76.845 -3.555 -112.827 1.00 38.91 248 GLN A CA 1
ATOM 1965 C C . GLN A 1 248 ? 77.934 -4.213 -113.681 1.00 38.91 248 GLN A C 1
ATOM 1967 O O . GLN A 1 248 ? 78.353 -3.600 -114.657 1.00 38.91 248 GLN A O 1
ATOM 1972 N N . LYS A 1 249 ? 78.369 -5.440 -113.341 1.00 33.31 249 LYS A N 1
ATOM 1973 C CA . LYS A 1 249 ? 78.635 -6.530 -114.310 1.00 33.31 249 LYS A CA 1
ATOM 1974 C C . LYS A 1 249 ? 79.055 -7.840 -113.630 1.00 33.31 249 LYS A C 1
ATOM 1976 O O . LYS A 1 249 ? 80.204 -8.241 -113.752 1.00 33.31 249 LYS A O 1
ATOM 1981 N N . ILE A 1 250 ? 78.121 -8.570 -113.022 1.00 37.81 250 ILE A N 1
ATOM 1982 C CA . ILE A 1 250 ? 78.171 -10.038 -113.114 1.00 37.81 250 ILE A CA 1
ATOM 1983 C C . ILE A 1 250 ? 76.750 -10.601 -113.114 1.00 37.81 250 ILE A C 1
ATOM 1985 O O . ILE A 1 250 ? 76.113 -10.805 -112.087 1.00 37.81 250 ILE A O 1
ATOM 1989 N N . THR A 1 251 ? 76.239 -10.805 -114.325 1.00 32.03 251 THR A N 1
ATOM 1990 C CA . THR A 1 251 ? 75.235 -11.819 -114.615 1.00 32.03 251 THR A CA 1
ATOM 1991 C C . THR A 1 251 ? 75.806 -13.205 -114.343 1.00 32.03 251 THR A C 1
ATOM 1993 O O . THR A 1 251 ? 76.911 -13.509 -114.787 1.00 32.03 251 THR A O 1
ATOM 1996 N N . ALA A 1 252 ? 74.919 -14.044 -113.823 1.00 30.14 252 ALA A N 1
ATOM 1997 C CA . ALA A 1 252 ? 74.774 -15.454 -114.146 1.00 30.14 252 ALA A CA 1
ATOM 1998 C C . ALA A 1 252 ? 75.652 -16.483 -113.423 1.00 30.14 252 ALA A C 1
ATOM 2000 O O . ALA A 1 252 ? 76.863 -16.365 -113.281 1.00 30.14 252 ALA A O 1
ATOM 2001 N N . VAL A 1 253 ? 74.936 -17.581 -113.164 1.00 31.58 253 VAL A N 1
ATOM 2002 C CA . VAL A 1 253 ? 75.364 -18.910 -112.740 1.00 31.58 253 VAL A CA 1
ATOM 2003 C C . VAL A 1 253 ? 75.643 -18.963 -111.234 1.00 31.58 253 VAL A C 1
ATOM 2005 O O . VAL A 1 253 ? 76.634 -18.452 -110.748 1.00 31.58 253 VAL A O 1
ATOM 2008 N N . GLY A 1 254 ? 74.745 -19.482 -110.403 1.00 31.59 254 GLY A N 1
ATOM 2009 C CA . GLY A 1 254 ? 73.895 -20.643 -110.618 1.00 31.59 254 GLY A CA 1
ATOM 2010 C C . GLY A 1 254 ? 74.577 -21.851 -109.999 1.00 31.59 254 GLY A C 1
ATOM 2011 O O . GLY A 1 254 ? 75.727 -22.135 -110.318 1.00 31.59 254 GLY A O 1
ATOM 2012 N N . SER A 1 255 ? 73.806 -22.575 -109.184 1.00 30.23 255 SER A N 1
ATOM 2013 C CA . SER A 1 255 ? 74.146 -23.864 -108.568 1.00 30.23 255 SER A CA 1
ATOM 2014 C C . SER A 1 255 ? 75.253 -23.773 -107.514 1.00 30.23 255 SER A C 1
ATOM 2016 O O . SER A 1 255 ? 76.235 -23.074 -107.685 1.00 30.23 255 SER A O 1
ATOM 2018 N N . LYS A 1 256 ? 75.230 -24.463 -106.386 1.00 29.66 256 LYS A N 1
ATOM 2019 C CA . LYS A 1 256 ? 74.367 -25.449 -105.721 1.00 29.66 256 LYS A CA 1
ATOM 2020 C C . LYS A 1 256 ? 75.128 -25.591 -104.385 1.00 29.66 256 LYS A C 1
ATOM 2022 O O . LYS A 1 256 ? 76.348 -25.699 -104.425 1.00 29.66 256 LYS A O 1
ATOM 2027 N N . ALA A 1 257 ? 74.524 -25.488 -103.210 1.00 31.50 257 ALA A N 1
ATOM 2028 C CA . ALA A 1 257 ? 73.986 -26.635 -102.485 1.00 31.50 257 ALA A CA 1
ATOM 2029 C C . ALA A 1 257 ? 73.572 -26.174 -101.061 1.00 31.50 257 ALA A C 1
ATOM 2031 O O . ALA A 1 257 ? 74.246 -25.326 -100.488 1.00 31.50 257 ALA A O 1
ATOM 2032 N N . GLU A 1 258 ? 72.496 -26.770 -100.526 1.00 39.38 258 GLU A N 1
ATOM 2033 C CA . GLU A 1 258 ? 72.091 -26.840 -99.096 1.00 39.38 258 GLU A CA 1
ATOM 2034 C C . GLU A 1 258 ? 71.361 -25.624 -98.433 1.00 39.38 258 GLU A C 1
ATOM 2036 O O . GLU A 1 258 ? 71.906 -24.850 -97.653 1.00 39.38 258 GLU A O 1
ATOM 2041 N N . SER A 1 259 ? 70.063 -25.539 -98.793 1.00 51.16 259 SER A N 1
ATOM 2042 C CA . SER A 1 259 ? 68.817 -24.987 -98.187 1.00 51.16 259 SER A CA 1
ATOM 2043 C C . SER A 1 259 ? 68.665 -23.550 -97.611 1.00 51.16 259 SER A C 1
ATOM 2045 O O . SER A 1 259 ? 68.750 -23.286 -96.413 1.00 51.16 259 SER A O 1
ATOM 2047 N N . GLU A 1 260 ? 68.228 -22.606 -98.463 1.00 51.53 260 GLU A N 1
ATOM 2048 C CA . GLU A 1 260 ? 67.708 -21.270 -98.081 1.00 51.53 260 GLU A CA 1
ATOM 2049 C C . GLU A 1 260 ? 66.172 -21.091 -98.058 1.00 51.53 260 GLU A C 1
ATOM 2051 O O . GLU A 1 260 ? 65.705 -20.358 -97.180 1.00 51.53 260 GLU A O 1
ATOM 2056 N N . PRO A 1 261 ? 65.338 -21.748 -98.900 1.00 53.72 261 PRO A N 1
ATOM 2057 C CA . PRO A 1 261 ? 63.887 -21.647 -98.729 1.00 53.72 261 PRO A CA 1
ATOM 2058 C C . PRO A 1 261 ? 63.450 -22.242 -97.383 1.00 53.72 261 PRO A C 1
ATOM 2060 O O . PRO A 1 261 ? 62.573 -21.694 -96.727 1.00 53.72 261 PRO A O 1
ATOM 2063 N N . GLU A 1 262 ? 64.153 -23.267 -96.895 1.00 54.94 262 GLU A N 1
ATOM 2064 C CA . GLU A 1 262 ? 63.898 -23.895 -95.595 1.00 54.94 262 GLU A CA 1
ATOM 2065 C C . GLU A 1 262 ? 64.167 -22.973 -94.400 1.00 54.94 262 GLU A C 1
ATOM 2067 O O . GLU A 1 262 ? 63.462 -23.090 -93.409 1.00 54.94 262 GLU A O 1
ATOM 2072 N N . LYS A 1 263 ? 65.115 -22.025 -94.465 1.00 56.31 263 LYS A N 1
ATOM 2073 C CA . LYS A 1 263 ? 65.391 -21.096 -93.347 1.00 56.31 263 LYS A CA 1
ATOM 2074 C C . LYS A 1 263 ? 64.315 -20.024 -93.200 1.00 56.31 263 LYS A C 1
ATOM 2076 O O . LYS A 1 263 ? 63.894 -19.737 -92.083 1.00 56.31 263 LYS A O 1
ATOM 2081 N N . ALA A 1 264 ? 63.833 -19.463 -94.309 1.00 65.00 264 ALA A N 1
ATOM 2082 C CA . ALA A 1 264 ? 62.709 -18.527 -94.288 1.00 65.00 264 ALA A CA 1
ATOM 2083 C C . ALA A 1 264 ? 61.401 -19.237 -93.895 1.00 65.00 264 ALA A C 1
ATOM 2085 O O . ALA A 1 264 ? 60.630 -18.713 -93.092 1.00 65.00 264 ALA A O 1
ATOM 2086 N N . THR A 1 265 ? 61.182 -20.466 -94.382 1.00 69.50 265 THR A N 1
ATOM 2087 C CA . THR A 1 265 ? 60.058 -21.306 -93.944 1.00 69.50 265 THR A CA 1
ATOM 2088 C C . THR A 1 265 ? 60.195 -21.726 -92.477 1.00 69.50 265 THR A C 1
ATOM 2090 O O . THR A 1 265 ? 59.196 -21.727 -91.768 1.00 69.50 265 THR A O 1
ATOM 2093 N N . ALA A 1 266 ? 61.404 -21.996 -91.976 1.00 68.38 266 ALA A N 1
ATOM 2094 C CA . ALA A 1 266 ? 61.657 -22.313 -90.570 1.00 68.38 266 ALA A CA 1
ATOM 2095 C C . ALA A 1 266 ? 61.447 -21.102 -89.653 1.00 68.38 266 ALA A C 1
ATOM 2097 O O . ALA A 1 266 ? 60.897 -21.257 -88.568 1.00 68.38 266 ALA A O 1
ATOM 2098 N N . MET A 1 267 ? 61.822 -19.892 -90.081 1.00 72.06 267 MET A N 1
ATOM 2099 C CA . MET A 1 267 ? 61.519 -18.665 -89.335 1.00 72.06 267 MET A CA 1
ATOM 2100 C C . MET A 1 267 ? 60.017 -18.368 -89.313 1.00 72.06 267 MET A C 1
ATOM 2102 O O . MET A 1 267 ? 59.492 -18.003 -88.264 1.00 72.06 267 MET A O 1
ATOM 2106 N N . LEU A 1 268 ? 59.308 -18.569 -90.429 1.00 76.31 268 LEU A N 1
ATOM 2107 C CA . LEU A 1 268 ? 57.850 -18.434 -90.468 1.00 76.31 268 LEU A CA 1
ATOM 2108 C C . LEU A 1 268 ? 57.165 -19.500 -89.599 1.00 76.31 268 LEU A C 1
ATOM 2110 O O . LEU A 1 268 ? 56.259 -19.172 -88.840 1.00 76.31 268 LEU A O 1
ATOM 2114 N N . ALA A 1 269 ? 57.635 -20.749 -89.643 1.00 75.38 269 ALA A N 1
ATOM 2115 C CA . ALA A 1 269 ? 57.139 -21.833 -88.798 1.00 75.38 269 ALA A CA 1
ATOM 2116 C C . ALA A 1 269 ? 57.391 -21.558 -87.307 1.00 75.38 269 ALA A C 1
ATOM 2118 O O . ALA A 1 269 ? 56.500 -21.766 -86.488 1.00 75.38 269 ALA A O 1
ATOM 2119 N N . LEU A 1 270 ? 58.563 -21.021 -86.955 1.00 78.62 270 LEU A N 1
ATOM 2120 C CA . LEU A 1 270 ? 58.885 -20.609 -85.589 1.00 78.62 270 LEU A CA 1
ATOM 2121 C C . LEU A 1 270 ? 58.002 -19.441 -85.128 1.00 78.62 270 LEU A C 1
ATOM 2123 O O . LEU A 1 270 ? 57.529 -19.441 -83.994 1.00 78.62 270 LEU A O 1
ATOM 2127 N N . ALA A 1 271 ? 57.746 -18.464 -86.001 1.00 81.44 271 ALA A N 1
ATOM 2128 C CA . ALA A 1 271 ? 56.857 -17.343 -85.709 1.00 81.44 271 ALA A CA 1
ATOM 2129 C C . ALA A 1 271 ? 55.397 -17.795 -85.532 1.00 81.44 271 ALA A C 1
ATOM 2131 O O . ALA A 1 271 ? 54.734 -17.336 -84.605 1.00 81.44 271 ALA A O 1
ATOM 2132 N N . MET A 1 272 ? 54.912 -18.725 -86.361 1.00 83.56 272 MET A N 1
ATOM 2133 C CA . MET A 1 272 ? 53.585 -19.335 -86.214 1.00 83.56 272 MET A CA 1
ATOM 2134 C C . MET A 1 272 ? 53.483 -20.152 -84.921 1.00 83.56 272 MET A C 1
ATOM 2136 O O . MET A 1 272 ? 52.525 -19.993 -84.174 1.00 83.56 272 MET A O 1
ATOM 2140 N N . GLN A 1 273 ? 54.503 -20.947 -84.590 1.00 86.38 273 GLN A N 1
ATOM 2141 C CA . GLN A 1 273 ? 54.540 -21.714 -83.344 1.00 86.38 273 GLN A CA 1
ATOM 2142 C C . GLN A 1 273 ? 54.557 -20.804 -82.107 1.00 86.38 273 GLN A C 1
ATOM 2144 O O . GLN A 1 273 ? 53.875 -21.083 -81.121 1.00 86.38 273 GLN A O 1
ATOM 2149 N N . LEU A 1 274 ? 55.320 -19.708 -82.147 1.00 87.12 274 LEU A N 1
ATOM 2150 C CA . LEU A 1 274 ? 55.353 -18.729 -81.063 1.00 87.12 274 LEU A CA 1
ATOM 2151 C C . LEU A 1 274 ? 54.007 -18.005 -80.936 1.00 87.12 274 LEU A C 1
ATOM 2153 O O . LEU A 1 274 ? 53.517 -17.816 -79.823 1.00 87.12 274 LEU A O 1
ATOM 2157 N N . HIS A 1 275 ? 53.393 -17.633 -82.061 1.00 86.44 275 HIS A N 1
ATOM 2158 C CA . HIS A 1 275 ? 52.056 -17.049 -82.096 1.00 86.44 275 HIS A CA 1
ATOM 2159 C C . HIS A 1 275 ? 51.025 -17.983 -81.453 1.00 86.44 275 HIS A C 1
ATOM 2161 O O . HIS A 1 275 ? 50.323 -17.567 -80.531 1.00 86.44 275 HIS A O 1
ATOM 2167 N N . ASP A 1 276 ? 50.973 -19.247 -81.869 1.00 89.75 276 ASP A N 1
ATOM 2168 C CA . ASP A 1 276 ? 50.039 -20.234 -81.323 1.00 89.75 276 ASP A CA 1
ATOM 2169 C C . ASP A 1 276 ? 50.285 -20.459 -79.828 1.00 89.75 276 ASP A C 1
ATOM 2171 O O . ASP A 1 276 ? 49.344 -20.472 -79.034 1.00 89.75 276 ASP A O 1
ATOM 2175 N N . GLN A 1 277 ? 51.553 -20.481 -79.405 1.00 89.88 277 GLN A N 1
ATOM 2176 C CA . GLN A 1 277 ? 51.909 -20.549 -77.991 1.00 89.88 277 GLN A CA 1
ATOM 2177 C C . GLN A 1 277 ? 51.387 -19.341 -77.191 1.00 89.88 277 GLN A C 1
ATOM 2179 O O . GLN A 1 277 ? 50.930 -19.512 -76.058 1.00 89.88 277 GLN A O 1
ATOM 2184 N N . TYR A 1 278 ? 51.453 -18.119 -77.728 1.00 89.69 278 TYR A N 1
ATOM 2185 C CA . TYR A 1 278 ? 50.895 -16.935 -77.064 1.00 89.69 278 TYR A CA 1
ATOM 2186 C C . TYR A 1 278 ? 49.366 -16.928 -77.068 1.00 89.69 278 TYR A C 1
ATOM 2188 O O . TYR A 1 278 ? 48.766 -16.537 -76.067 1.00 89.69 278 TYR A O 1
ATOM 2196 N N . VAL A 1 279 ? 48.732 -17.396 -78.144 1.00 94.38 279 VAL A N 1
ATOM 2197 C CA . VAL A 1 279 ? 47.273 -17.539 -78.216 1.00 94.38 279 VAL A CA 1
ATOM 2198 C C . VAL A 1 279 ? 46.779 -18.550 -77.183 1.00 94.38 279 VAL A C 1
ATOM 2200 O O . VAL A 1 279 ? 45.816 -18.267 -76.469 1.00 94.38 279 VAL A O 1
ATOM 2203 N N . ASP A 1 280 ? 47.452 -19.688 -77.037 1.00 90.81 280 ASP A N 1
ATOM 2204 C CA . ASP A 1 280 ? 47.083 -20.708 -76.056 1.00 90.81 280 ASP A CA 1
ATOM 2205 C C . ASP A 1 280 ? 47.358 -20.251 -74.621 1.00 90.81 280 ASP A C 1
ATOM 2207 O O . ASP A 1 280 ? 46.515 -20.450 -73.746 1.00 90.81 280 ASP A O 1
ATOM 2211 N N . LYS A 1 281 ? 48.465 -19.533 -74.379 1.00 92.12 281 LYS A N 1
ATOM 2212 C CA . LYS A 1 281 ? 48.710 -18.860 -73.091 1.00 92.12 281 LYS A CA 1
ATOM 2213 C C . LYS A 1 281 ? 47.627 -17.827 -72.776 1.00 92.12 281 LYS A C 1
ATOM 2215 O O . LYS A 1 281 ? 47.158 -17.785 -71.645 1.00 92.12 281 LYS A O 1
ATOM 2220 N N . GLY A 1 282 ? 47.190 -17.038 -73.757 1.00 92.31 282 GLY A N 1
ATOM 2221 C CA . GLY A 1 282 ? 46.112 -16.063 -73.589 1.00 92.31 282 GLY A CA 1
ATOM 2222 C C . GLY A 1 282 ? 44.760 -16.723 -73.300 1.00 92.31 282 GLY A C 1
ATOM 2223 O O . GLY A 1 282 ? 44.037 -16.285 -72.405 1.00 92.31 282 GLY A O 1
ATOM 2224 N N . LYS A 1 283 ? 44.432 -17.820 -73.996 1.00 93.12 283 LYS A N 1
ATOM 2225 C CA . LYS A 1 283 ? 43.231 -18.626 -73.717 1.00 93.12 283 LYS A CA 1
ATOM 2226 C C . LYS A 1 283 ? 43.279 -19.242 -72.319 1.00 93.12 283 LYS A C 1
ATOM 2228 O O . LYS A 1 283 ? 42.280 -19.174 -71.608 1.00 93.12 283 LYS A O 1
ATOM 2233 N N . ALA A 1 284 ? 44.426 -19.789 -71.914 1.00 92.38 284 ALA A N 1
ATOM 2234 C CA . ALA A 1 284 ? 44.626 -20.357 -70.584 1.00 92.38 284 ALA A CA 1
ATOM 2235 C C . ALA A 1 284 ? 44.503 -19.290 -69.484 1.00 92.38 284 ALA A C 1
ATOM 2237 O O . ALA A 1 284 ? 43.771 -19.494 -68.521 1.00 92.38 284 ALA A O 1
ATOM 2238 N N . GLN A 1 285 ? 45.132 -18.122 -69.660 1.00 93.00 285 GLN A N 1
ATOM 2239 C CA . GLN A 1 285 ? 45.019 -16.995 -68.727 1.00 93.00 285 GLN A CA 1
ATOM 2240 C C . GLN A 1 285 ? 43.582 -16.477 -68.623 1.00 93.00 285 GLN A C 1
ATOM 2242 O O . GLN A 1 285 ? 43.090 -16.239 -67.523 1.00 93.00 285 GLN A O 1
ATOM 2247 N N . LYS A 1 286 ? 42.870 -16.347 -69.749 1.00 93.94 286 LYS A N 1
ATOM 2248 C CA . LYS A 1 286 ? 41.452 -15.971 -69.745 1.00 93.94 286 LYS A CA 1
ATOM 2249 C C . LYS A 1 286 ? 40.605 -17.001 -68.995 1.00 93.94 286 LYS A C 1
ATOM 2251 O O . LYS A 1 286 ? 39.779 -16.609 -68.180 1.00 93.94 286 LYS A O 1
ATOM 2256 N N . ALA A 1 287 ? 40.793 -18.292 -69.266 1.00 94.69 287 ALA A N 1
ATOM 2257 C CA . ALA A 1 287 ? 40.057 -19.357 -68.586 1.00 94.69 287 ALA A CA 1
ATOM 2258 C C . ALA A 1 287 ? 40.328 -19.353 -67.074 1.00 94.69 287 ALA A C 1
ATOM 2260 O O . ALA A 1 287 ? 39.394 -19.493 -66.290 1.00 94.69 287 ALA A O 1
ATOM 2261 N N . GLN A 1 288 ? 41.578 -19.111 -66.668 1.00 94.19 288 GLN A N 1
ATOM 2262 C CA . GLN A 1 288 ? 41.958 -18.975 -65.265 1.00 94.19 288 GLN A CA 1
ATOM 2263 C C . GLN A 1 288 ? 41.269 -17.778 -64.596 1.00 94.19 288 GLN A C 1
ATOM 2265 O O . GLN A 1 288 ? 40.666 -17.950 -63.543 1.00 94.19 288 GLN A O 1
ATOM 2270 N N . LEU A 1 289 ? 41.296 -16.594 -65.217 1.00 93.25 289 LEU A N 1
ATOM 2271 C CA . LEU A 1 289 ? 40.635 -15.398 -64.678 1.00 93.25 289 LEU A CA 1
ATOM 2272 C C . LEU A 1 289 ? 39.114 -15.563 -64.584 1.00 93.25 289 LEU A C 1
ATOM 2274 O O . LEU A 1 289 ? 38.499 -15.071 -63.642 1.00 93.25 289 LEU A O 1
ATOM 2278 N N . VAL A 1 290 ? 38.498 -16.258 -65.544 1.00 94.69 290 VAL A N 1
ATOM 2279 C CA . VAL A 1 290 ? 37.064 -16.570 -65.492 1.00 94.69 290 VAL A CA 1
ATOM 2280 C C . VAL A 1 290 ? 36.767 -17.534 -64.345 1.00 94.69 290 VAL A C 1
ATOM 2282 O O . VAL A 1 290 ? 35.862 -17.256 -63.568 1.00 94.69 290 VAL A O 1
ATOM 2285 N N . ALA A 1 291 ? 37.551 -18.602 -64.179 1.00 94.81 291 ALA A N 1
ATOM 2286 C CA . ALA A 1 291 ? 37.369 -19.561 -63.088 1.00 94.81 291 ALA A CA 1
ATOM 2287 C C . ALA A 1 291 ? 37.591 -18.926 -61.702 1.00 94.81 291 ALA A C 1
ATOM 2289 O O . ALA A 1 291 ? 36.832 -19.180 -60.768 1.00 94.81 291 ALA A O 1
ATOM 2290 N N . GLU A 1 292 ? 38.595 -18.058 -61.566 1.00 94.81 292 GLU A N 1
ATOM 2291 C CA . GLU A 1 292 ? 38.843 -17.288 -60.344 1.00 94.81 292 GLU A CA 1
ATOM 2292 C C . GLU A 1 292 ? 37.709 -16.287 -60.074 1.00 94.81 292 GLU A C 1
ATOM 2294 O O . GLU A 1 292 ? 37.210 -16.188 -58.951 1.00 94.81 292 GLU A O 1
ATOM 2299 N N . GLY A 1 293 ? 37.228 -15.598 -61.112 1.00 95.81 293 GLY A N 1
ATOM 2300 C CA . GLY A 1 293 ? 36.079 -14.698 -61.032 1.00 95.81 293 GLY A CA 1
ATOM 2301 C C . GLY A 1 293 ? 34.768 -15.410 -60.676 1.00 95.81 293 GLY A C 1
ATOM 2302 O O . GLY A 1 293 ? 33.940 -14.863 -59.952 1.00 95.81 293 GLY A O 1
ATOM 2303 N N . GLU A 1 294 ? 34.562 -16.632 -61.161 1.00 94.44 294 GLU A N 1
ATOM 2304 C CA . GLU A 1 294 ? 33.404 -17.461 -60.812 1.00 94.44 294 GLU A CA 1
ATOM 2305 C C . GLU A 1 294 ? 33.501 -17.987 -59.378 1.00 94.44 294 GLU A C 1
ATOM 2307 O O . GLU A 1 294 ? 32.523 -17.895 -58.640 1.00 94.44 294 GLU A O 1
ATOM 2312 N N . SER A 1 295 ? 34.682 -18.444 -58.952 1.00 96.19 295 SER A N 1
ATOM 2313 C CA . SER A 1 295 ? 34.934 -18.908 -57.581 1.00 96.19 295 SER A CA 1
ATOM 2314 C C . SER A 1 295 ? 34.739 -17.793 -56.548 1.00 96.19 295 SER A C 1
ATOM 2316 O O . SER A 1 295 ? 34.025 -17.964 -55.561 1.00 96.19 295 SER A O 1
ATOM 2318 N N . THR A 1 296 ? 35.300 -16.608 -56.804 1.00 94.50 296 THR A N 1
ATOM 2319 C CA . THR A 1 296 ? 35.136 -15.436 -55.926 1.00 94.50 296 THR A CA 1
ATOM 2320 C C . THR A 1 296 ? 33.687 -14.963 -55.870 1.00 94.50 296 THR A C 1
ATOM 2322 O O . THR A 1 296 ? 33.183 -14.665 -54.787 1.00 94.50 296 THR A O 1
ATOM 2325 N N . ARG A 1 297 ? 32.980 -14.946 -57.009 1.00 96.31 297 ARG A N 1
ATOM 2326 C CA . ARG A 1 297 ? 31.547 -14.626 -57.047 1.00 96.31 297 ARG A CA 1
ATOM 2327 C C . ARG A 1 297 ? 30.728 -15.630 -56.241 1.00 96.31 297 ARG A C 1
ATOM 2329 O O . ARG A 1 297 ? 29.864 -15.205 -55.482 1.00 96.31 297 ARG A O 1
ATOM 2336 N N . GLN A 1 298 ? 30.995 -16.928 -56.392 1.00 96.44 298 GLN A N 1
ATOM 2337 C CA . GLN A 1 298 ? 30.281 -17.963 -55.648 1.00 96.44 298 GLN A CA 1
ATOM 2338 C C . GLN A 1 298 ? 30.530 -17.822 -54.145 1.00 96.44 298 GLN A C 1
ATOM 2340 O O . GLN A 1 298 ? 29.574 -17.753 -53.383 1.00 96.44 298 GLN A O 1
ATOM 2345 N N . SER A 1 299 ? 31.788 -17.647 -53.729 1.00 95.69 299 SER A N 1
ATOM 2346 C CA . SER A 1 299 ? 32.132 -17.421 -52.321 1.00 95.69 299 SER A CA 1
ATOM 2347 C C . SER A 1 299 ? 31.442 -16.186 -51.738 1.00 95.69 299 SER A C 1
ATOM 2349 O O . SER A 1 299 ? 31.032 -16.211 -50.581 1.00 95.69 299 SER A O 1
ATOM 2351 N N . LEU A 1 300 ? 31.314 -15.104 -52.514 1.00 95.62 300 LEU A N 1
ATOM 2352 C CA . LEU A 1 300 ? 30.632 -13.891 -52.066 1.00 95.62 300 LEU A CA 1
ATOM 2353 C C . LEU A 1 300 ? 29.123 -14.117 -51.898 1.00 95.62 300 LEU A C 1
ATOM 2355 O O . LEU A 1 300 ? 28.534 -13.610 -50.947 1.00 95.62 300 LEU A O 1
ATOM 2359 N N . ILE A 1 301 ? 28.502 -14.874 -52.809 1.00 96.56 301 ILE A N 1
ATOM 2360 C CA . ILE A 1 301 ? 27.086 -15.246 -52.710 1.00 96.56 301 ILE A CA 1
ATOM 2361 C C . ILE A 1 301 ? 26.864 -16.135 -51.486 1.00 96.56 301 ILE A C 1
ATOM 2363 O O . ILE A 1 301 ? 25.952 -15.854 -50.714 1.00 96.56 301 ILE A O 1
ATOM 2367 N N . ASP A 1 302 ? 27.713 -17.138 -51.271 1.00 96.88 302 ASP A N 1
ATOM 2368 C CA . ASP A 1 302 ? 27.607 -18.051 -50.131 1.00 96.88 302 ASP A CA 1
ATOM 2369 C C . ASP A 1 302 ? 27.789 -17.297 -48.798 1.00 96.88 302 ASP A C 1
ATOM 2371 O O . ASP A 1 302 ? 27.035 -17.511 -47.847 1.00 96.88 302 ASP A O 1
ATOM 2375 N N . GLU A 1 303 ? 28.744 -16.360 -48.721 1.00 95.88 303 GLU A N 1
ATOM 2376 C CA . GLU A 1 303 ? 28.931 -15.518 -47.531 1.00 95.88 303 GLU A CA 1
ATOM 2377 C C . GLU A 1 303 ? 27.733 -14.583 -47.301 1.00 95.88 303 GLU A C 1
ATOM 2379 O O . GLU A 1 303 ? 27.273 -14.428 -46.166 1.00 95.88 303 GLU A O 1
ATOM 2384 N N . ALA A 1 304 ? 27.202 -13.973 -48.365 1.00 94.38 304 ALA A N 1
ATOM 2385 C CA . ALA A 1 304 ? 26.028 -13.110 -48.281 1.00 94.38 304 ALA A CA 1
ATOM 2386 C C . ALA A 1 304 ? 24.780 -13.889 -47.840 1.00 94.38 304 ALA A C 1
ATOM 2388 O O . ALA A 1 304 ? 24.044 -13.413 -46.976 1.00 94.38 304 ALA A O 1
ATOM 2389 N N . GLN A 1 305 ? 24.571 -15.093 -48.380 1.00 95.62 305 GLN A N 1
ATOM 2390 C CA . GLN A 1 305 ? 23.491 -15.997 -47.981 1.00 95.62 305 GLN A CA 1
ATOM 2391 C C . GLN A 1 305 ? 23.631 -16.404 -46.517 1.00 95.62 305 GLN A C 1
ATOM 2393 O O . GLN A 1 305 ? 22.679 -16.274 -45.754 1.00 95.62 305 GLN A O 1
ATOM 2398 N N . LYS A 1 306 ? 24.838 -16.777 -46.082 1.00 97.38 306 LYS A N 1
ATOM 2399 C CA . LYS A 1 306 ? 25.091 -17.118 -44.682 1.00 97.38 306 LYS A CA 1
ATOM 2400 C C . LYS A 1 306 ? 24.758 -15.962 -43.735 1.00 97.38 306 LYS A C 1
ATOM 2402 O O . LYS A 1 306 ? 24.059 -16.170 -42.749 1.00 97.38 306 LYS A O 1
ATOM 2407 N N . LYS A 1 307 ? 25.213 -14.739 -44.035 1.00 95.50 307 LYS A N 1
ATOM 2408 C CA . LYS A 1 307 ? 24.898 -13.557 -43.208 1.00 95.50 307 LYS A CA 1
ATOM 2409 C C . LYS A 1 307 ? 23.408 -13.235 -43.199 1.00 95.50 307 LYS A C 1
ATOM 2411 O O . LYS A 1 307 ? 22.873 -12.836 -42.166 1.00 95.50 307 LYS A O 1
ATOM 2416 N N . HIS A 1 308 ? 22.746 -13.385 -44.341 1.00 95.56 308 HIS A N 1
ATOM 2417 C CA . HIS A 1 308 ? 21.306 -13.203 -44.450 1.00 95.56 308 HIS A CA 1
ATOM 2418 C C . HIS A 1 308 ? 20.558 -14.194 -43.551 1.00 95.56 308 HIS A C 1
ATOM 2420 O O . HIS A 1 308 ? 19.737 -13.776 -42.735 1.00 95.56 308 HIS A O 1
ATOM 2426 N N . ASP A 1 309 ? 20.897 -15.478 -43.636 1.00 96.44 309 ASP A N 1
ATOM 2427 C CA . ASP A 1 309 ? 20.246 -16.532 -42.860 1.00 96.44 309 ASP A CA 1
ATOM 2428 C C . ASP A 1 309 ? 20.519 -16.378 -41.358 1.00 96.44 309 ASP A C 1
ATOM 2430 O O . ASP A 1 309 ? 19.605 -16.521 -40.547 1.00 96.44 309 ASP A O 1
ATOM 2434 N N . GLU A 1 310 ? 21.741 -15.992 -40.976 1.00 96.38 310 GLU A N 1
ATOM 2435 C CA . GLU A 1 310 ? 22.082 -15.640 -39.591 1.00 96.38 310 GLU A CA 1
ATOM 2436 C C . GLU A 1 310 ? 21.248 -14.457 -39.079 1.00 96.38 310 GLU A C 1
ATOM 2438 O O . GLU A 1 310 ? 20.747 -14.494 -37.955 1.00 96.38 310 GLU A O 1
ATOM 2443 N N . THR A 1 311 ? 21.054 -13.424 -39.902 1.00 93.56 311 THR A N 1
ATOM 2444 C CA . THR A 1 311 ? 20.268 -12.240 -39.523 1.00 93.56 311 THR A CA 1
ATOM 2445 C C . THR A 1 311 ? 18.790 -12.584 -39.350 1.00 93.56 311 THR A C 1
ATOM 2447 O O . THR A 1 311 ? 18.168 -12.143 -38.383 1.00 93.56 311 THR A O 1
ATOM 2450 N N . ILE A 1 312 ? 18.225 -13.398 -40.249 1.00 95.75 312 ILE A N 1
ATOM 2451 C CA . ILE A 1 312 ? 16.841 -13.872 -40.123 1.00 95.75 312 ILE A CA 1
ATOM 2452 C C . ILE A 1 312 ? 16.687 -14.731 -38.872 1.00 95.75 312 ILE A C 1
ATOM 2454 O O . ILE A 1 312 ? 15.773 -14.487 -38.090 1.00 95.75 312 ILE A O 1
ATOM 2458 N N . ALA A 1 313 ? 17.604 -15.670 -38.629 1.00 96.44 313 ALA A N 1
ATOM 2459 C CA . ALA A 1 313 ? 17.551 -16.524 -37.447 1.00 96.44 313 ALA A CA 1
ATOM 2460 C C . ALA A 1 313 ? 17.598 -15.710 -36.143 1.00 96.44 313 ALA A C 1
ATOM 2462 O O . ALA A 1 313 ? 16.837 -15.983 -35.216 1.00 96.44 313 ALA A O 1
ATOM 2463 N N . GLN A 1 314 ? 18.446 -14.678 -36.077 1.00 94.94 314 GLN A N 1
ATOM 2464 C CA . GLN A 1 314 ? 18.505 -13.771 -34.927 1.00 94.94 314 GLN A CA 1
ATOM 2465 C C . GLN A 1 314 ? 17.218 -12.953 -34.761 1.00 94.94 314 GLN A C 1
ATOM 2467 O O . GLN A 1 314 ? 16.738 -12.781 -33.640 1.00 94.94 314 GLN A O 1
ATOM 2472 N N . ALA A 1 315 ? 16.648 -12.451 -35.859 1.00 92.69 315 ALA A N 1
ATOM 2473 C CA . ALA A 1 315 ? 15.392 -11.707 -35.827 1.00 92.69 315 ALA A CA 1
ATOM 2474 C C . ALA A 1 315 ? 14.212 -12.592 -35.384 1.00 92.69 315 ALA A C 1
ATOM 2476 O O . ALA A 1 315 ? 13.377 -12.156 -34.584 1.00 92.69 315 ALA A O 1
ATOM 2477 N N . ASP A 1 316 ? 14.166 -13.838 -35.857 1.00 95.25 316 ASP A N 1
ATOM 2478 C CA . ASP A 1 316 ? 13.153 -14.821 -35.482 1.00 95.25 316 ASP A CA 1
ATOM 2479 C C . ASP A 1 316 ? 13.273 -15.219 -34.007 1.00 95.25 316 ASP A C 1
ATOM 2481 O O . ASP A 1 316 ? 12.262 -15.217 -33.301 1.00 95.25 316 ASP A O 1
ATOM 2485 N N . ASP A 1 317 ? 14.487 -15.485 -33.509 1.00 95.50 317 ASP A N 1
ATOM 2486 C CA . ASP A 1 317 ? 14.733 -15.782 -32.090 1.00 95.50 317 ASP A CA 1
ATOM 2487 C C . ASP A 1 317 ? 14.300 -14.615 -31.193 1.00 95.50 317 ASP A C 1
ATOM 2489 O O . ASP A 1 317 ? 13.552 -14.794 -30.226 1.00 95.50 317 ASP A O 1
ATOM 2493 N N . TYR A 1 318 ? 14.679 -13.391 -31.568 1.00 93.38 318 TYR A N 1
ATOM 2494 C CA . TYR A 1 318 ? 14.270 -12.190 -30.850 1.00 93.38 318 TYR A CA 1
ATOM 2495 C C . TYR A 1 318 ? 12.741 -12.054 -30.801 1.00 93.38 318 TYR A C 1
ATOM 2497 O O . TYR A 1 318 ? 12.167 -11.872 -29.727 1.00 93.38 318 TYR A O 1
ATOM 2505 N N . SER A 1 319 ? 12.064 -12.207 -31.943 1.00 94.19 319 SER A N 1
ATOM 2506 C CA . SER A 1 319 ? 10.601 -12.139 -32.043 1.00 94.19 319 SER A CA 1
ATOM 2507 C C . SER A 1 319 ? 9.912 -13.206 -31.187 1.00 94.19 319 SER A C 1
ATOM 2509 O O . SER A 1 319 ? 8.972 -12.898 -30.444 1.00 94.19 319 SER A O 1
ATOM 2511 N N . GLN A 1 320 ? 10.394 -14.451 -31.231 1.00 96.25 320 GLN A N 1
ATOM 2512 C CA . GLN A 1 320 ? 9.868 -15.546 -30.413 1.00 96.25 320 GLN A CA 1
ATOM 2513 C C . GLN A 1 320 ? 10.038 -15.262 -28.922 1.00 96.25 320 GLN A C 1
ATOM 2515 O O . GLN A 1 320 ? 9.090 -15.415 -28.149 1.00 96.25 320 GLN A O 1
ATOM 2520 N N . ARG A 1 321 ? 11.213 -14.779 -28.515 1.00 95.81 321 ARG A N 1
ATOM 2521 C CA . ARG A 1 321 ? 11.494 -14.427 -27.124 1.00 95.81 321 ARG A CA 1
ATOM 2522 C C . ARG A 1 321 ? 10.632 -13.263 -26.645 1.00 95.81 321 ARG A C 1
ATOM 2524 O O . ARG A 1 321 ? 10.101 -13.324 -25.538 1.00 95.81 321 ARG A O 1
ATOM 2531 N N . THR A 1 322 ? 10.428 -12.231 -27.463 1.00 90.75 322 THR A N 1
ATOM 2532 C CA . THR A 1 322 ? 9.522 -11.123 -27.130 1.00 90.75 322 THR A CA 1
ATOM 2533 C C . THR A 1 322 ? 8.086 -11.608 -26.964 1.00 90.75 322 THR A C 1
ATOM 2535 O O . THR A 1 322 ? 7.445 -11.246 -25.978 1.00 90.75 322 THR A O 1
ATOM 2538 N N . ARG A 1 323 ? 7.589 -12.458 -27.873 1.00 94.44 323 ARG A N 1
ATOM 2539 C CA . ARG A 1 323 ? 6.244 -13.045 -27.764 1.00 94.44 323 ARG A CA 1
ATOM 2540 C C . ARG A 1 323 ? 6.103 -13.892 -26.504 1.00 94.44 323 ARG A C 1
ATOM 2542 O O . ARG A 1 323 ? 5.195 -13.647 -25.722 1.00 94.44 323 ARG A O 1
ATOM 2549 N N . SER A 1 324 ? 7.056 -14.786 -26.240 1.00 96.50 324 SER A N 1
ATOM 2550 C CA . SER A 1 324 ? 7.068 -15.611 -25.027 1.00 96.50 324 SER A CA 1
ATOM 2551 C C . SER A 1 324 ? 7.071 -14.761 -23.754 1.00 96.50 324 SER A C 1
ATOM 2553 O O . SER A 1 324 ? 6.31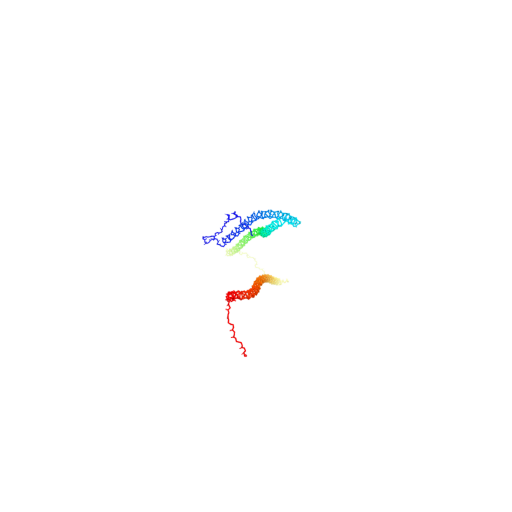3 -15.029 -22.824 1.00 96.50 324 SER A O 1
ATOM 2555 N N . ASN A 1 325 ? 7.893 -13.712 -23.700 1.00 92.62 325 ASN A N 1
ATOM 2556 C CA . ASN A 1 325 ? 7.945 -12.816 -22.545 1.00 92.62 325 ASN A CA 1
ATOM 2557 C C . ASN A 1 325 ? 6.631 -12.046 -22.359 1.00 92.62 325 ASN A C 1
ATOM 2559 O O . ASN A 1 325 ? 6.171 -11.885 -21.227 1.00 92.62 325 ASN A O 1
ATOM 2563 N N . ALA A 1 326 ? 6.019 -11.586 -23.454 1.00 91.38 326 ALA A N 1
ATOM 2564 C CA . ALA A 1 326 ? 4.727 -10.910 -23.426 1.00 91.38 326 ALA A CA 1
ATOM 2565 C C . ALA A 1 326 ? 3.604 -11.852 -22.962 1.00 91.38 326 ALA A C 1
ATOM 2567 O O . ALA A 1 326 ? 2.805 -11.471 -22.105 1.00 91.38 326 ALA A O 1
ATOM 2568 N N . ASP A 1 327 ? 3.587 -13.095 -23.447 1.00 94.94 327 ASP A N 1
ATOM 2569 C CA . ASP A 1 327 ? 2.620 -14.117 -23.044 1.00 94.94 327 ASP A CA 1
ATOM 2570 C C . ASP A 1 327 ? 2.769 -14.462 -21.557 1.00 94.94 327 ASP A C 1
ATOM 2572 O O . ASP A 1 327 ? 1.785 -14.473 -20.817 1.00 94.94 327 ASP A O 1
ATOM 2576 N N . GLN A 1 328 ? 4.001 -14.655 -21.077 1.00 94.94 328 GLN A N 1
ATOM 2577 C CA . GLN A 1 328 ? 4.286 -14.890 -19.656 1.00 94.94 328 GLN A CA 1
ATOM 2578 C C . GLN A 1 328 ? 3.887 -13.704 -18.774 1.00 94.94 328 GLN A C 1
ATOM 2580 O O . GLN A 1 328 ? 3.402 -13.886 -17.656 1.00 94.94 328 GLN A O 1
ATOM 2585 N N . TYR A 1 329 ? 4.112 -12.476 -19.241 1.00 92.69 329 TYR A N 1
ATOM 2586 C CA . TYR A 1 329 ? 3.674 -11.282 -18.529 1.00 92.69 329 TYR A CA 1
ATOM 2587 C C . TYR A 1 329 ? 2.143 -11.211 -18.467 1.00 92.69 329 TYR A C 1
ATOM 2589 O O . TYR A 1 329 ? 1.588 -11.045 -17.383 1.00 92.69 329 TYR A O 1
ATOM 2597 N N . SER A 1 330 ? 1.454 -11.433 -19.591 1.00 93.88 330 SER A N 1
ATOM 2598 C CA . SER A 1 330 ? -0.012 -11.449 -19.641 1.00 93.88 330 SER A CA 1
ATOM 2599 C C . SER A 1 330 ? -0.608 -12.521 -18.727 1.00 93.88 330 SER A C 1
ATOM 2601 O O . SER A 1 330 ? -1.562 -12.247 -18.001 1.00 93.88 330 SER A O 1
ATOM 2603 N N . GLN A 1 331 ? -0.020 -13.721 -18.701 1.00 96.44 331 GLN A N 1
ATOM 2604 C CA . GLN A 1 331 ? -0.435 -14.797 -17.798 1.00 96.44 331 GLN A CA 1
ATOM 2605 C C . GLN A 1 331 ? -0.282 -14.404 -16.328 1.00 96.44 331 GLN A C 1
ATOM 2607 O O . GLN A 1 331 ? -1.204 -14.632 -15.549 1.00 96.44 331 GLN A O 1
ATOM 2612 N N . ARG A 1 332 ? 0.840 -13.777 -15.946 1.00 94.94 332 ARG A N 1
ATOM 2613 C CA . ARG A 1 332 ? 1.053 -13.304 -14.569 1.00 94.94 332 ARG A CA 1
ATOM 2614 C C . ARG A 1 332 ? 0.040 -12.243 -14.159 1.00 94.94 332 ARG A C 1
ATOM 2616 O O . ARG A 1 332 ? -0.531 -12.353 -13.083 1.00 94.94 332 ARG A O 1
ATOM 2623 N N . VAL A 1 333 ? -0.220 -11.264 -15.025 1.00 92.62 333 VAL A N 1
ATOM 2624 C CA . VAL A 1 333 ? -1.208 -10.209 -14.753 1.00 92.62 333 VAL A CA 1
ATOM 262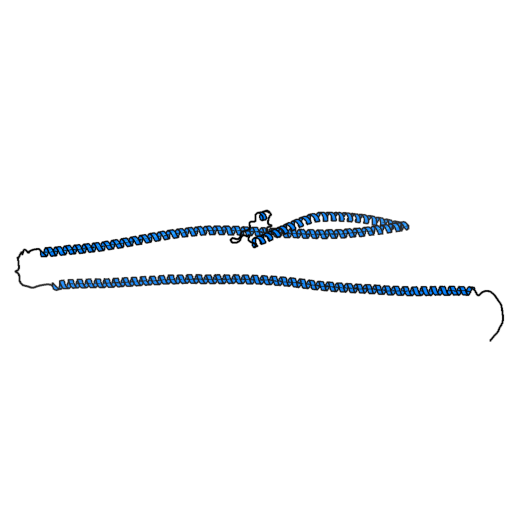5 C C . VAL A 1 333 ? -2.610 -10.797 -14.598 1.00 92.62 333 VAL A C 1
ATOM 2627 O O . VAL A 1 333 ? -3.316 -10.444 -13.661 1.00 92.62 333 VAL A O 1
ATOM 2630 N N . ARG A 1 334 ? -3.005 -11.736 -15.469 1.00 93.25 334 ARG A N 1
ATOM 2631 C CA . ARG A 1 334 ? -4.299 -12.426 -15.343 1.00 93.25 334 ARG A CA 1
ATOM 2632 C C . ARG A 1 334 ? -4.389 -13.239 -14.056 1.00 93.25 334 ARG A C 1
ATOM 2634 O O . ARG A 1 334 ? -5.381 -13.125 -13.354 1.00 93.25 334 ARG A O 1
ATOM 2641 N N . ALA A 1 335 ? -3.350 -14.004 -13.723 1.00 95.12 335 ALA A N 1
ATOM 2642 C CA . ALA A 1 335 ? -3.321 -14.800 -12.500 1.00 95.12 335 ALA A CA 1
ATOM 2643 C C . ALA A 1 335 ? -3.413 -13.927 -11.240 1.00 95.12 335 ALA A C 1
ATOM 2645 O O . ALA A 1 335 ? -4.132 -14.277 -10.309 1.00 95.12 335 ALA A O 1
ATOM 2646 N N . GLN A 1 336 ? -2.725 -12.782 -11.222 1.00 93.06 336 GLN A N 1
ATOM 2647 C CA . GLN A 1 336 ? -2.811 -11.830 -10.119 1.00 93.06 336 GLN A CA 1
ATOM 2648 C C . GLN A 1 336 ? -4.210 -11.208 -10.018 1.00 93.06 336 GLN A C 1
ATOM 2650 O O . GLN A 1 336 ? -4.777 -11.175 -8.932 1.00 93.06 336 GLN A O 1
ATOM 2655 N N . ALA A 1 337 ? -4.800 -10.784 -11.139 1.00 89.81 337 ALA A N 1
ATOM 2656 C CA . ALA A 1 337 ? -6.154 -10.232 -11.155 1.00 89.81 337 ALA A CA 1
ATOM 2657 C C . ALA A 1 337 ? -7.214 -11.261 -10.715 1.00 89.81 337 ALA A C 1
ATOM 2659 O O . ALA A 1 337 ? -8.155 -10.923 -9.993 1.00 89.81 337 ALA A O 1
ATOM 2660 N N . ASP A 1 338 ? -7.060 -12.525 -11.121 1.00 94.62 338 ASP A N 1
ATOM 2661 C CA . ASP A 1 338 ? -7.928 -13.623 -10.691 1.00 94.62 338 ASP A CA 1
ATOM 2662 C C . ASP A 1 338 ? -7.806 -13.871 -9.180 1.00 94.62 338 ASP A C 1
ATOM 2664 O O . ASP A 1 338 ? -8.810 -14.138 -8.517 1.00 94.62 338 ASP A O 1
ATOM 2668 N N . GLU A 1 339 ? -6.598 -13.760 -8.624 1.00 94.38 339 GLU A N 1
ATOM 2669 C CA . GLU A 1 339 ? -6.347 -13.902 -7.189 1.00 94.38 339 GLU A CA 1
ATOM 2670 C C . GLU A 1 339 ? -6.946 -12.742 -6.384 1.00 94.38 339 GLU A C 1
ATOM 2672 O O . GLU A 1 339 ? -7.682 -12.980 -5.428 1.00 94.38 339 GLU A O 1
ATOM 2677 N N . GLU A 1 340 ? -6.730 -11.497 -6.812 1.00 90.12 340 GLU A N 1
ATOM 2678 C CA . GLU A 1 340 ? -7.337 -10.311 -6.192 1.00 90.12 340 GLU A CA 1
ATOM 2679 C C . GLU A 1 340 ? -8.871 -10.401 -6.217 1.00 90.12 340 GLU A C 1
ATOM 2681 O O . GLU A 1 340 ? -9.541 -10.170 -5.210 1.00 90.12 340 GLU A O 1
ATOM 2686 N N . THR A 1 341 ? -9.440 -10.844 -7.343 1.00 93.31 341 THR A N 1
ATOM 2687 C CA . THR A 1 341 ? -10.889 -11.057 -7.468 1.00 93.31 341 THR A CA 1
ATOM 2688 C C . THR A 1 341 ? -11.386 -12.154 -6.524 1.00 93.31 341 THR A C 1
ATOM 2690 O O . THR A 1 341 ? -12.482 -12.042 -5.968 1.00 93.31 341 THR A O 1
ATOM 2693 N N . ARG A 1 342 ? -10.619 -13.236 -6.334 1.00 96.25 342 ARG A N 1
ATOM 2694 C CA . ARG A 1 342 ? -10.968 -14.301 -5.380 1.00 96.25 342 ARG A CA 1
ATOM 2695 C C . ARG A 1 342 ? -10.942 -13.802 -3.945 1.00 96.25 342 ARG A C 1
ATOM 2697 O O . ARG A 1 342 ? -11.880 -14.103 -3.215 1.00 96.25 342 ARG A O 1
ATOM 2704 N N . GLN A 1 343 ? -9.923 -13.039 -3.564 1.00 94.94 343 GLN A N 1
ATOM 2705 C CA . GLN A 1 343 ? -9.815 -12.460 -2.224 1.00 94.94 343 GLN A CA 1
ATOM 2706 C C . GLN A 1 343 ? -10.982 -11.516 -1.947 1.00 94.94 343 GLN A C 1
ATOM 2708 O O . GLN A 1 343 ? -11.705 -11.709 -0.977 1.00 94.94 343 GLN A O 1
ATOM 2713 N N . GLN A 1 344 ? -11.275 -10.602 -2.875 1.00 90.88 344 GLN A N 1
ATOM 2714 C CA . GLN A 1 344 ? -12.398 -9.680 -2.726 1.00 90.88 344 GLN A CA 1
ATOM 2715 C C . GLN A 1 344 ? -13.746 -10.406 -2.595 1.00 90.88 344 GLN A C 1
ATOM 2717 O O . GLN A 1 344 ? -14.616 -9.978 -1.836 1.00 90.88 344 GLN A O 1
ATOM 2722 N N . ARG A 1 345 ? -13.936 -11.522 -3.315 1.00 92.62 345 ARG A N 1
ATOM 2723 C CA . ARG A 1 345 ? -15.127 -12.370 -3.154 1.00 92.62 345 ARG A CA 1
ATOM 2724 C C . ARG A 1 345 ? -15.153 -13.080 -1.806 1.00 92.62 345 ARG A C 1
ATOM 2726 O O . ARG A 1 345 ? -16.213 -13.116 -1.195 1.00 92.62 345 ARG A O 1
ATOM 2733 N N . ALA A 1 346 ? -14.025 -13.608 -1.340 1.00 95.56 346 ALA A N 1
ATOM 2734 C CA . ALA A 1 346 ? -13.932 -14.268 -0.042 1.00 95.56 346 ALA A CA 1
ATOM 2735 C C . ALA A 1 346 ? -14.231 -13.296 1.111 1.00 95.56 346 ALA A C 1
ATOM 2737 O O . ALA A 1 346 ? -15.011 -13.631 2.000 1.00 95.56 346 ALA A O 1
ATOM 2738 N N . ASP A 1 347 ? -13.694 -12.077 1.054 1.00 91.00 347 ASP A N 1
ATOM 2739 C CA . ASP A 1 347 ? -13.950 -11.029 2.046 1.00 91.00 347 ASP A CA 1
ATOM 2740 C C . ASP A 1 347 ? -15.420 -10.596 2.031 1.00 91.00 347 ASP A C 1
ATOM 2742 O O . ASP A 1 347 ? -16.060 -10.488 3.078 1.00 91.00 347 ASP A O 1
ATOM 2746 N N . ALA A 1 348 ? -15.996 -10.411 0.836 1.00 89.12 348 ALA A N 1
ATOM 2747 C CA . ALA A 1 348 ? -17.414 -10.099 0.691 1.00 89.12 348 ALA A CA 1
ATOM 2748 C C . ALA A 1 348 ? -18.308 -11.229 1.227 1.00 89.12 348 ALA A C 1
ATOM 2750 O O . ALA A 1 348 ? -19.308 -10.965 1.893 1.00 89.12 348 ALA A O 1
ATOM 2751 N N . GLU A 1 349 ? -17.957 -12.490 0.967 1.00 95.38 349 GLU A N 1
ATOM 2752 C CA . GLU A 1 349 ? -18.667 -13.648 1.508 1.00 95.38 349 GLU A CA 1
ATOM 2753 C C . GLU A 1 349 ? -18.556 -13.712 3.034 1.00 95.38 349 GLU A C 1
ATOM 2755 O O . GLU A 1 349 ? -19.573 -13.924 3.694 1.00 95.38 349 GLU A O 1
ATOM 2760 N N . ALA A 1 350 ? -17.373 -13.474 3.604 1.00 95.44 350 ALA A N 1
ATOM 2761 C CA . ALA A 1 350 ? -17.163 -13.435 5.050 1.00 95.44 350 ALA A CA 1
ATOM 2762 C C . ALA A 1 350 ? -18.009 -12.339 5.717 1.00 95.44 350 ALA A C 1
ATOM 2764 O O . ALA A 1 350 ? -18.733 -12.617 6.673 1.00 95.44 350 ALA A O 1
ATOM 2765 N N . TYR A 1 351 ? -18.007 -11.132 5.152 1.00 92.00 351 TYR A N 1
ATOM 2766 C CA . TYR A 1 351 ? -18.819 -10.018 5.638 1.00 92.00 351 TYR A CA 1
ATOM 2767 C C . TYR A 1 351 ? -20.324 -10.314 5.563 1.00 92.00 351 TYR A C 1
ATOM 2769 O O . TYR A 1 351 ? -21.079 -10.065 6.504 1.00 92.00 351 TYR A O 1
ATOM 2777 N N . VAL A 1 352 ? -20.787 -10.913 4.461 1.00 91.50 352 VAL A N 1
ATOM 2778 C CA . VAL A 1 352 ? -22.192 -11.329 4.327 1.00 91.50 352 VAL A CA 1
ATOM 2779 C C . VAL A 1 352 ? -22.558 -12.403 5.357 1.00 91.50 352 VAL A C 1
ATOM 2781 O O . VAL A 1 352 ? -23.695 -12.419 5.837 1.00 91.50 352 VAL A O 1
ATOM 2784 N N . GLN A 1 353 ? -21.637 -13.304 5.707 1.00 95.75 353 GLN A N 1
ATOM 2785 C CA . GLN A 1 353 ? -21.870 -14.297 6.759 1.00 95.75 353 GLN A CA 1
ATOM 2786 C C . GLN A 1 353 ? -21.978 -13.651 8.141 1.00 95.75 353 GLN A C 1
ATOM 2788 O O . GLN A 1 353 ? -22.884 -14.013 8.888 1.00 95.75 353 GLN A O 1
ATOM 2793 N N . GLU A 1 354 ? -21.126 -12.678 8.456 1.00 94.19 354 GLU A N 1
ATOM 2794 C CA . GLU A 1 354 ? -21.186 -11.917 9.709 1.00 94.19 354 GLU A CA 1
ATOM 2795 C C . GLU A 1 354 ? -22.535 -11.203 9.859 1.00 94.19 354 GLU A C 1
ATOM 2797 O O . GLU A 1 354 ? -23.260 -11.452 10.821 1.00 94.19 354 GLU A O 1
ATOM 2802 N N . ILE A 1 355 ? -22.962 -10.449 8.838 1.00 92.69 355 ILE A N 1
ATOM 2803 C CA . ILE A 1 355 ? -24.281 -9.793 8.838 1.00 92.69 355 ILE A CA 1
ATOM 2804 C C . ILE A 1 355 ? -25.409 -10.806 9.061 1.00 92.69 355 ILE A C 1
ATOM 2806 O O . ILE A 1 355 ? -26.371 -10.530 9.781 1.00 92.69 355 ILE A O 1
ATOM 2810 N N . ARG A 1 356 ? -25.333 -11.984 8.429 1.00 94.69 356 ARG A N 1
ATOM 2811 C CA . ARG A 1 356 ? -26.347 -13.031 8.616 1.00 94.69 356 ARG A CA 1
ATOM 2812 C C . ARG A 1 356 ? -26.361 -13.556 10.047 1.00 94.69 356 ARG A C 1
ATOM 2814 O O . ARG A 1 356 ? -27.451 -13.785 10.566 1.00 94.69 356 ARG A O 1
ATOM 2821 N N . GLN A 1 357 ? -25.200 -13.757 10.663 1.00 96.06 357 GLN A N 1
ATOM 2822 C CA . GLN A 1 357 ? -25.100 -14.213 12.049 1.00 96.06 357 GLN A CA 1
ATOM 2823 C C . GLN A 1 3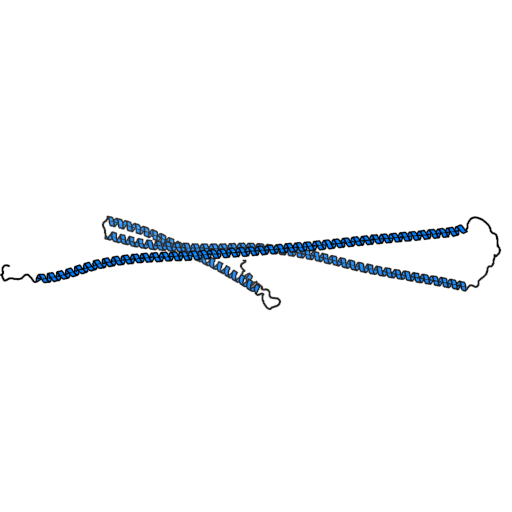57 ? -25.649 -13.166 13.016 1.00 96.06 357 GLN A C 1
ATOM 2825 O O . GLN A 1 357 ? -26.472 -13.508 13.864 1.00 96.06 357 GLN A O 1
ATOM 2830 N N . ASP A 1 358 ? -25.298 -11.897 12.829 1.00 92.69 358 ASP A N 1
ATOM 2831 C CA . ASP A 1 358 ? -25.809 -10.796 13.645 1.00 92.69 358 ASP A CA 1
ATOM 2832 C C . ASP A 1 358 ? -27.326 -10.654 13.518 1.00 92.69 358 ASP A C 1
ATOM 2834 O O . ASP A 1 358 ? -28.038 -10.542 14.519 1.00 92.69 358 ASP A O 1
ATOM 2838 N N . ALA A 1 359 ? -27.850 -10.735 12.292 1.00 92.06 359 ALA A N 1
ATOM 2839 C CA . ALA A 1 359 ? -29.286 -10.704 12.049 1.00 92.06 359 ALA A CA 1
ATOM 2840 C C . ALA A 1 359 ? -30.007 -11.886 12.723 1.00 92.06 359 ALA A C 1
ATOM 2842 O O . ALA A 1 359 ? -31.069 -11.702 13.320 1.00 92.06 359 ALA A O 1
ATOM 2843 N N . GLN A 1 360 ? -29.428 -13.091 12.667 1.00 96.56 360 GLN A N 1
ATOM 2844 C CA . GLN A 1 360 ? -29.964 -14.272 13.349 1.00 96.56 360 GLN A CA 1
ATOM 2845 C C . GLN A 1 360 ? -29.919 -14.125 14.873 1.00 96.56 360 GLN A C 1
ATOM 2847 O O . GLN A 1 360 ? -30.895 -14.455 15.546 1.00 96.56 360 GLN A O 1
ATOM 2852 N N . ALA A 1 361 ? -28.821 -13.604 15.422 1.00 95.38 361 ALA A N 1
ATOM 2853 C CA . ALA A 1 361 ? -28.671 -13.363 16.852 1.00 95.38 361 ALA A CA 1
ATOM 2854 C C . ALA A 1 361 ? -29.677 -12.316 17.351 1.00 95.38 361 ALA A C 1
ATOM 2856 O O . ALA A 1 361 ? -30.309 -12.507 18.391 1.00 95.38 361 ALA A O 1
ATOM 2857 N N . TYR A 1 362 ? -29.883 -11.243 16.585 1.00 94.12 362 TYR A N 1
ATOM 2858 C CA . TYR A 1 362 ? -30.857 -10.204 16.896 1.00 94.12 362 TYR A CA 1
ATOM 2859 C C . TYR A 1 362 ? -32.303 -10.719 16.856 1.00 94.12 362 TYR A C 1
ATOM 2861 O O . TYR A 1 362 ? -33.071 -10.453 17.785 1.00 94.12 362 TYR A O 1
ATOM 2869 N N . ASP A 1 363 ? -32.685 -11.480 15.821 1.00 95.94 363 ASP A N 1
ATOM 2870 C CA . ASP A 1 363 ? -34.014 -12.109 15.738 1.00 95.94 363 ASP A CA 1
ATOM 2871 C C . ASP A 1 363 ? -34.222 -13.091 16.899 1.00 95.94 363 ASP A C 1
ATOM 2873 O O . ASP A 1 363 ? -35.256 -13.053 17.568 1.00 95.94 363 ASP A O 1
ATOM 2877 N N . HIS A 1 364 ? -33.214 -13.911 17.212 1.00 97.12 364 HIS A N 1
ATOM 2878 C CA . HIS A 1 364 ? -33.276 -14.848 18.332 1.00 97.12 364 HIS A CA 1
ATOM 2879 C C . HIS A 1 364 ? -33.457 -14.139 19.677 1.00 97.12 364 HIS A C 1
ATOM 2881 O O . HIS A 1 364 ? -34.335 -14.516 20.459 1.00 97.12 364 HIS A O 1
ATOM 2887 N N . LYS A 1 365 ? -32.669 -13.091 19.936 1.00 96.12 365 LYS A N 1
ATOM 2888 C CA . LYS A 1 365 ? -32.780 -12.291 21.157 1.00 96.12 365 LYS A CA 1
ATOM 2889 C C . LYS A 1 365 ? -34.158 -11.649 21.264 1.00 96.12 365 LYS A C 1
ATOM 2891 O O . LYS A 1 365 ? -34.821 -11.800 22.279 1.00 96.12 365 LYS A O 1
ATOM 2896 N N . THR A 1 366 ? -34.627 -11.018 20.189 1.00 93.44 366 THR A N 1
ATOM 2897 C CA . THR A 1 366 ? -35.936 -10.353 20.157 1.00 93.44 366 THR A CA 1
ATOM 2898 C C . THR A 1 366 ? -37.077 -11.328 20.458 1.00 93.44 366 THR A C 1
ATOM 2900 O O . THR A 1 366 ? -37.980 -11.008 21.229 1.00 93.44 366 THR A O 1
ATOM 2903 N N . ARG A 1 367 ? -37.035 -12.542 19.890 1.00 95.69 367 ARG A N 1
ATOM 2904 C CA . ARG A 1 367 ? -38.022 -13.593 20.188 1.00 95.69 367 ARG A CA 1
ATOM 2905 C C . ARG A 1 367 ? -37.942 -14.063 21.634 1.00 95.69 367 ARG A C 1
ATOM 2907 O O . ARG A 1 367 ? -38.977 -14.222 22.271 1.00 95.69 367 ARG A O 1
ATOM 2914 N N . THR A 1 368 ? -36.731 -14.249 22.148 1.00 97.00 368 THR A N 1
ATOM 2915 C CA . THR A 1 368 ? -36.508 -14.692 23.529 1.00 97.00 368 THR A CA 1
ATOM 2916 C C . THR A 1 368 ? -37.020 -13.656 24.529 1.00 97.00 368 THR A C 1
ATOM 2918 O O . THR A 1 368 ? -37.800 -14.006 25.413 1.00 97.00 368 THR A O 1
ATOM 2921 N N . ASP A 1 369 ? -36.679 -12.380 24.333 1.00 94.06 369 ASP A N 1
ATOM 2922 C CA . ASP A 1 369 ? -37.139 -11.264 25.165 1.00 94.06 369 ASP A CA 1
ATOM 2923 C C . ASP A 1 369 ? -38.677 -11.144 25.123 1.00 94.06 369 ASP A C 1
ATOM 2925 O O . ASP A 1 369 ? -39.327 -10.935 26.151 1.00 94.06 369 ASP A O 1
ATOM 2929 N N . ALA A 1 370 ? -39.290 -11.329 23.945 1.00 95.31 370 ALA A N 1
ATOM 2930 C CA . ALA A 1 370 ? -40.745 -11.321 23.789 1.00 95.31 370 ALA A CA 1
ATOM 2931 C C . ALA A 1 370 ? -41.427 -12.505 24.503 1.00 95.31 370 ALA A C 1
ATOM 2933 O O . ALA A 1 370 ? -42.453 -12.321 25.171 1.00 95.31 370 ALA A O 1
ATOM 2934 N N . ASP A 1 371 ? -40.862 -13.710 24.399 1.00 96.31 371 ASP A N 1
ATOM 2935 C CA . ASP A 1 371 ? -41.356 -14.904 25.091 1.00 96.31 371 ASP A CA 1
ATOM 2936 C C . ASP A 1 371 ? -41.240 -14.759 26.613 1.00 96.31 371 ASP A C 1
ATOM 2938 O O . ASP A 1 371 ? -42.151 -15.145 27.353 1.00 96.31 371 ASP A O 1
ATOM 2942 N N . GLU A 1 372 ? -40.143 -14.180 27.097 1.00 96.00 372 GLU A N 1
ATOM 2943 C CA . GLU A 1 372 ? -39.913 -13.927 28.517 1.00 96.00 372 GLU A CA 1
ATOM 2944 C C . GLU A 1 372 ? -40.867 -12.859 29.063 1.00 96.00 372 GLU A C 1
ATOM 2946 O O . GLU A 1 372 ? -41.527 -13.079 30.082 1.00 96.00 372 GLU A O 1
ATOM 2951 N N . TYR A 1 373 ? -41.051 -11.754 28.337 1.00 94.94 373 TYR A N 1
ATOM 2952 C CA . TYR A 1 373 ? -42.058 -10.747 28.669 1.00 94.94 373 TYR A CA 1
ATOM 2953 C C . TYR A 1 373 ? -43.465 -11.356 28.740 1.00 94.94 373 TYR A C 1
ATOM 2955 O O . TYR A 1 373 ? -44.189 -11.145 29.715 1.00 94.94 373 TYR A O 1
ATOM 2963 N N . SER A 1 374 ? -43.841 -12.175 27.751 1.00 95.88 374 SER A N 1
ATOM 2964 C CA . SER A 1 374 ? -45.131 -12.875 27.721 1.00 95.88 374 SER A CA 1
ATOM 2965 C C . SER A 1 374 ? -45.321 -13.790 28.936 1.00 95.88 374 SER A C 1
ATOM 2967 O O . SER A 1 374 ? -46.395 -13.799 29.547 1.00 95.88 374 SER A O 1
ATOM 2969 N N . LYS A 1 375 ? -44.279 -14.528 29.343 1.00 96.50 375 LYS A N 1
ATOM 2970 C CA . LYS A 1 375 ? -44.298 -15.352 30.564 1.00 96.50 375 LYS A CA 1
ATOM 2971 C C . LYS A 1 375 ? -44.478 -14.500 31.818 1.00 96.50 375 LYS A C 1
ATOM 2973 O O . LYS A 1 375 ? -45.332 -14.829 32.639 1.00 96.50 375 LYS A O 1
ATOM 2978 N N . ASN A 1 376 ? -43.745 -13.397 31.937 1.00 95.75 376 ASN A N 1
ATOM 2979 C CA . ASN A 1 376 ? -43.811 -12.503 33.095 1.00 95.75 376 ASN A CA 1
ATOM 2980 C C . ASN A 1 376 ? -45.189 -11.848 33.236 1.00 95.75 376 ASN A C 1
ATOM 2982 O O . ASN A 1 376 ? -45.759 -11.827 34.327 1.00 95.75 376 ASN A O 1
ATOM 2986 N N . VAL A 1 377 ? -45.773 -11.379 32.130 1.00 96.56 377 VAL A N 1
ATOM 2987 C CA . VAL A 1 377 ? -47.132 -10.819 32.126 1.00 96.56 377 VAL A CA 1
ATOM 2988 C C . VAL A 1 377 ? -48.158 -11.875 32.538 1.00 96.56 377 VAL A C 1
ATOM 2990 O O . VAL A 1 377 ? -49.011 -11.596 33.379 1.00 96.56 377 VAL A O 1
ATOM 2993 N N . LYS A 1 378 ? -48.068 -13.103 32.009 1.00 96.81 378 LYS A N 1
ATOM 2994 C CA . LYS A 1 378 ? -48.963 -14.204 32.408 1.00 96.81 378 LYS A CA 1
ATOM 2995 C C . LYS A 1 378 ? -48.821 -14.562 33.886 1.00 96.81 378 LYS A C 1
ATOM 2997 O O . LYS A 1 378 ? -49.835 -14.768 34.547 1.00 96.81 378 LYS A O 1
ATOM 3002 N N . ALA A 1 379 ? -47.594 -14.623 34.400 1.00 96.50 379 ALA A N 1
ATOM 3003 C CA . ALA A 1 379 ? -47.332 -14.901 35.808 1.00 96.50 379 ALA A CA 1
ATOM 3004 C C . ALA A 1 379 ? -47.955 -13.826 36.711 1.00 96.50 379 ALA A C 1
ATOM 3006 O O . ALA A 1 379 ? -48.666 -14.160 37.656 1.00 96.50 379 ALA A O 1
ATOM 3007 N N . LYS A 1 380 ? -47.782 -12.547 36.358 1.00 95.69 380 LYS A N 1
ATOM 3008 C CA . LYS A 1 380 ? -48.365 -11.427 37.103 1.00 95.69 380 LYS A CA 1
ATOM 3009 C C . LYS A 1 380 ? -49.894 -11.432 37.073 1.00 95.69 380 LYS A C 1
ATOM 3011 O O . LYS A 1 380 ? -50.523 -11.286 38.110 1.00 95.69 380 LYS A O 1
ATOM 3016 N N . LEU A 1 381 ? -50.499 -11.681 35.909 1.00 95.69 381 LEU A N 1
ATOM 3017 C CA . LEU A 1 381 ? -51.957 -11.818 35.795 1.00 95.69 381 LEU A CA 1
ATOM 3018 C C . LEU A 1 381 ? -52.497 -12.973 36.648 1.00 95.69 381 LEU A C 1
ATOM 3020 O O . LEU A 1 381 ? -53.585 -12.869 37.214 1.00 95.69 381 LEU A O 1
ATOM 3024 N N . TYR A 1 382 ? -51.751 -14.074 36.745 1.00 95.62 382 TYR A N 1
ATOM 3025 C CA . TYR A 1 382 ? -52.120 -15.196 37.600 1.00 95.62 382 TYR A CA 1
ATOM 3026 C C . TYR A 1 382 ? -52.036 -14.831 39.089 1.00 95.62 382 TYR A C 1
ATOM 3028 O O . TYR A 1 382 ? -52.957 -15.141 39.844 1.00 95.62 382 TYR A O 1
ATOM 3036 N N . GLU A 1 383 ? -50.975 -14.140 39.507 1.00 96.19 383 GLU A N 1
ATOM 3037 C CA . GLU A 1 383 ? -50.813 -13.639 40.876 1.00 96.19 383 GLU A CA 1
ATOM 3038 C C . GLU A 1 383 ? -51.925 -12.648 41.252 1.00 96.19 383 GLU A C 1
ATOM 3040 O O . GLU A 1 383 ? -52.605 -12.837 42.262 1.00 96.19 383 GLU A O 1
ATOM 3045 N N . ASP A 1 384 ? -52.202 -11.667 40.391 1.00 95.12 384 ASP A N 1
ATOM 3046 C CA . ASP A 1 384 ? -53.294 -10.706 40.575 1.00 95.12 384 ASP A CA 1
ATOM 3047 C C . ASP A 1 384 ? -54.651 -11.425 40.680 1.00 95.12 384 ASP A C 1
ATOM 3049 O O . ASP A 1 384 ? -55.468 -11.113 41.551 1.00 95.12 384 ASP A O 1
ATOM 3053 N N . SER A 1 385 ? -54.886 -12.447 39.847 1.00 96.31 385 SER A N 1
ATOM 3054 C CA . SER A 1 385 ? -56.088 -13.284 39.931 1.00 96.31 385 SER A CA 1
ATOM 3055 C C . SER A 1 385 ? -56.200 -14.000 41.283 1.00 96.31 385 SER A C 1
ATOM 3057 O O . SER A 1 385 ? -57.300 -14.082 41.834 1.00 96.31 385 SER A O 1
ATOM 3059 N N . GLN A 1 386 ? -55.100 -14.518 41.835 1.00 95.50 386 GLN A N 1
ATOM 3060 C CA . GLN A 1 386 ? -55.085 -15.163 43.155 1.00 95.50 386 GLN A CA 1
ATOM 3061 C C . GLN A 1 386 ? -55.381 -14.159 44.276 1.00 95.50 386 GLN A C 1
ATOM 3063 O O . GLN A 1 386 ? -56.191 -14.442 45.162 1.00 95.50 386 GLN A O 1
ATOM 3068 N N . VAL A 1 387 ? -54.803 -12.955 44.213 1.00 95.88 387 VAL A N 1
ATOM 3069 C CA . VAL A 1 387 ? -55.075 -11.877 45.178 1.00 95.88 387 VAL A CA 1
ATOM 3070 C C . VAL A 1 387 ? -56.548 -11.471 45.142 1.00 95.88 387 VAL A C 1
ATOM 3072 O O . VAL A 1 387 ? -57.190 -11.370 46.190 1.00 95.88 387 VAL A O 1
ATOM 3075 N N . ILE A 1 388 ? -57.122 -11.293 43.949 1.00 94.25 388 ILE A N 1
ATOM 3076 C CA . ILE A 1 388 ? -58.546 -10.974 43.787 1.00 94.25 388 ILE A CA 1
ATOM 3077 C C . ILE A 1 388 ? -59.418 -12.095 44.366 1.00 94.25 388 ILE A C 1
ATOM 3079 O O . ILE A 1 388 ? -60.366 -11.810 45.099 1.00 94.25 388 ILE A O 1
ATOM 3083 N N . GLN A 1 389 ? -59.093 -13.366 44.110 1.00 93.25 389 GLN A N 1
ATOM 3084 C CA . GLN A 1 389 ? -59.814 -14.502 44.700 1.00 93.25 389 GLN A CA 1
ATOM 3085 C C . GLN A 1 389 ? -59.728 -14.521 46.235 1.00 93.25 389 GLN A C 1
ATOM 3087 O O . GLN A 1 389 ? -60.739 -14.747 46.913 1.00 93.25 389 GLN A O 1
ATOM 3092 N N . GLY A 1 390 ? -58.554 -14.226 46.799 1.00 95.69 390 GLY A N 1
ATOM 3093 C CA . GLY A 1 390 ? -58.360 -14.073 48.241 1.00 95.69 390 GLY A CA 1
ATOM 3094 C C . GLY A 1 390 ? -59.203 -12.936 48.826 1.00 95.69 390 GLY A C 1
ATOM 3095 O O . GLY A 1 390 ? -59.906 -13.132 49.819 1.00 95.69 390 GLY A O 1
ATOM 3096 N N . ASN A 1 391 ? -59.216 -11.773 48.172 1.00 95.75 391 ASN A N 1
ATOM 3097 C CA . ASN A 1 391 ? -60.020 -10.618 48.578 1.00 95.75 391 ASN A CA 1
ATOM 3098 C C . ASN A 1 391 ? -61.522 -10.914 48.526 1.00 95.75 391 ASN A C 1
ATOM 3100 O O . ASN A 1 391 ? -62.237 -10.581 49.469 1.00 95.75 391 ASN A O 1
ATOM 3104 N N . ILE A 1 392 ? -62.000 -11.589 47.475 1.00 94.81 392 ILE A N 1
ATOM 3105 C CA . ILE A 1 392 ? -63.398 -12.036 47.372 1.00 94.81 392 ILE A CA 1
ATOM 3106 C C . ILE A 1 392 ? -63.752 -12.953 48.548 1.00 94.81 392 ILE A C 1
ATOM 3108 O O . ILE A 1 392 ? -64.819 -12.813 49.145 1.00 94.81 392 ILE A O 1
ATOM 3112 N N . THR A 1 393 ? -62.863 -13.880 48.902 1.00 95.00 393 THR A N 1
ATOM 3113 C CA . THR A 1 393 ? -63.084 -14.808 50.020 1.00 95.00 393 THR A CA 1
ATOM 3114 C C . THR A 1 393 ? -63.139 -14.068 51.358 1.00 95.00 393 THR A C 1
ATOM 3116 O O . THR A 1 393 ? -64.054 -14.292 52.153 1.00 95.00 393 THR A O 1
ATOM 3119 N N . SER A 1 394 ? -62.216 -13.131 51.583 1.00 93.12 394 SER A N 1
ATOM 3120 C CA . SER A 1 394 ? -62.190 -12.279 52.776 1.00 93.12 394 SER A CA 1
ATOM 3121 C C . SER A 1 394 ? -63.434 -11.395 52.887 1.00 93.12 394 SER A C 1
ATOM 3123 O O . SER A 1 394 ? -64.033 -11.319 53.958 1.00 93.12 394 SER A O 1
ATOM 3125 N N . LEU A 1 395 ? -63.879 -10.787 51.781 1.00 95.19 395 LEU A N 1
ATOM 3126 C CA . LEU A 1 395 ? -65.110 -9.993 51.723 1.00 95.19 395 LEU A CA 1
ATOM 3127 C C . LEU A 1 395 ? -66.349 -10.835 52.030 1.00 95.19 395 LEU A C 1
ATOM 3129 O O . LEU A 1 395 ? -67.190 -10.397 52.806 1.00 95.19 395 LEU A O 1
ATOM 3133 N N . LYS A 1 396 ? -66.449 -12.060 51.496 1.00 94.69 396 LYS A N 1
ATOM 3134 C CA . LYS A 1 396 ? -67.548 -12.985 51.830 1.00 94.69 396 LYS A CA 1
ATOM 3135 C C . LYS A 1 396 ? -67.560 -13.358 53.311 1.00 94.69 396 LYS A C 1
ATOM 3137 O O . LYS A 1 396 ? -68.624 -13.440 53.919 1.00 94.69 396 LYS A O 1
ATOM 3142 N N . LYS A 1 397 ? -66.385 -13.578 53.910 1.00 94.75 397 LYS A N 1
ATOM 3143 C CA . LYS A 1 397 ? -66.273 -13.838 55.350 1.00 94.75 397 LYS A CA 1
ATOM 3144 C C . LYS A 1 397 ? -66.726 -12.623 56.162 1.00 94.75 397 LYS A C 1
ATOM 3146 O O . LYS A 1 397 ? -67.537 -12.780 57.071 1.00 94.75 397 LYS A O 1
ATOM 3151 N N . PHE A 1 398 ? -66.260 -11.431 55.791 1.00 95.94 398 PHE A N 1
ATOM 3152 C CA . PHE A 1 398 ? -66.678 -10.180 56.416 1.00 95.94 398 PHE A CA 1
ATOM 3153 C C . PHE A 1 398 ? -68.189 -9.957 56.287 1.00 95.94 398 PHE A C 1
ATOM 3155 O O . PHE A 1 398 ? -68.834 -9.610 57.268 1.00 95.94 398 PHE A O 1
ATOM 3162 N N . GLU A 1 399 ? -68.774 -10.210 55.113 1.00 94.69 399 GLU A N 1
ATOM 3163 C CA . GLU A 1 399 ? -70.219 -10.114 54.892 1.00 94.69 399 GLU A CA 1
ATOM 3164 C C . GLU A 1 399 ? -70.990 -11.068 55.812 1.00 94.69 399 GLU A C 1
ATOM 3166 O O . GLU A 1 399 ? -71.956 -10.655 56.450 1.00 94.69 399 GLU A O 1
ATOM 3171 N N . ASN A 1 400 ? -70.555 -12.324 55.927 1.00 94.94 400 ASN A N 1
ATOM 3172 C CA . ASN A 1 400 ? -71.188 -13.297 56.818 1.00 94.94 400 ASN A CA 1
ATOM 3173 C C . ASN A 1 400 ? -71.097 -12.878 58.291 1.00 94.94 400 ASN A C 1
ATOM 3175 O O . ASN A 1 400 ? -72.100 -12.927 59.002 1.00 94.94 400 ASN A O 1
ATOM 3179 N N . GLU A 1 401 ? -69.925 -12.431 58.750 1.00 93.38 401 GLU A N 1
ATOM 3180 C CA . GLU A 1 401 ? -69.746 -11.920 60.114 1.00 93.38 401 GLU A CA 1
ATOM 3181 C C . GLU A 1 401 ? -70.593 -10.667 60.364 1.00 93.38 401 GLU A C 1
ATOM 3183 O O . GLU A 1 401 ? -71.241 -10.558 61.404 1.00 93.38 401 GLU A O 1
ATOM 3188 N N . TYR A 1 402 ? -70.641 -9.740 59.405 1.00 92.94 402 TYR A N 1
ATOM 3189 C CA . TYR A 1 402 ? -71.445 -8.526 59.494 1.00 92.94 402 TYR A CA 1
ATOM 3190 C C . TYR A 1 402 ? -72.941 -8.846 59.539 1.00 92.94 402 TYR A C 1
ATOM 3192 O O . TYR A 1 402 ? -73.650 -8.318 60.391 1.00 92.94 402 TYR A O 1
ATOM 3200 N N . ARG A 1 403 ? -73.424 -9.760 58.686 1.00 93.75 403 ARG A N 1
ATOM 3201 C CA . ARG A 1 403 ? -74.810 -10.255 58.716 1.00 93.75 403 ARG A CA 1
ATOM 3202 C C . ARG A 1 403 ? -75.140 -10.927 60.046 1.00 93.75 403 ARG A C 1
ATOM 3204 O O . ARG A 1 403 ? -76.230 -10.696 60.559 1.00 93.75 403 ARG A O 1
ATOM 3211 N N . SER A 1 404 ? -74.223 -11.718 60.610 1.00 93.56 404 SER A N 1
ATOM 3212 C CA . SER A 1 404 ? -74.406 -12.320 61.937 1.00 93.56 404 SER A CA 1
ATOM 3213 C C . SER A 1 404 ? -74.537 -11.243 63.009 1.00 93.56 404 SER A C 1
ATOM 3215 O O . SER A 1 404 ? -75.540 -11.215 63.708 1.00 93.56 404 SER A O 1
ATOM 3217 N N . ARG A 1 405 ? -73.599 -10.289 63.072 1.00 90.94 405 ARG A N 1
ATOM 3218 C CA . ARG A 1 405 ? -73.640 -9.184 64.045 1.00 90.94 405 ARG A CA 1
ATOM 3219 C C . ARG A 1 405 ? -74.886 -8.318 63.899 1.00 90.94 405 ARG A C 1
ATOM 3221 O O . ARG A 1 405 ? -75.456 -7.903 64.898 1.00 90.94 405 ARG A O 1
ATOM 3228 N N . LEU A 1 406 ? -75.312 -8.043 62.666 1.00 91.06 406 LEU A N 1
ATOM 3229 C CA . LEU A 1 406 ? -76.538 -7.295 62.399 1.00 91.06 406 LEU A CA 1
ATOM 3230 C C . LEU A 1 406 ? -77.767 -8.073 62.884 1.00 91.06 406 LEU A C 1
ATOM 3232 O O . LEU A 1 406 ? -78.655 -7.490 63.496 1.00 91.06 406 LEU A O 1
ATOM 3236 N N . LYS A 1 407 ? -77.808 -9.388 62.642 1.00 92.56 407 LYS A N 1
ATOM 3237 C CA . LYS A 1 407 ? -78.875 -10.262 63.136 1.00 92.56 407 LYS A CA 1
ATOM 3238 C C . LYS A 1 407 ? -78.905 -10.295 64.666 1.00 92.56 407 LYS A C 1
ATOM 3240 O O . LYS A 1 407 ? -79.983 -10.163 65.234 1.00 92.56 407 LYS A O 1
ATOM 3245 N N . ASP A 1 408 ? -77.747 -10.409 65.310 1.00 89.38 408 ASP A N 1
ATOM 3246 C CA . ASP A 1 408 ? -77.621 -10.407 66.771 1.00 89.38 408 ASP A CA 1
ATOM 3247 C C . ASP A 1 408 ? -78.049 -9.056 67.365 1.00 89.38 408 ASP A C 1
ATOM 3249 O O . ASP A 1 408 ? -78.806 -9.018 68.329 1.00 89.38 408 ASP A O 1
ATOM 3253 N N . PHE A 1 409 ? -77.640 -7.940 66.752 1.00 87.38 409 PHE A N 1
ATOM 3254 C CA . PHE A 1 409 ? -78.033 -6.590 67.166 1.00 87.38 409 PHE A CA 1
ATOM 3255 C C . PHE A 1 409 ? -79.541 -6.347 67.022 1.00 87.38 409 PHE A C 1
ATOM 3257 O O . PHE A 1 409 ? -80.172 -5.797 67.921 1.00 87.38 409 PHE A O 1
ATOM 3264 N N . LEU A 1 410 ? -80.139 -6.784 65.909 1.00 86.12 410 LEU A N 1
ATOM 3265 C CA . LEU A 1 410 ? -81.589 -6.721 65.716 1.00 86.12 410 LEU A CA 1
ATOM 3266 C C . LEU A 1 410 ? -82.333 -7.618 66.713 1.00 86.12 410 LEU A C 1
ATOM 3268 O O . LEU A 1 410 ? -83.377 -7.213 67.214 1.00 86.12 410 LEU A O 1
ATOM 3272 N N . GLY A 1 411 ? -81.787 -8.795 67.032 1.00 87.06 411 GLY A N 1
ATOM 3273 C CA . GLY A 1 411 ? -82.306 -9.671 68.084 1.00 87.06 411 GLY A CA 1
ATOM 3274 C C . GLY A 1 411 ? -82.279 -8.997 69.456 1.00 87.06 411 GLY A C 1
ATOM 3275 O O . GLY A 1 411 ? -83.303 -8.940 70.120 1.00 87.06 411 GLY A O 1
ATOM 3276 N N . GLN A 1 412 ? -81.154 -8.384 69.833 1.00 83.62 412 GLN A N 1
ATOM 3277 C CA . GLN A 1 412 ? -81.025 -7.631 71.086 1.00 83.62 412 GLN A CA 1
ATOM 3278 C C . GLN A 1 412 ? -81.984 -6.439 71.170 1.00 83.62 412 GLN A C 1
ATOM 3280 O O . GLN A 1 412 ? -82.549 -6.190 72.231 1.00 83.62 412 GLN A O 1
ATOM 3285 N N . LEU A 1 413 ? -82.193 -5.714 70.066 1.00 81.44 413 LEU A N 1
ATOM 3286 C CA . LEU A 1 413 ? -83.201 -4.652 69.993 1.00 81.44 413 LEU A CA 1
ATOM 3287 C C . LEU A 1 413 ? -84.619 -5.204 70.175 1.00 81.44 413 LEU A C 1
ATOM 3289 O O . LEU A 1 413 ? -85.421 -4.605 70.887 1.00 81.44 413 LEU A O 1
ATOM 3293 N N . MET A 1 414 ? -84.931 -6.346 69.559 1.00 76.50 414 MET A N 1
ATOM 3294 C CA . MET A 1 414 ? -86.230 -7.004 69.703 1.00 76.50 414 MET A CA 1
ATOM 3295 C C . MET A 1 414 ? -86.454 -7.497 71.139 1.00 76.50 414 MET A C 1
ATOM 3297 O O . MET A 1 414 ? -87.526 -7.271 71.699 1.00 76.50 414 MET A O 1
ATOM 3301 N N . ASP A 1 415 ? -85.428 -8.075 71.763 1.00 77.56 415 ASP A N 1
ATOM 3302 C CA . ASP A 1 415 ? -85.460 -8.516 73.155 1.00 77.56 415 ASP A CA 1
ATOM 3303 C C . ASP A 1 415 ? -85.595 -7.326 74.115 1.00 77.56 415 ASP A C 1
ATOM 3305 O O . ASP A 1 415 ? -86.424 -7.384 75.018 1.00 77.56 415 ASP A O 1
ATOM 3309 N N . GLN A 1 416 ? -84.878 -6.214 73.902 1.00 71.56 416 GLN A N 1
ATOM 3310 C CA . GLN A 1 416 ? -85.035 -4.982 74.693 1.00 71.56 416 GLN A CA 1
ATOM 3311 C C . GLN A 1 416 ? -86.444 -4.393 74.599 1.00 71.56 416 GLN A C 1
ATOM 3313 O O . GLN A 1 416 ? -86.994 -3.956 75.610 1.00 71.56 416 GLN A O 1
ATOM 3318 N N . VAL A 1 417 ? -87.049 -4.400 73.410 1.00 66.62 417 VAL A N 1
ATOM 3319 C CA . VAL A 1 417 ? -88.444 -3.977 73.235 1.00 66.62 417 VAL A CA 1
ATOM 3320 C C . VAL A 1 417 ? -89.402 -4.969 73.908 1.00 66.62 417 VAL A C 1
ATOM 3322 O O . VAL A 1 417 ? -90.376 -4.542 74.517 1.00 66.62 417 VAL A O 1
ATOM 3325 N N . SER A 1 418 ? -89.112 -6.275 73.889 1.00 62.44 418 SER A N 1
ATOM 3326 C CA . SER A 1 418 ? -89.931 -7.281 74.583 1.00 62.44 418 SER A CA 1
ATOM 3327 C C . SER A 1 418 ? -89.836 -7.183 76.111 1.00 62.44 418 SER A C 1
ATOM 3329 O O . SER A 1 418 ? -90.853 -7.282 76.783 1.00 62.44 418 SER A O 1
ATOM 3331 N N . VAL A 1 419 ? -88.650 -6.908 76.669 1.00 57.47 419 VAL A N 1
ATOM 3332 C CA . VAL A 1 419 ? -88.430 -6.713 78.112 1.00 57.47 419 VAL A CA 1
ATOM 3333 C C . VAL A 1 419 ? -89.054 -5.398 78.579 1.00 57.47 419 VAL A C 1
ATOM 3335 O O . VAL A 1 419 ? -89.601 -5.346 79.674 1.00 57.47 419 VAL A O 1
ATOM 3338 N N . SER A 1 420 ? -89.063 -4.364 77.731 1.00 56.06 420 SER A N 1
ATOM 3339 C CA . SER A 1 420 ? -89.867 -3.157 77.963 1.00 56.06 420 SER A CA 1
ATOM 3340 C C . SER A 1 420 ? -91.372 -3.444 77.956 1.00 56.06 420 SER A C 1
ATOM 3342 O O . SER A 1 420 ? -92.103 -2.751 78.650 1.00 56.06 420 SER A O 1
ATOM 3344 N N . ASN A 1 421 ? -91.837 -4.439 77.197 1.00 51.69 421 ASN A N 1
ATOM 3345 C CA . ASN A 1 421 ? -93.237 -4.873 77.197 1.00 51.69 421 ASN A CA 1
ATOM 3346 C C . ASN A 1 421 ? -93.572 -5.814 78.370 1.00 51.69 421 ASN A C 1
ATOM 3348 O O . ASN A 1 421 ? -94.731 -5.927 78.742 1.00 51.69 421 ASN A O 1
ATOM 3352 N N . ASN A 1 422 ? -92.572 -6.477 78.959 1.00 48.41 422 ASN A N 1
ATOM 3353 C CA . ASN A 1 422 ? -92.733 -7.413 80.078 1.00 48.41 422 ASN A CA 1
ATOM 3354 C C . ASN A 1 422 ? -92.590 -6.748 81.460 1.00 48.41 422 ASN A C 1
ATOM 3356 O O . ASN A 1 422 ? -92.620 -7.436 82.475 1.00 48.41 422 ASN A O 1
ATOM 3360 N N . TYR A 1 423 ? -92.408 -5.425 81.505 1.00 46.84 423 TYR A N 1
ATOM 3361 C CA . TYR A 1 423 ? -92.392 -4.636 82.742 1.00 46.84 423 TYR A CA 1
ATOM 3362 C C . TYR A 1 423 ? -93.752 -3.990 83.076 1.00 46.84 423 TYR A C 1
ATOM 3364 O O . TYR A 1 423 ? -93.862 -3.368 84.129 1.00 46.84 423 TYR A O 1
ATOM 3372 N N . ASP A 1 424 ? -94.777 -4.171 82.230 1.00 47.69 424 ASP A N 1
ATOM 3373 C CA . ASP A 1 424 ? -96.141 -3.642 82.433 1.00 47.69 424 ASP A CA 1
ATOM 3374 C C . ASP A 1 424 ? -97.179 -4.705 82.870 1.00 47.69 424 ASP A C 1
ATOM 3376 O O . ASP A 1 424 ? -98.346 -4.375 83.072 1.00 47.69 424 ASP A O 1
ATOM 3380 N N . GLU A 1 425 ? -96.788 -5.968 83.088 1.00 49.19 425 GLU A N 1
ATOM 3381 C CA . GLU A 1 425 ? -97.695 -7.025 83.574 1.00 49.19 425 GLU A CA 1
ATOM 3382 C C . GLU A 1 425 ? -97.239 -7.613 84.921 1.00 49.19 425 GLU A C 1
ATOM 3384 O O . GLU A 1 425 ? -96.817 -8.760 84.977 1.00 49.19 425 GLU A O 1
ATOM 3389 N N . GLU A 1 426 ? -97.336 -6.856 86.024 1.00 48.38 426 GLU A N 1
ATOM 3390 C CA . GLU A 1 426 ? -97.592 -7.446 87.360 1.00 48.38 426 GLU A CA 1
ATOM 3391 C C . GLU A 1 426 ? -98.041 -6.406 88.422 1.00 48.38 426 GLU A C 1
ATOM 3393 O O . GLU A 1 426 ? -97.293 -6.004 89.313 1.00 48.38 426 GLU A O 1
ATOM 3398 N N . HIS A 1 427 ? -99.309 -5.976 88.329 1.00 42.22 427 HIS A N 1
ATOM 3399 C CA . HIS A 1 427 ? -100.186 -5.432 89.397 1.00 42.22 427 HIS A CA 1
ATOM 3400 C C . HIS A 1 427 ? -101.601 -5.288 88.794 1.00 42.22 427 HIS A C 1
ATOM 3402 O O . HIS A 1 427 ? -101.719 -4.689 87.734 1.00 42.22 427 HIS A O 1
ATOM 3408 N N . ASP A 1 428 ? -102.747 -5.718 89.326 1.00 42.41 428 ASP A N 1
ATOM 3409 C CA . ASP A 1 428 ? -103.224 -6.429 90.527 1.00 42.41 428 ASP A CA 1
ATOM 3410 C C . ASP A 1 428 ? -104.720 -6.822 90.200 1.00 42.41 428 ASP A C 1
ATOM 3412 O O . ASP A 1 428 ? -105.115 -6.717 89.036 1.00 42.41 428 ASP A O 1
ATOM 3416 N N . PRO A 1 429 ? -105.597 -7.309 91.102 1.00 50.28 429 PRO A N 1
ATOM 3417 C CA . PRO A 1 429 ? -106.383 -8.536 90.965 1.00 50.28 429 PRO A CA 1
ATOM 3418 C C . PRO A 1 429 ? -107.877 -8.287 90.627 1.00 50.28 429 PRO A C 1
ATOM 3420 O O . PRO A 1 429 ? -108.392 -7.196 90.836 1.00 50.28 429 PRO A O 1
ATOM 3423 N N . GLN A 1 430 ? -108.610 -9.315 90.175 1.00 41.88 430 GLN A N 1
ATOM 3424 C CA . GLN A 1 430 ? -110.043 -9.601 90.451 1.00 41.88 430 GLN A CA 1
ATOM 3425 C C . GLN A 1 430 ? -110.736 -10.360 89.305 1.00 41.88 430 GLN A C 1
ATOM 3427 O O . GLN A 1 430 ? -110.440 -10.166 88.132 1.00 41.88 430 GLN A O 1
ATOM 3432 N N . ALA A 1 431 ? -111.741 -11.146 89.712 1.00 41.31 431 ALA A N 1
ATOM 3433 C CA . ALA A 1 431 ? -112.745 -11.869 88.924 1.00 41.31 431 ALA A CA 1
ATOM 3434 C C . ALA A 1 431 ? -112.267 -13.212 88.336 1.00 41.31 431 ALA A C 1
ATOM 3436 O O . ALA A 1 431 ? -111.752 -13.300 87.231 1.00 41.31 431 ALA A O 1
ATOM 3437 N N . GLU A 1 432 ? -112.290 -14.304 89.102 1.00 42.22 432 GLU A N 1
ATOM 3438 C CA . GLU A 1 432 ? -113.486 -15.139 89.318 1.00 42.22 432 GLU A CA 1
ATOM 3439 C C . GLU A 1 432 ? -114.288 -15.466 88.038 1.00 42.22 432 GLU A C 1
ATOM 3441 O O . GLU A 1 432 ? -114.956 -14.618 87.454 1.00 42.22 432 GLU A O 1
ATOM 3446 N N . ASN A 1 433 ? -114.364 -16.779 87.780 1.00 42.97 433 ASN A N 1
ATOM 3447 C CA . ASN A 1 433 ? -115.558 -17.510 87.336 1.00 42.97 433 ASN A CA 1
ATOM 3448 C C . ASN A 1 433 ? -115.753 -17.778 85.826 1.00 42.97 433 ASN A C 1
ATOM 3450 O O . ASN A 1 433 ? -116.326 -16.970 85.097 1.00 42.97 433 ASN A O 1
ATOM 3454 N N . LYS A 1 434 ? -115.389 -19.003 85.406 1.00 43.22 434 LYS A N 1
ATOM 3455 C CA . LYS A 1 434 ? -116.262 -20.051 84.804 1.00 43.22 434 LYS A CA 1
ATOM 3456 C C . LYS A 1 434 ? -115.372 -21.138 84.180 1.00 43.22 434 LYS A C 1
ATOM 3458 O O . LYS A 1 434 ? -114.600 -20.869 83.274 1.00 43.22 434 LYS A O 1
ATOM 3463 N N . GLN A 1 435 ? -115.250 -22.312 84.800 1.00 45.34 435 GLN A N 1
ATOM 3464 C CA . GLN A 1 435 ? -116.080 -23.504 84.553 1.00 45.34 435 GLN A CA 1
ATOM 3465 C C . GLN A 1 435 ? -116.189 -23.926 83.075 1.00 45.34 435 GLN A C 1
ATOM 3467 O O . GLN A 1 435 ? -116.932 -23.328 82.309 1.00 45.34 435 GLN A O 1
ATOM 3472 N N . GLN A 1 436 ? -115.480 -25.023 82.778 1.00 42.81 436 GLN A N 1
ATOM 3473 C CA . GLN A 1 436 ? -115.929 -26.224 82.054 1.00 42.81 436 GLN A CA 1
ATOM 3474 C C . GLN A 1 436 ? -116.655 -26.051 80.707 1.00 42.81 436 GLN A C 1
ATOM 3476 O O . GLN A 1 436 ? -117.844 -25.744 80.673 1.00 42.81 436 GLN A O 1
ATOM 3481 N N . ALA A 1 437 ? -115.969 -26.457 79.633 1.00 39.72 437 ALA A N 1
ATOM 3482 C CA . ALA A 1 437 ? -116.460 -27.432 78.651 1.00 39.72 437 ALA A CA 1
ATOM 3483 C C . ALA A 1 437 ? -115.270 -28.079 77.931 1.00 39.72 437 ALA A C 1
ATOM 3485 O O . ALA A 1 437 ? -114.393 -27.313 77.471 1.00 39.72 437 ALA A O 1
#

Sequence (437 aa):
MALLTPNDIRNHRFNTTRFREGYDIDEVDTFLDEVTQTVDALSQNALNEHNTSRLSPQTAELNAKIGQLTERNARLEKQLQEAQSKASQAQESGSSDELQSAQKRIADLTGERTRLQDQVNQLNSQVTQLNSQLDELTDQAAKGQEGTQTLTNQIRSLREQLEKANTERQQLVAEHSETTAQLEAAQRKAQEADTKLAQFDALRQDEASARAQVEELKKQLAESRQREENYRSQLEKNEPSPKTDSLQKITAVGSKAESEPEKATAMLALAMQLHDQYVDKGKAQKAQLVAEGESTRQSLIDEAQKKHDETIAQADDYSQRTRSNADQYSQRVRAQADEETRQQRADAEAYVQEIRQDAQAYDHKTRTDADEYSKNVKAKLYEDSQVIQGNITSLKKFENEYRSRLKDFLGQLMDQVSVSNNYDEEHDPQAENKQQA

Secondary structure (DSSP, 8-state):
-PPPPHHHHHH--PPBPTTSSSB-HHHHHHHHHHHHHHHHHHHHHHHHHHHHHHHHHHHHHHHHHHHHHHHHHHHHHHHHHHHHHHHHHHHHTT-HHHHHHHHHHHHHHHHHHHHHHHHHHHHHHHHHHHHHHHHHHHHHHHHHHHHHHHHHHHHHHHHHHHHHHHHHHHHHHHHHHHHHHHHHHHHHHHHHHHHHHHHHHHHHHHHHHHHHHHHHHHHHHHHHHHHHHHHHHHHHTTPPP----------------S-SHHHHHHHHHHHHHHHHHHHHHHHHHHHHHHHHHHHHHHHHHHHHHHHHHHHHHHHHHHHHHHHHHHHHHHHHHHHHHHHHHHHHHHHHHHHHHHHHHHHHHHHHHHHHHHHHHHHHHHHHHHHHHHHHHHHHHHHHHHHHHHHHHHHHHHHHHHHHHHHHHTTS-------------

Organism: NCBI:txid218139

Foldseek 3Di:
DPQQDPVNVVPDDFDADPPDGDGDPVVVVVVVVSNVVSCVVVVLVVVLVVLLVVLVVVLVVLVVVLVVLVVVLVVLVVVLVVLVVQLVVCVVVVPPVSNVVSVVVNVVSVVVNVVSVVVSVVSVVVSVVSVVVSVVSVVVVVVVVVVVVVVVVVVVVVVVVVVVVVVVVVVVVVVVVVVVVVVVVVVVVVVVVVVVVVVVVVVVVVVVVVVVVVVVVVVVVVVVVVVVVVVVVVVVVPDDDDDPDDDDDDDDDDDDDDDDVVVVVVVVVVVVVVVVVVVVVVVVVVVVVVVVVVVVVVVVVVVVVVVVVVVVVVVVVVVVVVVVVVVVVVVVVVVVVVVVVVVVVVVVVVVVVVVVVVVVVVVVVVVVVVVVVVVVVVVVVVVVVVVVVVVVVVVVVVVVVVVVVVVVVVVVVVVVVVVVVVVPPDDDDDDDDDDDD